Protein 3MTU (pdb70)

Solvent-accessible surface area: 24357 Å² total

Radius of gyration: 39.71 Å; Cα contacts (8 Å, |Δi|>4): 336; chains: 6; bounding box: 40×134×46 Å

Organism: Homo sapiens (NCBI:txid9606)

Sequence (392 aa):
GASDAIKKKQLKLDKENALDRAEQAEADKDFYFGKLRNIELICQENEGENNDPVLQRIVDILYATDEGFVIPDGASDAIKKKQLKLDKENNALDRAEQAEADKDDFYFGKLRNIELICQENEGENDPVLQRIVDILYATDSDAIKKKQLKLDKENALDRAEQAEADKDFYFGKLRNIELICQENEGENDPVLQRIVDILYATDSDAIKKKQLKLDKENALDRAEQAEADKDFYFGKLRNIELICQENEGENDPVLQRIVDILYATDEPEEHEDILNKLLDPQSERTEALQQLRVNYGSFVSEYNDLEEKVAHAKEENLNHQLDQTLLELNNPEEHEDILNKLLDPQSERTEALQQLRVNYGSFVSEYNDLEEKVAHAKEENNLNHQLDQTLLELNN

Structure (mmCIF, N/CA/C/O backbone):
data_3MTU
#
_entry.id   3MTU
#
_cell.length_a   89.131
_cell.length_b   285.328
_cell.length_c   43.457
_cell.angle_alpha   90.00
_cell.angle_beta   90.00
_cell.angle_gamma   90.00
#
_symmetry.space_group_name_H-M   'C 2 2 2'
#
loop_
_entity.id
_entity.type
_entity.pdbx_description
1 polymer 'Tropomyosin alpha-1 chain,Microtubule-associated protein RP/EB family member 1'
2 polymer 'Capsid assembly scaffolding protein,Tropomyosin alpha-1 chain'
3 non-polymer 'CHLORIDE ION'
4 non-polymer 1,2-ETHANEDIOL
5 non-polymer ETHANOL
6 water water
#
loop_
_atom_site.group_PDB
_atom_site.id
_atom_site.type_symbol
_atom_site.label_atom_id
_atom_site.label_alt_id
_atom_site.label_comp_id
_atom_site.label_asym_id
_atom_site.label_entity_id
_atom_site.label_seq_id
_atom_site.pdbx_PDB_ins_code
_atom_site.Cartn_x
_atom_site.Cartn_y
_atom_site.Cartn_z
_atom_site.occupancy
_atom_site.B_iso_or_equiv
_atom_site.auth_seq_id
_atom_site.auth_comp_id
_atom_site.auth_asym_id
_atom_site.auth_atom_id
_atom_site.pdbx_PDB_model_num
ATOM 1 N N . GLY A 1 1 ? 14.870 39.336 50.878 1.00 26.90 -2 GLY A N 1
ATOM 2 C CA . GLY A 1 1 ? 16.000 39.645 51.000 1.00 25.16 -2 GLY A CA 1
ATOM 3 C C . GLY A 1 1 ? 16.579 41.016 51.506 1.00 25.32 -2 GLY A C 1
ATOM 4 O O . GLY A 1 1 ? 15.840 41.924 51.114 1.00 20.02 -2 GLY A O 1
ATOM 5 N N . ALA A 1 2 ? 17.900 41.155 51.667 1.00 21.11 -1 ALA A N 1
ATOM 6 C CA . ALA A 1 2 ? 18.589 42.441 51.560 1.00 20.46 -1 ALA A CA 1
ATOM 7 C C . ALA A 1 2 ? 18.356 43.157 50.241 1.00 17.41 -1 ALA A C 1
ATOM 8 O O . ALA A 1 2 ? 18.203 44.368 50.232 1.00 19.70 -1 ALA A O 1
ATOM 10 N N . SER A 1 3 ? 18.299 42.424 49.135 1.00 15.10 0 SER A N 1
ATOM 11 C CA . SER A 1 3 ? 18.093 43.066 47.842 1.00 13.87 0 SER A CA 1
ATOM 12 C C . SER A 1 3 ? 16.678 43.651 47.705 1.00 18.00 0 SER A C 1
ATOM 13 O O . SER A 1 3 ? 16.515 44.738 47.167 1.00 15.55 0 SER A O 1
ATOM 24 N N . ASP A 1 5 ? 14.751 44.545 50.295 1.00 14.77 2 ASP A N 1
ATOM 25 C CA . ASP A 1 5 ? 14.722 45.676 51.232 1.00 13.99 2 ASP A CA 1
ATOM 26 C C . ASP A 1 5 ? 15.381 46.919 50.650 1.00 14.72 2 ASP A C 1
ATOM 27 O O . ASP A 1 5 ? 14.935 48.030 50.919 1.00 16.02 2 ASP A O 1
ATOM 32 N N . ALA A 1 6 ? 16.447 46.735 49.873 1.00 14.61 3 ALA A N 1
ATOM 33 C CA . ALA A 1 6 ? 17.144 47.879 49.268 1.00 17.86 3 ALA A CA 1
ATOM 34 C C . ALA A 1 6 ? 16.227 48.579 48.253 1.00 19.10 3 ALA A C 1
ATOM 35 O O . ALA A 1 6 ? 16.246 49.808 48.116 1.00 21.05 3 ALA A O 1
ATOM 37 N N . ILE A 1 7 ? 15.407 47.795 47.563 1.00 18.59 4 ILE A N 1
ATOM 38 C CA . ILE A 1 7 ? 14.397 48.360 46.648 1.00 20.35 4 ILE A CA 1
ATOM 39 C C . ILE A 1 7 ? 13.396 49.204 47.429 1.00 16.60 4 ILE A C 1
ATOM 40 O O . ILE A 1 7 ? 13.107 50.326 47.038 1.00 18.84 4 ILE A O 1
ATOM 45 N N . LYS A 1 8 ? 12.891 48.678 48.541 1.00 10.87 5 LYS A N 1
ATOM 46 C CA . LYS A 1 8 ? 11.901 49.410 49.332 1.00 15.97 5 LYS A CA 1
ATOM 47 C C . LYS A 1 8 ? 12.492 50.682 49.923 1.00 14.88 5 LYS A C 1
ATOM 48 O O . LYS A 1 8 ? 11.846 51.720 49.928 1.00 15.94 5 LYS A O 1
ATOM 54 N N . LYS A 1 9 ? 13.725 50.601 50.402 1.00 14.74 6 LYS A N 1
ATOM 55 C CA . LYS A 1 9 ? 14.395 51.776 50.958 1.00 16.42 6 LYS A CA 1
ATOM 56 C C . LYS A 1 9 ? 14.523 52.894 49.910 1.00 19.99 6 LYS A C 1
ATOM 57 O O . LYS A 1 9 ? 14.237 54.066 50.199 1.00 16.82 6 LYS A O 1
ATOM 63 N N . LYS A 1 10 ? 14.950 52.544 48.704 1.00 19.02 7 LYS A N 1
ATOM 64 C CA . LYS A 1 10 ? 15.168 53.581 47.681 1.00 23.21 7 LYS A CA 1
ATOM 65 C C . LYS A 1 10 ? 13.848 54.188 47.203 1.00 17.83 7 LYS A C 1
ATOM 66 O O . LYS A 1 10 ? 13.766 55.381 46.949 1.00 22.39 7 LYS A O 1
ATOM 84 N N . GLN A 1 12 ? 11.230 54.627 49.103 1.00 18.42 9 GLN A N 1
ATOM 85 C CA . GLN A 1 12 ? 10.931 55.609 50.158 1.00 20.75 9 GLN A CA 1
ATOM 86 C C . GLN A 1 12 ? 11.738 56.893 49.958 1.00 17.81 9 GLN A C 1
ATOM 87 O O . GLN A 1 12 ? 11.180 57.995 50.055 1.00 16.70 9 GLN A O 1
ATOM 106 N N . LEU A 1 14 ? 13.146 58.101 47.192 1.00 15.84 11 LEU A N 1
ATOM 107 C CA . LEU A 1 14 ? 12.705 58.816 45.989 1.00 18.57 11 LEU A CA 1
ATOM 108 C C . LEU A 1 14 ? 11.408 59.592 46.241 1.00 18.75 11 LEU A C 1
ATOM 109 O O . LEU A 1 14 ? 11.260 60.713 45.750 1.00 16.23 11 LEU A O 1
ATOM 114 N N . LYS A 1 15 ? 10.482 59.007 47.004 1.00 16.42 12 LYS A N 1
ATOM 115 C CA . LYS A 1 15 ? 9.256 59.717 47.374 1.00 19.39 12 LYS A CA 1
ATOM 116 C C . LYS A 1 15 ? 9.550 60.901 48.302 1.00 23.91 12 LYS A C 1
ATOM 117 O O . LYS A 1 15 ? 8.919 61.964 48.195 1.00 19.62 12 LYS A O 1
ATOM 123 N N . LEU A 1 16 ? 10.486 60.696 49.229 1.00 21.91 13 LEU A N 1
ATOM 124 C CA . LEU A 1 16 ? 10.912 61.757 50.127 1.00 20.31 13 LEU A CA 1
ATOM 125 C C . LEU A 1 16 ? 11.610 62.878 49.363 1.00 19.76 13 LEU A C 1
ATOM 126 O O . LEU A 1 16 ? 11.349 64.050 49.644 1.00 20.57 13 LEU A O 1
ATOM 131 N N . ASP A 1 17 ? 12.485 62.524 48.410 1.00 16.80 14 ASP A N 1
ATOM 132 C CA . ASP A 1 17 ? 13.186 63.506 47.575 1.00 20.62 14 ASP A CA 1
ATOM 133 C C . ASP A 1 17 ? 12.176 64.400 46.836 1.00 22.35 14 ASP A C 1
ATOM 134 O O . ASP A 1 17 ? 12.357 65.625 46.753 1.00 20.46 14 ASP A O 1
ATOM 139 N N . LYS A 1 18 ? 11.119 63.773 46.309 1.00 18.25 15 LYS A N 1
ATOM 140 C CA . LYS A 1 18 ? 10.041 64.494 45.631 1.00 19.74 15 LYS A CA 1
ATOM 141 C C . LYS A 1 18 ? 9.311 65.445 46.589 1.00 21.40 15 LYS A C 1
ATOM 142 O O . LYS A 1 18 ? 9.157 66.629 46.287 1.00 21.89 15 LYS A O 1
ATOM 148 N N . GLU A 1 19 ? 8.872 64.927 47.734 1.00 22.12 16 GLU A N 1
ATOM 149 C CA . GLU A 1 19 ? 8.199 65.748 48.743 1.00 25.97 16 GLU A CA 1
ATOM 150 C C . GLU A 1 19 ? 9.030 66.946 49.203 1.00 25.96 16 GLU A C 1
ATOM 151 O O . GLU A 1 19 ? 8.495 68.038 49.350 1.00 27.53 16 GLU A O 1
ATOM 157 N N . ASN A 1 20 ? 10.333 66.747 49.398 1.00 25.42 17 ASN A N 1
ATOM 158 C CA . ASN A 1 20 ? 11.230 67.835 49.802 1.00 25.03 17 ASN A CA 1
ATOM 159 C C . ASN A 1 20 ? 11.355 68.915 48.716 1.00 26.41 17 ASN A C 1
ATOM 160 O O . ASN A 1 20 ? 11.480 70.099 49.019 1.00 25.84 17 ASN A O 1
ATOM 165 N N . ALA A 1 21 ? 11.352 68.489 47.457 1.00 20.23 18 ALA A N 1
ATOM 166 C CA . ALA A 1 21 ? 11.430 69.416 46.323 1.00 19.45 18 ALA A CA 1
ATOM 167 C C . ALA A 1 21 ? 10.130 70.216 46.172 1.00 22.18 18 ALA A C 1
ATOM 168 O O . ALA A 1 21 ? 10.172 71.403 45.864 1.00 22.76 18 ALA A O 1
ATOM 170 N N . LEU A 1 22 ? 8.987 69.560 46.383 1.00 23.34 19 LEU A N 1
ATOM 171 C CA . LEU A 1 22 ? 7.686 70.226 46.352 1.00 26.53 19 LEU A CA 1
ATOM 172 C C . LEU A 1 22 ? 7.536 71.250 47.475 1.00 31.05 19 LEU A C 1
ATOM 173 O O . LEU A 1 22 ? 7.000 72.337 47.252 1.00 28.85 19 LEU A O 1
ATOM 178 N N . ASP A 1 23 ? 8.015 70.900 48.669 1.00 29.45 20 ASP A N 1
ATOM 179 C CA . ASP A 1 23 ? 8.134 71.850 49.772 1.00 29.58 20 ASP A CA 1
ATOM 180 C C . ASP A 1 23 ? 8.963 73.085 49.401 1.00 29.64 20 ASP A C 1
ATOM 181 O O . ASP A 1 23 ? 8.548 74.202 49.683 1.00 29.84 20 ASP A O 1
ATOM 186 N N . ARG A 1 24 ? 10.125 72.874 48.779 1.00 24.22 21 ARG A N 1
ATOM 187 C CA . ARG A 1 24 ? 10.963 73.969 48.298 1.00 26.46 21 ARG A CA 1
ATOM 188 C C . ARG A 1 24 ? 10.235 74.851 47.276 1.00 26.30 21 ARG A C 1
ATOM 189 O O . ARG A 1 24 ? 10.333 76.081 47.338 1.00 28.34 21 ARG A O 1
ATOM 197 N N . ALA A 1 25 ? 9.536 74.211 46.334 1.00 23.35 22 ALA A N 1
ATOM 198 C CA . ALA A 1 25 ? 8.793 74.891 45.271 1.00 19.88 22 ALA A CA 1
ATOM 199 C C . ALA A 1 25 ? 7.684 75.761 45.855 1.00 25.20 22 ALA A C 1
ATOM 200 O O . ALA A 1 25 ? 7.564 76.936 45.504 1.00 28.15 22 ALA A O 1
ATOM 202 N N . GLU A 1 26 ? 6.879 75.181 46.742 1.00 26.66 23 GLU A N 1
ATOM 203 C CA . GLU A 1 26 ? 5.761 75.895 47.353 1.00 30.56 23 GLU A CA 1
ATOM 204 C C . GLU A 1 26 ? 6.228 77.099 48.179 1.00 30.12 23 GLU A C 1
ATOM 205 O O . GLU A 1 26 ? 5.633 78.175 48.104 1.00 31.43 23 GLU A O 1
ATOM 211 N N . GLN A 1 27 ? 7.294 76.917 48.952 1.00 26.78 24 GLN A N 1
ATOM 212 C CA . GLN A 1 27 ? 7.841 78.003 49.746 1.00 27.17 24 GLN A CA 1
ATOM 213 C C . GLN A 1 27 ? 8.424 79.124 48.871 1.00 29.12 24 GLN A C 1
ATOM 214 O O . GLN A 1 27 ? 8.189 80.309 49.136 1.00 29.36 24 GLN A O 1
ATOM 220 N N . ALA A 1 28 ? 9.190 78.747 47.846 1.00 22.16 25 ALA A N 1
ATOM 221 C CA . ALA A 1 28 ? 9.784 79.717 46.946 1.00 24.27 25 ALA A CA 1
ATOM 222 C C . ALA A 1 28 ? 8.715 80.464 46.167 1.00 18.92 25 ALA A C 1
ATOM 223 O O . ALA A 1 28 ? 8.849 81.650 45.937 1.00 21.28 25 ALA A O 1
ATOM 225 N N . GLU A 1 29 ? 7.649 79.778 45.764 1.00 21.60 26 GLU A N 1
ATOM 226 C CA . GLU A 1 29 ? 6.563 80.449 45.049 1.00 24.91 26 GLU A CA 1
ATOM 227 C C . GLU A 1 29 ? 5.831 81.470 45.936 1.00 28.63 26 GLU A C 1
ATOM 228 O O . GLU A 1 29 ? 5.358 82.493 45.437 1.00 28.51 26 GLU A O 1
ATOM 234 N N . ALA A 1 30 ? 5.759 81.197 47.237 1.00 28.85 27 ALA A N 1
ATOM 235 C CA . ALA A 1 30 ? 5.120 82.113 48.194 1.00 29.76 27 ALA A CA 1
ATOM 236 C C . ALA A 1 30 ? 5.963 83.372 48.390 1.00 27.61 27 ALA A C 1
ATOM 237 O O . ALA A 1 30 ? 5.433 84.484 48.414 1.00 28.21 27 ALA A O 1
ATOM 239 N N . ASP A 1 31 ? 7.273 83.190 48.533 1.00 23.65 28 ASP A N 1
ATOM 240 C CA . ASP A 1 31 ? 8.200 84.306 48.632 1.00 26.05 28 ASP A CA 1
ATOM 241 C C . ASP A 1 31 ? 8.179 85.135 47.339 1.00 26.04 28 ASP A C 1
ATOM 242 O O . ASP A 1 31 ? 8.086 86.360 47.382 1.00 26.37 28 ASP A O 1
ATOM 247 N N . LYS A 1 32 ? 8.248 84.458 46.198 1.00 23.42 29 LYS A N 1
ATOM 248 C CA . LYS A 1 32 ? 8.145 85.106 44.893 1.00 22.39 29 LYS A CA 1
ATOM 249 C C . LYS A 1 32 ? 6.914 86.022 44.818 1.00 24.13 29 LYS A C 1
ATOM 250 O O . LYS A 1 32 ? 7.010 87.172 44.370 1.00 19.00 29 LYS A O 1
ATOM 256 N N . ASP A 1 33 ? 5.766 85.506 45.257 1.00 24.88 215 ASP A N 1
ATOM 257 C CA . ASP A 1 33 ? 4.512 86.268 45.250 1.00 27.15 215 ASP A CA 1
ATOM 258 C C . ASP A 1 33 ? 4.579 87.469 46.177 1.00 23.90 215 ASP A C 1
ATOM 259 O O . ASP A 1 33 ? 4.149 88.558 45.817 1.00 29.53 215 ASP A O 1
ATOM 264 N N . PHE A 1 34 ? 5.120 87.255 47.367 1.00 20.25 216 PHE A N 1
ATOM 265 C CA . PHE A 1 34 ? 5.320 88.316 48.347 1.00 24.10 216 PHE A CA 1
ATOM 266 C C . PHE A 1 34 ? 6.183 89.431 47.725 1.00 25.44 216 PHE A C 1
ATOM 267 O O . PHE A 1 34 ? 5.804 90.616 47.741 1.00 23.71 216 PHE A O 1
ATOM 275 N N . TYR A 1 35 ? 7.300 89.034 47.115 1.00 19.10 217 TYR A N 1
ATOM 276 C CA . TYR A 1 35 ? 8.205 89.988 46.464 1.00 20.77 217 TYR A CA 1
ATOM 277 C C . TYR A 1 35 ? 7.570 90.706 45.290 1.00 16.87 217 TYR A C 1
ATOM 278 O O . TYR A 1 35 ? 7.752 91.911 45.135 1.00 18.74 217 TYR A O 1
ATOM 287 N N . PHE A 1 36 ? 6.850 89.958 44.455 1.00 17.22 218 PHE A N 1
ATOM 288 C CA . PHE A 1 36 ? 6.222 90.515 43.252 1.00 20.87 218 PHE A CA 1
ATOM 289 C C . PHE A 1 36 ? 5.184 91.577 43.623 1.00 24.38 218 PHE A C 1
ATOM 290 O O . PHE A 1 36 ? 5.038 92.572 42.920 1.00 26.38 218 PHE A O 1
ATOM 298 N N . GLY A 1 37 ? 4.484 91.349 44.734 1.00 26.47 219 GLY A N 1
ATOM 299 C CA . GLY A 1 37 ? 3.523 92.302 45.271 1.00 30.32 219 GLY A CA 1
ATOM 300 C C . GLY A 1 37 ? 4.171 93.644 45.569 1.00 23.13 219 GLY A C 1
ATOM 301 O O . GLY A 1 37 ? 3.633 94.670 45.221 1.00 21.49 219 GLY A O 1
ATOM 302 N N . LYS A 1 38 ? 5.328 93.624 46.223 1.00 21.13 220 LYS A N 1
ATOM 303 C CA . LYS A 1 38 ? 6.093 94.841 46.490 1.00 18.77 220 LYS A CA 1
ATOM 304 C C . LYS A 1 38 ? 6.539 95.535 45.199 1.00 18.23 220 LYS A C 1
ATOM 305 O O . LYS A 1 38 ? 6.437 96.754 45.081 1.00 20.60 220 LYS A O 1
ATOM 311 N N . LEU A 1 39 ? 7.016 94.755 44.232 1.00 15.32 221 LEU A N 1
ATOM 312 C CA . LEU A 1 39 ? 7.512 95.316 42.981 1.00 18.07 221 LEU A CA 1
ATOM 313 C C . LEU A 1 39 ? 6.394 96.003 42.193 1.00 17.32 221 LEU A C 1
ATOM 314 O O . LEU A 1 39 ? 6.609 97.070 41.631 1.00 16.73 221 LEU A O 1
ATOM 319 N N . ARG A 1 40 ? 5.202 95.399 42.175 1.00 17.17 222 ARG A N 1
ATOM 320 C CA . ARG A 1 40 ? 4.037 96.028 41.529 1.00 20.46 222 ARG A CA 1
ATOM 321 C C . ARG A 1 40 ? 3.627 97.354 42.177 1.00 14.68 222 ARG A C 1
ATOM 322 O O . ARG A 1 40 ? 3.324 98.313 41.480 1.00 15.56 222 ARG A O 1
ATOM 330 N N . ASN A 1 41 ? 3.598 97.400 43.508 1.00 15.68 223 ASN A N 1
ATOM 331 C CA . ASN A 1 41 ? 3.287 98.656 44.197 1.00 16.87 223 ASN A CA 1
ATOM 332 C C . ASN A 1 41 ? 4.310 99.731 43.869 1.00 14.93 223 ASN A C 1
ATOM 333 O O . ASN A 1 41 ? 3.947 100.872 43.594 1.00 14.60 223 ASN A O 1
ATOM 338 N N . ILE A 1 42 ? 5.589 99.341 43.860 1.00 15.40 224 ILE A N 1
ATOM 339 C CA . ILE A 1 42 ? 6.687 100.260 43.507 1.00 15.13 224 ILE A CA 1
ATOM 340 C C . ILE A 1 42 ? 6.583 100.754 42.052 1.00 13.14 224 ILE A C 1
ATOM 341 O O . ILE A 1 42 ? 6.759 101.942 41.765 1.00 15.54 224 ILE A O 1
ATOM 346 N N . GLU A 1 43 ? 6.270 99.850 41.135 1.00 15.89 225 GLU A N 1
ATOM 347 C CA . GLU A 1 43 ? 6.066 100.227 39.731 1.00 15.18 225 GLU A CA 1
ATOM 348 C C . GLU A 1 43 ? 5.001 101.307 39.584 1.00 16.89 225 GLU A C 1
ATOM 349 O O . GLU A 1 43 ? 5.205 102.326 38.908 1.00 17.39 225 GLU A O 1
ATOM 355 N N . LEU A 1 44 ? 3.863 101.080 40.233 1.00 16.09 226 LEU A N 1
ATOM 356 C CA . LEU A 1 44 ? 2.771 102.040 40.209 1.00 18.72 226 LEU A CA 1
ATOM 357 C C . LEU A 1 44 ? 3.221 103.420 40.725 1.00 17.24 226 LEU A C 1
ATOM 358 O O . LEU A 1 44 ? 2.869 104.442 40.149 1.00 16.91 226 LEU A O 1
ATOM 363 N N . ILE A 1 45 ? 4.011 103.442 41.799 1.00 18.63 227 ILE A N 1
ATOM 364 C CA . ILE A 1 45 ? 4.530 104.702 42.345 1.00 18.50 227 ILE A CA 1
ATOM 365 C C . ILE A 1 45 ? 5.440 105.402 41.343 1.00 17.40 227 ILE A C 1
ATOM 366 O O . ILE A 1 45 ? 5.309 106.604 41.114 1.00 16.60 227 ILE A O 1
ATOM 371 N N . CYS A 1 46 ? 6.357 104.646 40.746 1.00 14.86 228 CYS A N 1
ATOM 372 C CA . CYS A 1 46 ? 7.223 105.185 39.687 1.00 17.25 228 CYS A CA 1
ATOM 373 C C . CYS A 1 46 ? 6.410 105.752 38.499 1.00 18.69 228 CYS A C 1
ATOM 374 O O . CYS A 1 46 ? 6.673 106.864 38.056 1.00 17.65 228 CYS A O 1
ATOM 377 N N . GLN A 1 47 ? 5.390 105.017 38.044 1.00 18.45 229 GLN A N 1
ATOM 378 C CA . GLN A 1 47 ? 4.551 105.446 36.909 1.00 21.49 229 GLN A CA 1
ATOM 379 C C . GLN A 1 47 ? 3.854 106.780 37.165 1.00 25.21 229 GLN A C 1
ATOM 380 O O . GLN A 1 47 ? 3.830 107.645 36.288 1.00 25.68 229 GLN A O 1
ATOM 386 N N . GLU A 1 48 ? 3.312 106.940 38.374 1.00 25.16 230 GLU A N 1
ATOM 387 C CA . GLU A 1 48 ? 2.687 108.192 38.816 1.00 26.90 230 GLU A CA 1
ATOM 388 C C . GLU A 1 48 ? 3.612 109.380 38.675 1.00 26.44 230 GLU A C 1
ATOM 389 O O . GLU A 1 48 ? 3.162 110.488 38.448 1.00 28.03 230 GLU A O 1
ATOM 395 N N . ASN A 1 49 ? 4.905 109.131 38.842 1.00 21.77 231 ASN A N 1
ATOM 396 C CA . ASN A 1 49 ? 5.901 110.186 38.934 1.00 24.52 231 ASN A CA 1
ATOM 397 C C . ASN A 1 49 ? 6.796 110.340 37.708 1.00 26.29 231 ASN A C 1
ATOM 398 O O . ASN A 1 49 ? 7.826 111.030 37.765 1.00 24.40 231 ASN A O 1
ATOM 403 N N . GLU A 1 50 ? 6.396 109.722 36.598 1.00 23.68 232 GLU A N 1
ATOM 404 C CA . GLU A 1 50 ? 7.251 109.689 35.419 1.00 31.04 232 GLU A CA 1
ATOM 405 C C . GLU A 1 50 ? 7.520 111.104 34.889 1.00 33.29 232 GLU A C 1
ATOM 406 O O . GLU A 1 50 ? 8.640 111.404 34.457 1.00 27.31 232 GLU A O 1
ATOM 412 N N . GLY A 1 51 ? 6.503 111.963 34.966 1.00 33.64 233 GLY A N 1
ATOM 413 C CA . GLY A 1 51 ? 6.600 113.343 34.492 1.00 37.73 233 GLY A CA 1
ATOM 414 C C . GLY A 1 51 ? 7.652 114.186 35.192 1.00 39.76 233 GLY A C 1
ATOM 415 O O . GLY A 1 51 ? 8.148 115.153 34.622 1.00 42.32 233 GLY A O 1
ATOM 416 N N . GLU A 1 52 ? 7.999 113.817 36.424 1.00 36.81 234 GLU A N 1
ATOM 417 C CA . GLU A 1 52 ? 9.016 114.535 37.198 1.00 35.20 234 GLU A CA 1
ATOM 418 C C . GLU A 1 52 ? 10.444 114.334 36.681 1.00 32.66 234 GLU A C 1
ATOM 419 O O . GLU A 1 52 ? 11.328 115.119 37.011 1.00 36.60 234 GLU A O 1
ATOM 425 N N . ASN A 1 53 ? 10.660 113.283 35.884 1.00 27.57 235 ASN A N 1
ATOM 426 C CA A ASN A 1 53 ? 11.998 112.844 35.454 0.50 29.54 235 ASN A CA 1
ATOM 427 C CA B ASN A 1 53 ? 12.008 112.903 35.442 0.50 29.20 235 ASN A CA 1
ATOM 428 C C . ASN A 1 53 ? 13.015 112.834 36.604 1.00 29.36 235 ASN A C 1
ATOM 429 O O . ASN A 1 53 ? 14.131 113.336 36.494 1.00 32.59 235 ASN A O 1
ATOM 438 N N . ASP A 1 54 ? 12.609 112.241 37.721 1.00 27.24 236 ASP A N 1
ATOM 439 C CA . ASP A 1 54 ? 13.476 112.092 38.875 1.00 26.60 236 ASP A CA 1
ATOM 440 C C . ASP A 1 54 ? 14.485 110.995 38.518 1.00 27.18 236 ASP A C 1
ATOM 441 O O . ASP A 1 54 ? 14.085 109.873 38.193 1.00 25.04 236 ASP A O 1
ATOM 446 N N . PRO A 1 55 ? 15.792 111.311 38.562 1.00 27.37 237 PRO A N 1
ATOM 447 C CA . PRO A 1 55 ? 16.774 110.300 38.156 1.00 27.76 237 PRO A CA 1
ATOM 448 C C . PRO A 1 55 ? 16.750 109.056 39.050 1.00 21.55 237 PRO A C 1
ATOM 449 O O . PRO A 1 55 ? 16.987 107.948 38.566 1.00 20.61 237 PRO A O 1
ATOM 453 N N . VAL A 1 56 ? 16.444 109.240 40.327 1.00 21.41 238 VAL A N 1
ATOM 454 C CA . VAL A 1 56 ? 16.394 108.120 41.271 1.00 21.58 238 VAL A CA 1
ATOM 455 C C . VAL A 1 56 ? 15.196 107.212 40.951 1.00 20.87 238 VAL A C 1
ATOM 456 O O . VAL A 1 56 ? 15.335 105.997 40.950 1.00 19.98 238 VAL A O 1
ATOM 460 N N . LEU A 1 57 ? 14.038 107.796 40.636 1.00 17.82 239 LEU A N 1
ATOM 461 C CA . LEU A 1 57 ? 12.889 106.990 40.198 1.00 17.36 239 LEU A CA 1
ATOM 462 C C . LEU A 1 57 ? 13.142 106.305 38.858 1.00 18.53 239 LEU A C 1
ATOM 463 O O . LEU A 1 57 ? 12.722 105.167 38.645 1.00 19.85 239 LEU A O 1
ATOM 468 N N . GLN A 1 58 ? 13.844 106.984 37.956 1.00 17.23 240 GLN A N 1
ATOM 469 C CA . GLN A 1 58 ? 14.106 106.388 36.657 1.00 17.86 240 GLN A CA 1
ATOM 470 C C . GLN A 1 58 ? 15.100 105.225 36.772 1.00 12.77 240 GLN A C 1
ATOM 471 O O . GLN A 1 58 ? 14.991 104.238 36.059 1.00 15.47 240 GLN A O 1
ATOM 477 N N . ARG A 1 59 ? 16.026 105.325 37.714 1.00 11.88 241 ARG A N 1
ATOM 478 C CA . ARG A 1 59 ? 16.893 104.187 38.018 1.00 14.60 241 ARG A CA 1
ATOM 479 C C . ARG A 1 59 ? 16.134 102.989 38.590 1.00 12.35 241 ARG A C 1
ATOM 480 O O . ARG A 1 59 ? 16.422 101.854 38.242 1.00 13.94 241 ARG A O 1
ATOM 488 N N . ILE A 1 60 ? 15.176 103.260 39.475 1.00 13.67 242 ILE A N 1
ATOM 489 C CA . ILE A 1 60 ? 14.302 102.220 40.020 1.00 13.31 242 ILE A CA 1
ATOM 490 C C . ILE A 1 60 ? 13.483 101.550 38.925 1.00 13.52 242 ILE A C 1
ATOM 491 O O . ILE A 1 60 ? 13.357 100.323 38.912 1.00 14.97 242 ILE A O 1
ATOM 496 N N . VAL A 1 61 ? 12.956 102.353 37.994 1.00 13.28 243 VAL A N 1
ATOM 497 C CA . VAL A 1 61 ? 12.259 101.835 36.804 1.00 13.78 243 VAL A CA 1
ATOM 498 C C . VAL A 1 61 ? 13.131 100.849 36.011 1.00 13.11 243 VAL A C 1
ATOM 499 O O . VAL A 1 61 ? 12.686 99.770 35.644 1.00 16.16 243 VAL A O 1
ATOM 503 N N . ASP A 1 62 ? 14.383 101.218 35.773 1.00 14.31 244 ASP A N 1
ATOM 504 C CA . ASP A 1 62 ? 15.302 100.334 35.061 1.00 19.03 244 ASP A CA 1
ATOM 505 C C . ASP A 1 62 ? 15.555 99.014 35.791 1.00 15.20 244 ASP A C 1
ATOM 506 O O . ASP A 1 62 ? 15.651 97.967 35.160 1.00 17.63 244 ASP A O 1
ATOM 511 N N . ILE A 1 63 ? 15.643 99.075 37.116 1.00 12.12 245 ILE A N 1
ATOM 512 C CA . ILE A 1 63 ? 15.759 97.861 37.928 1.00 13.34 245 ILE A CA 1
ATOM 513 C C . ILE A 1 63 ? 14.505 97.006 37.764 1.00 12.55 245 ILE A C 1
ATOM 514 O O . ILE A 1 63 ? 14.591 95.799 37.541 1.00 13.20 245 ILE A O 1
ATOM 519 N N . LEU A 1 64 ? 13.341 97.641 37.876 1.00 10.35 246 LEU A N 1
ATOM 520 C CA . LEU A 1 64 ? 12.062 96.942 37.701 1.00 11.27 246 LEU A CA 1
ATOM 521 C C . LEU A 1 64 ? 11.998 96.157 36.393 1.00 11.86 246 LEU A C 1
ATOM 522 O O . LEU A 1 64 ? 11.594 94.999 36.376 1.00 13.57 246 LEU A O 1
ATOM 527 N N . TYR A 1 65 ? 12.398 96.799 35.305 1.00 15.27 247 TYR A N 1
ATOM 528 C CA . TYR A 1 65 ? 12.213 96.215 33.977 1.00 15.56 247 TYR A CA 1
ATOM 529 C C . TYR A 1 65 ? 13.451 95.487 33.413 1.00 16.06 247 TYR A C 1
ATOM 530 O O . TYR A 1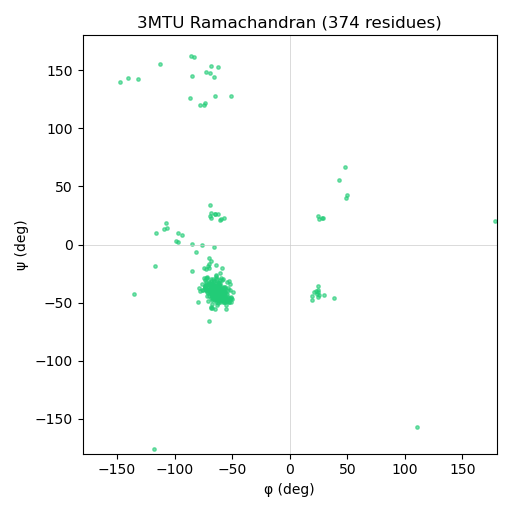 65 ? 13.414 95.000 32.289 1.00 19.98 247 TYR A O 1
ATOM 539 N N . ALA A 1 66 ? 14.534 95.418 34.187 1.00 11.99 248 ALA A N 1
ATOM 540 C CA . ALA A 1 66 ? 15.724 94.638 33.793 1.00 14.90 248 ALA A CA 1
ATOM 541 C C . ALA A 1 66 ? 15.389 93.152 33.652 1.00 18.20 248 ALA A C 1
ATOM 542 O O . ALA A 1 66 ? 14.451 92.647 34.278 1.00 13.81 248 ALA A O 1
ATOM 544 N N . THR A 1 67 ? 16.143 92.467 32.800 1.00 17.97 249 THR A N 1
ATOM 545 C CA . THR A 1 67 ? 16.140 91.010 32.760 1.00 18.98 249 THR A CA 1
ATOM 546 C C . THR A 1 67 ? 17.559 90.551 33.113 1.00 19.35 249 THR A C 1
ATOM 547 O O . THR A 1 67 ? 18.430 91.384 33.378 1.00 20.97 249 THR A O 1
ATOM 551 N N . ASP A 1 68 ? 17.814 89.244 33.057 1.00 22.00 250 ASP A N 1
ATOM 552 C CA . ASP A 1 68 ? 19.151 88.688 33.327 1.00 25.57 250 ASP A CA 1
ATOM 553 C C . ASP A 1 68 ? 20.259 89.215 32.393 1.00 32.42 250 ASP A C 1
ATOM 554 O O . ASP A 1 68 ? 21.445 89.148 32.736 1.00 38.18 250 ASP A O 1
ATOM 559 N N . GLU A 1 69 ? 19.868 89.743 31.231 1.00 28.63 251 GLU A N 1
ATOM 560 C CA . GLU A 1 69 ? 20.806 90.379 30.301 1.00 34.37 251 GLU A CA 1
ATOM 561 C C . GLU A 1 69 ? 21.128 91.819 30.702 1.00 36.16 251 GLU A C 1
ATOM 562 O O . GLU A 1 69 ? 21.993 92.462 30.102 1.00 39.16 251 GLU A O 1
ATOM 568 N N . GLY A 1 70 ? 20.437 92.317 31.720 1.00 31.24 252 GLY A N 1
ATOM 569 C CA . GLY A 1 70 ? 20.627 93.694 32.160 1.00 27.98 252 GLY A CA 1
ATOM 570 C C . GLY A 1 70 ? 19.433 94.581 31.850 1.00 26.72 252 GLY A C 1
ATOM 571 O O . GLY A 1 70 ? 18.307 94.104 31.671 1.00 19.63 252 GLY A O 1
ATOM 572 N N . PHE A 1 71 ? 19.692 95.879 31.779 1.00 28.85 253 PHE A N 1
ATOM 573 C CA . PHE A 1 71 ? 18.648 96.858 31.545 1.00 26.68 253 PHE A CA 1
ATOM 574 C C . PHE A 1 71 ? 18.057 96.691 30.159 1.00 25.66 253 PHE A C 1
ATOM 575 O O . PHE A 1 71 ? 18.763 96.334 29.216 1.00 26.08 253 PHE A O 1
ATOM 583 N N . VAL A 1 72 ? 16.751 96.916 30.045 1.00 20.84 254 VAL A N 1
ATOM 584 C CA . VAL A 1 72 ? 16.146 97.019 28.733 1.00 26.80 254 VAL A CA 1
ATOM 585 C C . VAL A 1 72 ? 16.338 98.483 28.303 1.00 30.93 254 VAL A C 1
ATOM 586 O O . VAL A 1 72 ? 16.318 99.429 29.136 1.00 36.44 254 VAL A O 1
ATOM 590 N N . ILE A 1 73 ? 16.553 98.648 27.011 1.00 32.32 255 ILE A N 1
ATOM 591 C CA . ILE A 1 73 ? 16.798 99.940 26.376 1.00 31.52 255 ILE A CA 1
ATOM 592 C C . ILE A 1 73 ? 17.850 100.772 27.132 1.00 29.29 255 ILE A C 1
ATOM 593 O O . ILE A 1 73 ? 17.537 101.817 27.707 1.00 28.91 255 ILE A O 1
ATOM 598 N N . PRO A 1 74 ? 19.109 100.302 27.135 1.00 37.83 256 PRO A N 1
ATOM 599 C CA . PRO A 1 74 ? 20.186 100.954 27.889 1.00 46.18 256 PRO A CA 1
ATOM 600 C C . PRO A 1 74 ? 20.350 102.465 27.655 1.00 52.85 256 PRO A C 1
ATOM 601 O O . PRO A 1 74 ? 20.432 102.924 26.513 1.00 50.38 256 PRO A O 1
ATOM 605 N N . ASP A 1 75 ? 20.358 103.195 28.774 1.00 59.72 257 ASP A N 1
ATOM 606 C CA . ASP A 1 75 ? 20.663 104.634 28.903 1.00 61.60 257 ASP A CA 1
ATOM 607 C C . ASP A 1 75 ? 19.830 105.611 28.082 1.00 65.78 257 ASP A C 1
ATOM 608 O O . ASP A 1 75 ? 19.266 106.540 28.659 1.00 64.56 257 ASP A O 1
ATOM 614 N N . GLY B 1 1 ? 10.302 38.556 34.600 1.00 28.15 -2 GLY B N 1
ATOM 615 C CA . GLY B 1 1 ? 8.878 38.451 34.159 1.00 26.25 -2 GLY B CA 1
ATOM 616 C C . GLY B 1 1 ? 8.073 39.629 34.663 1.00 27.62 -2 GLY B C 1
ATOM 617 O O . GLY B 1 1 ? 8.628 40.711 34.891 1.00 20.28 -2 GLY B O 1
ATOM 618 N N . ALA B 1 2 ? 6.769 39.417 34.850 1.00 23.27 -1 ALA B N 1
ATOM 619 C CA . ALA B 1 2 ? 5.830 40.497 35.174 1.00 22.75 -1 ALA B CA 1
ATOM 620 C C . ALA B 1 2 ? 6.197 41.320 36.415 1.00 20.31 -1 ALA B C 1
ATOM 621 O O . ALA B 1 2 ? 6.122 42.547 36.384 1.00 20.70 -1 ALA B O 1
ATOM 623 N N . SER B 1 3 ? 6.586 40.651 37.501 1.00 16.25 0 SER B N 1
ATOM 624 C CA . SER B 1 3 ? 6.859 41.338 38.775 1.00 17.17 0 SER B CA 1
ATOM 625 C C . SER B 1 3 ? 8.099 42.214 38.684 1.00 16.14 0 SER B C 1
ATOM 626 O O . SER B 1 3 ? 8.066 43.375 39.085 1.00 15.44 0 SER B O 1
ATOM 637 N N . ASP B 1 5 ? 9.395 43.456 35.922 1.00 14.53 2 ASP B N 1
ATOM 638 C CA . ASP B 1 5 ? 9.008 44.564 35.036 1.00 12.57 2 ASP B CA 1
ATOM 639 C C . ASP B 1 5 ? 8.177 45.641 35.724 1.00 14.56 2 ASP B C 1
ATOM 640 O O . ASP B 1 5 ? 8.420 46.838 35.530 1.00 14.56 2 ASP B O 1
ATOM 645 N N . ALA B 1 6 ? 7.204 45.227 36.528 1.00 16.64 3 ALA B N 1
ATOM 646 C CA . ALA B 1 6 ? 6.367 46.177 37.269 1.00 15.61 3 ALA B CA 1
ATOM 647 C C . ALA B 1 6 ? 7.169 46.979 38.298 1.00 16.25 3 ALA B C 1
ATOM 648 O O . ALA B 1 6 ? 6.921 48.175 38.491 1.00 14.72 3 ALA B O 1
ATOM 650 N N . ILE B 1 7 ? 8.131 46.323 38.955 1.00 12.83 4 ILE B N 1
ATOM 651 C CA . ILE B 1 7 ? 9.003 47.001 39.916 1.00 13.67 4 ILE B CA 1
ATOM 652 C C . ILE B 1 7 ? 9.837 48.074 39.199 1.00 12.51 4 ILE B C 1
ATOM 653 O O . ILE B 1 7 ? 9.898 49.222 39.651 1.00 14.34 4 ILE B O 1
ATOM 658 N N . LYS B 1 8 ? 10.434 47.705 38.065 1.00 11.41 5 LYS B N 1
ATOM 659 C CA . LYS B 1 8 ? 11.226 48.651 37.268 1.00 15.60 5 LYS B CA 1
ATOM 660 C C . LYS B 1 8 ? 10.381 49.850 36.805 1.00 17.76 5 LYS B C 1
ATOM 661 O O . LYS B 1 8 ? 10.829 50.996 36.871 1.00 15.31 5 LYS B O 1
ATOM 667 N N . LYS B 1 9 ? 9.160 49.578 36.343 1.00 16.05 6 LYS B N 1
ATOM 668 C CA . LYS B 1 9 ? 8.250 50.633 35.895 1.00 14.57 6 LYS B CA 1
ATOM 669 C C . LYS B 1 9 ? 7.883 51.595 37.040 1.00 14.59 6 LYS B C 1
ATOM 670 O O . LYS B 1 9 ? 7.916 52.812 36.865 1.00 15.28 6 LYS B O 1
ATOM 676 N N . LYS B 1 10 ? 7.571 51.053 38.214 1.00 15.49 7 LYS B N 1
ATOM 677 C CA . LYS B 1 10 ? 7.342 51.860 39.418 1.00 19.80 7 LYS B CA 1
ATOM 678 C C . LYS B 1 10 ? 8.529 52.757 39.791 1.00 19.25 7 LYS B C 1
ATOM 679 O O . LYS B 1 10 ? 8.349 53.937 40.086 1.00 17.76 7 LYS B O 1
ATOM 698 N N . GLN B 1 12 ? 10.854 53.820 37.857 1.00 12.10 9 GLN B N 1
ATOM 699 C CA . GLN B 1 12 ? 10.972 54.874 36.819 1.00 13.97 9 GLN B CA 1
ATOM 700 C C . GLN B 1 12 ? 9.992 56.027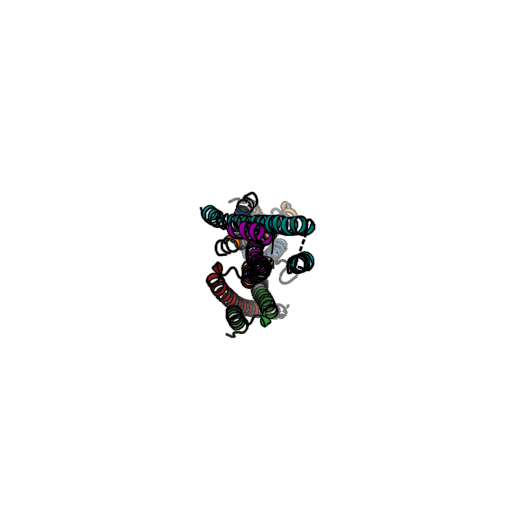 37.082 1.00 15.61 9 GLN B C 1
ATOM 701 O O . GLN B 1 12 ? 10.388 57.191 37.016 1.00 14.35 9 GLN B O 1
ATOM 715 N N . LEU B 1 14 ? 8.590 56.915 39.970 1.00 15.43 11 LEU B N 1
ATOM 716 C CA . LEU B 1 14 ? 9.069 57.654 41.125 1.00 17.60 11 LEU B CA 1
ATOM 717 C C . LEU B 1 14 ? 10.223 58.576 40.752 1.00 16.95 11 LEU B C 1
ATOM 718 O O . LEU B 1 14 ? 10.259 59.710 41.201 1.00 16.50 11 LEU B O 1
ATOM 723 N N . LYS B 1 15 ? 11.156 58.088 39.931 1.00 17.34 12 LYS B N 1
ATOM 724 C CA . LYS B 1 15 ? 12.304 58.900 39.502 1.00 15.56 12 LYS B CA 1
ATOM 725 C C . LYS B 1 15 ? 11.845 60.105 38.668 1.00 16.68 12 LYS B C 1
ATOM 726 O O . LYS B 1 15 ? 12.249 61.239 38.950 1.00 15.89 12 LYS B O 1
ATOM 732 N N . LEU B 1 16 ? 10.990 59.863 37.667 1.00 14.73 13 LEU B N 1
ATOM 733 C CA . LEU B 1 16 ? 10.431 60.961 36.865 1.00 17.68 13 LEU B CA 1
ATOM 734 C C . LEU B 1 16 ? 9.673 61.986 37.733 1.00 20.09 13 LEU B C 1
ATOM 735 O O . LEU B 1 16 ? 9.828 63.184 37.524 1.00 21.36 13 LEU B O 1
ATOM 740 N N . ASP B 1 17 ? 8.882 61.517 38.707 1.00 18.74 14 ASP B N 1
ATOM 741 C CA . ASP B 1 17 ? 8.209 62.418 39.657 1.00 19.79 14 ASP B CA 1
ATOM 742 C C . ASP B 1 17 ? 9.193 63.270 40.453 1.00 21.97 14 ASP B C 1
ATOM 743 O O . ASP B 1 17 ? 8.992 64.483 40.628 1.00 21.73 14 ASP B O 1
ATOM 748 N N . LYS B 1 18 ? 10.240 62.626 40.969 1.00 15.59 15 LYS B N 1
ATOM 749 C CA . LYS B 1 18 ? 11.279 63.341 41.706 1.00 15.44 15 LYS B CA 1
ATOM 750 C C . LYS B 1 18 ? 11.865 64.466 40.835 1.00 14.73 15 LYS B C 1
ATOM 751 O O . LYS B 1 18 ? 11.973 65.616 41.275 1.00 17.53 15 LYS B O 1
ATOM 757 N N . GLU B 1 19 ? 1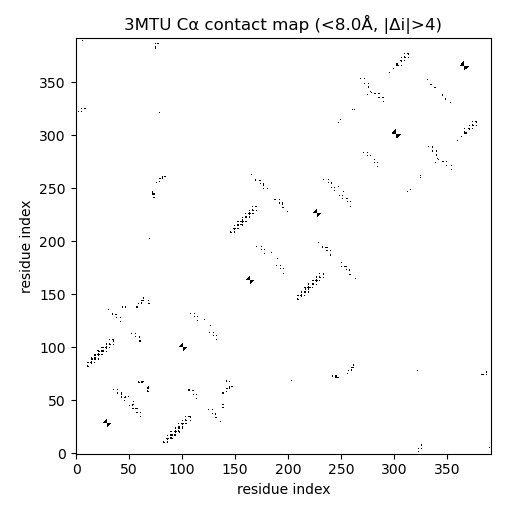2.234 64.130 39.605 1.00 14.11 16 GLU B N 1
ATOM 758 C CA . GLU B 1 19 ? 12.909 65.080 38.720 1.00 16.75 16 GLU B CA 1
ATOM 759 C C . GLU B 1 19 ? 11.996 66.243 38.278 1.00 19.82 16 GLU B C 1
ATOM 760 O O . GLU B 1 19 ? 12.468 67.374 38.100 1.00 17.88 16 GLU B O 1
ATOM 766 N N A ASN B 1 20 ? 10.708 65.960 38.098 0.70 18.80 17 ASN B N 1
ATOM 767 N N B ASN B 1 20 ? 10.707 65.949 38.094 0.30 18.69 17 ASN B N 1
ATOM 768 C CA A ASN B 1 20 ? 9.752 67.019 37.788 0.70 24.97 17 ASN B CA 1
ATOM 769 C CA B ASN B 1 20 ? 9.702 66.980 37.823 0.30 21.44 17 ASN B CA 1
ATOM 770 C C A ASN B 1 20 ? 9.598 67.976 38.982 0.70 24.55 17 ASN B C 1
ATOM 771 C C B ASN B 1 20 ? 9.639 67.965 38.983 0.30 21.01 17 ASN B C 1
ATOM 772 O O A ASN B 1 20 ? 9.549 69.187 38.800 0.70 24.06 17 ASN B O 1
ATOM 773 O O B ASN B 1 20 ? 9.690 69.177 38.780 0.30 19.52 17 ASN B O 1
ATOM 782 N N . ALA B 1 21 ? 9.556 67.425 40.197 1.00 20.06 18 ALA B N 1
ATOM 783 C CA . ALA B 1 21 ? 9.506 68.233 41.408 1.00 18.62 18 ALA B CA 1
ATOM 784 C C . ALA B 1 21 ? 10.768 69.083 41.575 1.00 19.44 18 ALA B C 1
ATOM 785 O O . ALA B 1 21 ? 10.669 70.255 41.934 1.00 22.11 18 ALA B O 1
ATOM 787 N N . LEU B 1 22 ? 11.943 68.509 41.301 1.00 17.85 19 LEU B N 1
ATOM 788 C CA . LEU B 1 22 ? 13.201 69.272 41.389 1.00 18.39 19 LEU B CA 1
ATOM 789 C C . LEU B 1 22 ? 13.250 70.411 40.371 1.00 19.84 19 LEU B C 1
ATOM 790 O O . LEU B 1 22 ? 13.696 71.511 40.688 1.00 19.45 19 LEU B O 1
ATOM 795 N N . ASP B 1 23 ? 12.793 70.138 39.153 1.00 20.53 20 ASP B N 1
ATOM 796 C CA . ASP B 1 23 ? 12.689 71.166 38.122 1.00 22.14 20 ASP B CA 1
ATOM 797 C C . ASP B 1 23 ? 11.792 72.326 38.553 1.00 22.32 20 ASP B C 1
ATOM 798 O O . ASP B 1 23 ? 12.146 73.491 38.349 1.00 22.03 20 ASP B O 1
ATOM 803 N N . ARG B 1 24 ? 10.630 71.996 39.119 1.00 22.26 21 ARG B N 1
ATOM 804 C CA . ARG B 1 24 ? 9.698 72.989 39.642 1.00 27.98 21 ARG B CA 1
ATOM 805 C C . ARG B 1 24 ? 10.321 73.817 40.774 1.00 26.13 21 ARG B C 1
ATOM 806 O O . ARG B 1 24 ? 10.158 75.040 40.815 1.00 26.29 21 ARG B O 1
ATOM 814 N N . ALA B 1 25 ? 11.021 73.151 41.693 1.00 20.60 22 ALA B N 1
ATOM 815 C CA . ALA B 1 25 ? 11.700 73.848 42.787 1.00 18.77 22 ALA B CA 1
ATOM 816 C C . ALA B 1 25 ? 12.770 74.794 42.261 1.00 21.34 22 ALA B C 1
ATOM 817 O O . ALA B 1 25 ? 12.876 75.927 42.731 1.00 20.27 22 ALA B O 1
ATOM 819 N N . GLU B 1 26 ? 13.581 74.321 41.312 1.00 20.13 23 GLU B N 1
ATOM 820 C CA . GLU B 1 26 ? 14.668 75.144 40.759 1.00 22.56 23 GLU B CA 1
ATOM 821 C C . GLU B 1 26 ? 14.144 76.390 40.042 1.00 20.73 23 GLU B C 1
ATOM 822 O O . GLU B 1 26 ? 14.702 77.479 40.184 1.00 21.65 23 GLU B O 1
ATOM 828 N N . GLN B 1 27 ? 13.077 76.216 39.272 1.00 21.03 24 GLN B N 1
ATOM 829 C CA . GLN B 1 27 ? 12.451 77.326 38.565 1.00 24.69 24 GLN B CA 1
ATOM 830 C C . GLN B 1 27 ? 11.827 78.326 39.549 1.00 25.13 24 GLN B C 1
ATOM 831 O O . GLN B 1 27 ? 11.976 79.535 39.375 1.00 25.21 24 GLN B O 1
ATOM 837 N N . ALA B 1 28 ? 11.137 77.819 40.573 1.00 21.34 25 ALA B N 1
ATOM 838 C CA . ALA B 1 28 ? 10.546 78.684 41.601 1.00 21.32 25 ALA B CA 1
ATOM 839 C C . ALA B 1 28 ? 11.624 79.474 42.332 1.00 20.87 25 ALA B C 1
ATOM 840 O O . ALA B 1 28 ? 11.471 80.674 42.558 1.00 22.13 25 ALA B O 1
ATOM 842 N N . GLU B 1 29 ? 12.732 78.816 42.669 1.00 17.61 26 GLU B N 1
ATOM 843 C CA . GLU B 1 29 ? 13.840 79.505 43.322 1.00 20.01 26 GLU B CA 1
ATOM 844 C C . GLU B 1 29 ? 14.482 80.584 42.455 1.00 20.81 26 GLU B C 1
ATOM 845 O O . GLU B 1 29 ? 14.817 81.661 42.964 1.00 21.17 26 GLU B O 1
ATOM 851 N N . ALA B 1 30 ? 14.603 80.319 41.155 1.00 16.89 27 ALA B N 1
ATOM 852 C CA . ALA B 1 30 ? 15.135 81.296 40.199 1.00 21.15 27 ALA B CA 1
ATOM 853 C C . ALA B 1 30 ? 14.230 82.532 40.094 1.00 21.24 27 ALA B C 1
ATOM 854 O O . ALA B 1 30 ? 14.707 83.667 40.133 1.00 20.92 27 ALA B O 1
ATOM 856 N N . ASP B 1 31 ? 12.925 82.306 39.956 1.00 21.33 28 ASP B N 1
ATOM 857 C CA . ASP B 1 31 ? 11.971 83.407 39.859 1.00 22.15 28 ASP B CA 1
ATOM 858 C C . ASP B 1 31 ? 12.006 84.256 41.106 1.00 22.58 28 ASP B C 1
ATOM 859 O O . ASP B 1 31 ? 12.041 85.487 41.022 1.00 21.80 28 ASP B O 1
ATOM 864 N N . LYS B 1 32 ? 12.023 83.587 42.259 1.00 22.10 29 LYS B N 1
ATOM 865 C CA . LYS B 1 32 ? 12.091 84.252 43.541 1.00 18.06 29 LYS B CA 1
ATOM 866 C C . LYS B 1 32 ? 13.348 85.114 43.651 1.00 20.10 29 LYS B C 1
ATOM 867 O O . LYS B 1 32 ? 13.291 86.234 44.154 1.00 18.84 29 LYS B O 1
ATOM 873 N N . ASP B 1 33 ? 14.483 84.570 43.213 1.00 19.32 215 ASP B N 1
ATOM 874 C CA A ASP B 1 33 ? 15.755 85.273 43.290 0.50 18.18 215 ASP B CA 1
ATOM 875 C CA B ASP B 1 33 ? 15.758 85.273 43.291 0.50 19.68 215 ASP B CA 1
ATOM 876 C C . ASP B 1 33 ? 15.773 86.486 42.359 1.00 15.14 215 ASP B C 1
ATOM 877 O O . ASP B 1 33 ? 16.367 87.493 42.685 1.00 19.23 215 ASP B O 1
ATOM 886 N N . PHE B 1 34 ? 15.113 86.361 41.205 1.00 14.63 216 PHE B N 1
ATOM 887 C CA . PHE B 1 34 ? 14.993 87.426 40.211 1.00 16.49 216 PHE B CA 1
ATOM 888 C C . PHE B 1 34 ? 14.286 88.611 40.856 1.00 19.73 216 PHE B C 1
ATOM 889 O O . PHE B 1 34 ? 14.773 89.733 40.793 1.00 16.47 216 PHE B O 1
ATOM 897 N N . TYR B 1 35 ? 13.158 88.356 41.517 1.00 19.67 217 TYR B N 1
ATOM 898 C CA . TYR B 1 35 ? 12.410 89.433 42.182 1.00 18.19 217 TYR B CA 1
ATOM 899 C C . TYR B 1 35 ? 13.102 89.966 43.418 1.00 18.53 217 TYR B C 1
ATOM 900 O O . TYR B 1 35 ? 13.096 91.167 43.667 1.00 17.40 217 TYR B O 1
ATOM 909 N N . PHE B 1 36 ? 13.712 89.073 44.185 1.00 17.30 218 PHE B N 1
ATOM 910 C CA . PHE B 1 36 ? 14.436 89.487 45.354 1.00 17.65 218 PHE B CA 1
ATOM 911 C C . PHE B 1 36 ? 15.604 90.410 45.020 1.00 17.93 218 PHE B C 1
ATOM 912 O O . PHE B 1 36 ? 15.822 91.389 45.718 1.00 17.94 218 PHE B O 1
ATOM 920 N N . GLY B 1 37 ? 16.369 90.077 43.979 1.00 14.78 219 GLY B N 1
ATOM 921 C CA . GLY B 1 37 ? 17.472 90.927 43.561 1.00 15.06 219 GLY B CA 1
ATOM 922 C C . GLY B 1 37 ? 17.009 92.333 43.231 1.00 12.70 219 GLY B C 1
ATOM 923 O O . GLY B 1 37 ? 17.693 93.299 43.524 1.00 15.98 219 GLY B O 1
ATOM 924 N N . LYS B 1 38 ? 15.825 92.462 42.637 1.00 12.97 220 LYS B N 1
ATOM 925 C CA . LYS B 1 38 ? 15.305 93.797 42.322 1.00 13.97 220 LYS B CA 1
ATOM 926 C C . LYS B 1 38 ? 15.021 94.612 43.573 1.00 12.83 220 LYS B C 1
ATOM 927 O O . LYS B 1 38 ? 15.427 95.769 43.675 1.00 10.85 220 LYS B O 1
ATOM 933 N N . LEU B 1 39 ? 14.358 93.993 44.547 1.00 14.51 221 LEU B N 1
ATOM 934 C CA . LEU B 1 39 ? 14.004 94.681 45.782 1.00 13.55 221 LEU B CA 1
ATOM 935 C C . LEU B 1 39 ? 15.257 95.070 46.549 1.00 11.24 221 LEU B C 1
ATOM 936 O O . LEU B 1 39 ? 15.360 96.176 47.064 1.00 12.32 221 LEU B O 1
ATOM 941 N N . ARG B 1 40 ? 16.232 94.172 46.592 1.00 10.48 222 ARG B N 1
ATOM 942 C CA . ARG B 1 40 ? 17.497 94.486 47.274 1.00 14.17 222 ARG B CA 1
ATOM 943 C C . ARG B 1 40 ? 18.186 95.674 46.607 1.00 15.39 222 ARG B C 1
ATOM 944 O O . ARG B 1 40 ? 18.641 96.589 47.282 1.00 16.10 222 ARG B O 1
ATOM 952 N N . ASN B 1 41 ? 18.221 95.685 45.274 1.00 17.26 223 ASN B N 1
ATOM 953 C CA . ASN B 1 41 ? 18.820 96.830 44.570 1.00 16.11 223 ASN B CA 1
ATOM 954 C C . ASN B 1 41 ? 18.051 98.115 44.815 1.00 15.19 223 ASN B C 1
ATOM 955 O O . ASN B 1 41 ? 18.637 99.176 45.063 1.00 15.29 223 ASN B O 1
ATOM 960 N N . ILE B 1 42 ? 16.726 98.031 44.751 1.00 14.29 224 ILE B N 1
ATOM 961 C CA . ILE B 1 42 ? 15.912 99.198 45.090 1.00 13.02 224 ILE B CA 1
ATOM 962 C C . ILE B 1 42 ? 16.164 99.640 46.534 1.00 14.68 224 ILE B C 1
ATOM 963 O O . ILE B 1 42 ? 16.262 100.846 46.828 1.00 16.82 224 ILE B O 1
ATOM 968 N N . GLU B 1 43 ? 16.300 98.683 47.445 1.00 13.69 225 GLU B N 1
ATOM 969 C CA . GLU B 1 43 ? 16.676 99.041 48.807 1.00 15.23 225 GLU B CA 1
ATOM 970 C C . GLU B 1 43 ? 18.001 99.829 48.859 1.00 17.17 225 GLU B C 1
ATOM 971 O O . GLU B 1 43 ? 18.114 100.832 49.559 1.00 15.25 225 GLU B O 1
ATOM 977 N N . LEU B 1 44 ? 19.000 99.378 48.111 1.00 17.51 226 LEU B N 1
ATOM 978 C CA . LEU B 1 44 ? 20.294 100.072 48.096 1.00 21.25 226 LEU B CA 1
ATOM 979 C C . LEU B 1 44 ? 20.153 101.502 47.592 1.00 21.42 226 LEU B C 1
ATOM 980 O O . LEU B 1 44 ? 20.745 102.427 48.147 1.00 23.64 226 LEU B O 1
ATOM 985 N N . ILE B 1 45 ? 19.321 101.683 46.574 1.00 17.62 227 ILE B N 1
ATOM 986 C CA . ILE B 1 45 ? 19.080 103.009 46.020 1.00 21.85 227 ILE B CA 1
ATOM 987 C C . ILE B 1 45 ? 18.454 103.906 47.077 1.00 24.69 227 ILE B C 1
ATOM 988 O O . ILE B 1 45 ? 18.884 105.047 47.266 1.00 26.91 227 ILE B O 1
ATOM 993 N N . CYS B 1 46 ? 17.467 103.381 47.799 1.00 21.26 228 CYS B N 1
ATOM 994 C CA . CYS B 1 46 ? 16.828 104.156 48.851 1.00 24.36 228 CYS B CA 1
ATOM 995 C C . CYS B 1 46 ? 17.822 104.521 49.960 1.00 28.24 228 CYS B C 1
ATOM 996 O O . CYS B 1 46 ? 17.760 105.612 50.504 1.00 28.99 228 CYS B O 1
ATOM 999 N N . GLN B 1 47 ? 18.736 103.604 50.271 1.00 34.13 229 GLN B N 1
ATOM 1000 C CA . GLN B 1 47 ? 19.747 103.820 51.304 1.00 39.41 229 GLN B CA 1
ATOM 1001 C C . GLN B 1 47 ? 20.783 104.876 50.903 1.00 44.86 229 GLN B C 1
ATOM 1002 O O . GLN B 1 47 ? 21.209 105.657 51.750 1.00 51.13 229 GLN B O 1
ATOM 1008 N N . GLU B 1 48 ? 21.161 104.912 49.621 1.00 43.83 230 GLU B N 1
ATOM 1009 C CA . GLU B 1 48 ? 21.959 106.015 49.053 1.00 45.35 230 GLU B CA 1
ATOM 1010 C C . GLU B 1 48 ? 21.334 107.386 49.321 1.00 45.96 230 GLU B C 1
ATOM 1011 O O . GLU B 1 48 ? 22.035 108.382 49.456 1.00 49.71 230 GLU B O 1
ATOM 1017 N N . ASN B 1 49 ? 20.009 107.420 49.383 1.00 43.91 231 ASN B N 1
ATOM 1018 C CA . ASN B 1 49 ? 19.251 108.661 49.333 1.00 43.96 231 ASN B CA 1
ATOM 1019 C C . ASN B 1 49 ? 18.463 108.960 50.607 1.00 45.68 231 ASN B C 1
ATOM 1020 O O . ASN B 1 49 ? 17.658 109.898 50.640 1.00 45.12 231 ASN B O 1
ATOM 1025 N N . GLU B 1 50 ? 18.722 108.170 51.649 1.00 52.47 232 GLU B N 1
ATOM 1026 C CA . GLU B 1 50 ? 18.028 108.261 52.944 1.00 59.45 232 GLU B CA 1
ATOM 1027 C C . GLU B 1 50 ? 18.004 109.660 53.563 1.00 67.74 232 GLU B C 1
ATOM 1028 O O . GLU B 1 50 ? 17.033 110.027 54.225 1.00 70.90 232 GLU B O 1
ATOM 1030 N N . GLY B 1 51 ? 19.073 110.427 53.346 1.00 70.05 233 GLY B N 1
ATOM 1031 C CA . GLY B 1 51 ? 19.212 111.770 53.913 1.00 69.52 233 GLY B CA 1
ATOM 1032 C C . GLY B 1 51 ? 18.273 112.81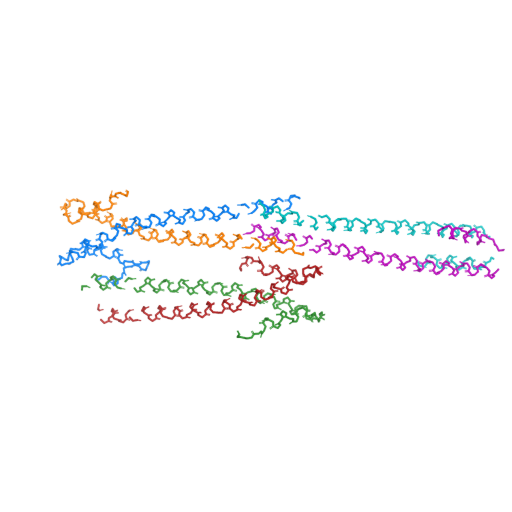7 53.339 1.00 67.13 233 GLY B C 1
ATOM 1033 O O . GLY B 1 51 ? 17.737 113.636 54.082 1.00 66.78 233 GLY B O 1
ATOM 1034 N N . GLU B 1 52 ? 18.065 112.781 52.022 1.00 65.95 234 GLU B N 1
ATOM 1035 C CA . GLU B 1 52 ? 17.275 113.801 51.309 1.00 64.09 234 GLU B CA 1
ATOM 1036 C C . GLU B 1 52 ? 15.775 113.844 51.655 1.00 63.37 234 GLU B C 1
ATOM 1037 O O . GLU B 1 52 ? 15.043 114.697 51.137 1.00 62.71 234 GLU B O 1
ATOM 1039 N N . ASN B 1 53 ? 15.327 112.931 52.519 1.00 62.02 235 ASN B N 1
ATOM 1040 C CA . ASN B 1 53 ? 13.939 112.902 53.005 1.00 64.44 235 ASN B CA 1
ATOM 1041 C C . ASN B 1 53 ? 12.875 113.151 51.922 1.00 60.30 235 ASN B C 1
ATOM 1042 O O . ASN B 1 53 ? 12.044 114.058 52.045 1.00 63.30 235 ASN B O 1
ATOM 1047 N N . ASP B 1 54 ? 12.921 112.343 50.864 1.00 50.30 236 ASP B N 1
ATOM 1048 C CA . ASP B 1 54 ? 12.011 112.483 49.731 1.00 45.30 236 ASP B CA 1
ATOM 1049 C C . ASP B 1 54 ? 10.723 111.705 49.996 1.00 38.50 236 ASP B C 1
ATOM 1050 O O . ASP B 1 54 ? 10.772 110.514 50.290 1.00 36.03 236 ASP B O 1
ATOM 1055 N N . PRO B 1 55 ? 9.562 112.372 49.885 1.00 38.17 237 PRO B N 1
ATOM 1056 C CA . PRO B 1 55 ? 8.303 111.693 50.190 1.00 35.45 237 PRO B CA 1
ATOM 1057 C C . PRO B 1 55 ? 7.971 110.514 49.255 1.00 33.53 237 PRO B C 1
ATOM 1058 O O . PRO B 1 55 ? 7.283 109.584 49.676 1.00 33.23 237 PRO B O 1
ATOM 1062 N N . VAL B 1 56 ? 8.430 110.553 48.004 1.00 31.83 238 VAL B N 1
ATOM 1063 C CA . VAL B 1 56 ? 8.174 109.435 47.081 1.00 28.65 238 VAL B CA 1
ATOM 1064 C C . VAL B 1 56 ? 9.004 108.219 47.491 1.00 25.65 238 VAL B C 1
ATOM 1065 O O . VAL B 1 56 ? 8.466 107.118 47.610 1.00 23.14 238 VAL B O 1
ATOM 1069 N N . LEU B 1 57 ? 10.303 108.432 47.727 1.00 21.23 239 LEU B N 1
ATOM 1070 C CA . LEU B 1 57 ? 11.182 107.378 48.214 1.00 24.67 239 LEU B CA 1
ATOM 1071 C C . LEU B 1 57 ? 10.710 106.825 49.560 1.00 25.18 239 LEU B C 1
ATOM 1072 O O . LEU B 1 57 ? 10.845 105.621 49.830 1.00 24.11 239 LEU B O 1
ATOM 1077 N N . GLN B 1 58 ? 10.161 107.696 50.400 1.00 20.27 240 GLN B N 1
ATOM 1078 C CA . GLN B 1 58 ? 9.618 107.230 51.682 1.00 25.72 240 GLN B CA 1
ATOM 1079 C C . GLN B 1 58 ? 8.482 106.225 51.479 1.00 23.58 240 GLN B C 1
ATOM 1080 O O . GLN B 1 58 ? 8.412 105.231 52.195 1.00 27.26 240 GLN B O 1
ATOM 1086 N N . ARG B 1 59 ? 7.613 106.482 50.499 1.00 22.09 241 ARG B N 1
ATOM 1087 C CA . ARG B 1 59 ? 6.559 105.539 50.131 1.00 23.89 241 ARG B CA 1
ATOM 1088 C C . ARG B 1 59 ? 7.150 104.201 49.670 1.00 21.25 241 ARG B C 1
ATOM 1089 O O . ARG B 1 59 ? 6.637 103.126 49.999 1.00 21.75 241 ARG B O 1
ATOM 1097 N N . ILE B 1 60 ? 8.231 104.275 48.897 1.00 17.38 242 ILE B N 1
ATOM 1098 C CA . ILE B 1 60 ? 8.869 103.073 48.390 1.00 16.67 242 ILE B CA 1
ATOM 1099 C C . ILE B 1 60 ? 9.506 102.289 49.543 1.00 14.58 242 ILE B C 1
ATOM 1100 O O . ILE B 1 60 ? 9.380 101.083 49.592 1.00 15.05 242 ILE B O 1
ATOM 1105 N N . VAL B 1 61 ? 10.185 102.993 50.446 1.00 19.23 243 VAL B N 1
ATOM 1106 C CA . VAL B 1 61 ? 10.817 102.400 51.632 1.00 22.09 243 VAL B CA 1
ATOM 1107 C C . VAL B 1 61 ? 9.780 101.682 52.492 1.00 21.78 243 VAL B C 1
ATOM 1108 O O . VAL B 1 61 ? 10.016 100.562 52.932 1.00 20.09 243 VAL B O 1
ATOM 1112 N N . ASP B 1 62 ? 8.625 102.313 52.690 1.00 20.58 244 ASP B N 1
ATOM 1113 C CA . ASP B 1 62 ? 7.536 101.697 53.443 1.00 22.79 244 ASP B CA 1
ATOM 1114 C C . ASP B 1 62 ? 7.032 100.428 52.799 1.00 23.74 244 ASP B C 1
ATOM 1115 O O . ASP B 1 62 ? 6.647 99.496 53.506 1.00 24.31 244 ASP B O 1
ATOM 1120 N N . ILE B 1 63 ? 7.021 100.384 51.463 1.00 17.21 245 ILE B N 1
ATOM 1121 C CA . ILE B 1 63 ? 6.683 99.133 50.771 1.00 16.29 245 ILE B CA 1
ATOM 1122 C C . ILE B 1 63 ? 7.746 98.054 50.994 1.00 17.46 245 ILE B C 1
ATOM 1123 O O . ILE B 1 63 ? 7.412 96.905 51.280 1.00 17.48 245 ILE B O 1
ATOM 1128 N N . LEU B 1 64 ? 9.020 98.421 50.888 1.00 18.27 246 LEU B N 1
ATOM 1129 C CA . LEU B 1 64 ? 10.102 97.447 51.062 1.00 20.70 246 LEU B CA 1
ATOM 1130 C C . LEU B 1 64 ? 10.012 96.721 52.408 1.00 18.84 246 LEU B C 1
ATOM 1131 O O . LEU B 1 64 ? 10.224 95.502 52.488 1.00 17.34 246 LEU B O 1
ATOM 1136 N N . TYR B 1 65 ? 9.706 97.477 53.461 1.00 18.46 247 TYR B N 1
ATOM 1137 C CA . TYR B 1 65 ? 9.710 96.942 54.820 1.00 25.62 247 TYR B CA 1
ATOM 1138 C C . TYR B 1 65 ? 8.330 96.544 55.355 1.00 30.58 247 TYR B C 1
ATOM 1139 O O . TYR B 1 65 ? 8.214 96.139 56.509 1.00 30.93 247 TYR B O 1
ATOM 1148 N N . ALA B 1 66 ? 7.294 96.655 54.522 1.00 31.77 248 ALA B N 1
ATOM 1149 C CA . ALA B 1 66 ? 5.951 96.174 54.885 1.00 36.52 248 ALA B CA 1
ATOM 1150 C C . ALA B 1 66 ? 5.909 94.657 54.968 1.00 42.85 248 ALA B C 1
ATOM 1151 O O . ALA B 1 66 ? 6.686 93.956 54.310 1.00 44.79 248 ALA B O 1
ATOM 1153 N N . THR B 1 67 ? 4.990 94.135 55.764 1.00 55.08 249 THR B N 1
ATOM 1154 C CA . THR B 1 67 ? 4.958 92.696 55.984 1.00 64.39 249 THR B CA 1
ATOM 1155 C C . THR B 1 67 ? 3.567 92.081 55.818 1.00 72.39 249 THR B C 1
ATOM 1156 O O . THR B 1 67 ? 2.550 92.675 56.210 1.00 74.01 249 THR B O 1
ATOM 1160 N N . ASP B 1 68 ? 3.554 90.883 55.237 1.00 75.85 250 ASP B N 1
ATOM 1161 C CA . ASP B 1 68 ? 2.340 90.114 54.990 1.00 82.47 250 ASP B CA 1
ATOM 1162 C C . ASP B 1 68 ? 1.796 89.505 56.282 1.00 85.17 250 ASP B C 1
ATOM 1163 O O . ASP B 1 68 ? 0.719 89.873 56.753 1.00 87.36 250 ASP B O 1
ATOM 1168 N N . SER C 1 3 ? 4.951 106.962 26.834 1.00 48.62 0 SER C N 1
ATOM 1169 C CA . SER C 1 3 ? 6.036 107.125 27.840 1.00 42.57 0 SER C CA 1
ATOM 1170 C C . SER C 1 3 ? 7.144 106.091 27.639 1.00 39.90 0 SER C C 1
ATOM 1171 O O . SER C 1 3 ? 6.878 104.983 27.185 1.00 35.93 0 SER C O 1
ATOM 1182 N N . ASP C 1 5 ? 8.729 104.659 30.121 1.00 27.37 2 ASP C N 1
ATOM 1183 C CA . ASP C 1 5 ? 8.397 103.606 31.087 1.00 29.13 2 ASP C CA 1
ATOM 1184 C C . ASP C 1 5 ? 7.580 102.479 30.432 1.00 27.64 2 ASP C C 1
ATOM 1185 O O . ASP C 1 5 ? 7.861 101.294 30.651 1.00 24.89 2 ASP C O 1
ATOM 1190 N N . ALA C 1 6 ? 6.560 102.856 29.656 1.00 28.30 3 ALA C N 1
ATOM 1191 C CA . ALA C 1 6 ? 5.690 101.880 28.973 1.00 30.38 3 ALA C CA 1
ATOM 1192 C C . ALA C 1 6 ? 6.437 101.118 27.877 1.00 28.13 3 ALA C C 1
ATOM 1193 O O . ALA C 1 6 ? 6.178 99.933 27.654 1.00 27.62 3 ALA C O 1
ATOM 1195 N N . ILE C 1 7 ? 7.355 101.797 27.192 1.00 25.22 4 ILE C N 1
ATOM 1196 C CA . ILE C 1 7 ? 8.166 101.136 26.164 1.00 29.46 4 ILE C CA 1
ATOM 1197 C C . ILE C 1 7 ? 9.144 100.142 26.810 1.00 28.68 4 ILE C C 1
ATOM 1198 O O . ILE C 1 7 ? 9.332 99.039 26.305 1.00 26.71 4 ILE C O 1
ATOM 1203 N N . LYS C 1 8 ? 9.744 100.532 27.936 1.00 26.56 5 LYS C N 1
ATOM 1204 C CA . LYS C 1 8 ? 10.599 99.620 28.686 1.00 23.39 5 LYS C CA 1
ATOM 1205 C C . LYS C 1 8 ? 9.827 98.424 29.228 1.00 21.96 5 LYS C C 1
ATOM 1206 O O . LYS C 1 8 ? 10.288 97.287 29.119 1.00 24.52 5 LYS C O 1
ATOM 1212 N N . LYS C 1 9 ? 8.647 98.670 29.790 1.00 19.98 6 LYS C N 1
ATOM 1213 C CA . LYS C 1 9 ? 7.795 97.583 30.283 1.00 22.34 6 LYS C CA 1
ATOM 1214 C C . LYS C 1 9 ? 7.451 96.577 29.166 1.00 24.06 6 LYS C C 1
ATOM 1215 O O . LYS C 1 9 ? 7.469 95.360 29.377 1.00 23.08 6 LYS C O 1
ATOM 1221 N N . LYS C 1 10 ? 7.142 97.086 27.981 1.00 24.97 7 LYS C N 1
ATOM 1222 C CA . LYS C 1 10 ? 6.845 96.213 26.850 1.00 25.66 7 LYS C CA 1
ATOM 1223 C C . LYS C 1 10 ? 8.096 95.442 26.377 1.00 22.06 7 LYS C C 1
ATOM 1224 O O . LYS C 1 10 ? 8.022 94.249 26.127 1.00 23.30 7 LYS C O 1
ATOM 1238 N N . GLN C 1 12 ? 10.726 94.600 28.177 1.00 17.86 9 GLN C N 1
ATOM 1239 C CA . GLN C 1 12 ? 10.941 93.537 29.179 1.00 20.65 9 GLN C CA 1
ATOM 1240 C C . GLN C 1 12 ? 10.065 92.314 28.925 1.00 23.64 9 GLN C C 1
ATOM 1241 O O . GLN C 1 12 ? 10.551 91.177 28.956 1.00 24.01 9 GLN C O 1
ATOM 1255 N N . LEU C 1 14 ? 8.679 91.325 26.181 1.00 24.26 11 LEU C N 1
ATOM 1256 C CA . LEU C 1 14 ? 9.063 90.623 24.952 1.00 21.71 11 LEU C CA 1
ATOM 1257 C C . LEU C 1 14 ? 10.280 89.743 25.194 1.00 21.62 11 LEU C C 1
ATOM 1258 O O . LEU C 1 14 ? 10.337 88.620 24.699 1.00 23.87 11 LEU C O 1
ATOM 1263 N N . LYS C 1 15 ? 11.242 90.260 25.963 1.00 20.77 12 LYS C N 1
ATOM 1264 C CA . LYS C 1 15 ? 12.448 89.508 26.293 1.00 22.17 12 LYS C CA 1
ATOM 1265 C C . LYS C 1 15 ? 12.117 88.281 27.142 1.00 23.11 12 LYS C C 1
ATOM 1266 O O . LYS C 1 15 ? 12.595 87.176 26.859 1.00 21.55 12 LYS C O 1
ATOM 1272 N N . LEU C 1 16 ? 11.273 88.472 28.152 1.00 24.85 13 LEU C N 1
ATOM 1273 C CA . LEU C 1 16 ? 10.863 87.367 29.040 1.00 25.29 13 LEU C CA 1
ATOM 1274 C C . LEU C 1 16 ? 10.031 86.313 28.304 1.00 25.71 13 LEU C C 1
ATOM 1275 O O . LEU C 1 16 ? 10.215 85.120 28.536 1.00 25.66 13 LEU C O 1
ATOM 1280 N N . ASP C 1 17 ? 9.151 86.743 27.396 1.00 23.00 14 ASP C N 1
ATOM 1281 C CA . ASP C 1 17 ? 8.415 85.797 26.566 1.00 27.00 14 ASP C CA 1
ATOM 1282 C C . ASP C 1 17 ? 9.362 85.033 25.635 1.00 28.55 14 ASP C C 1
ATOM 1283 O O . ASP C 1 17 ? 9.226 83.816 25.475 1.00 29.48 14 ASP C O 1
ATOM 1288 N N . LYS C 1 18 ? 10.316 85.736 25.028 1.00 27.77 15 LYS C N 1
ATOM 1289 C CA . LYS C 1 18 ? 11.346 85.060 24.230 1.00 27.56 15 LYS C CA 1
ATOM 1290 C C . LYS C 1 18 ? 12.063 84.001 25.099 1.00 25.70 15 LYS C C 1
ATOM 1291 O O . LYS C 1 18 ? 12.231 82.868 24.668 1.00 23.69 15 LYS C O 1
ATOM 1297 N N . GLU C 1 19 ? 12.470 84.381 26.313 1.00 25.82 16 GLU C N 1
ATOM 1298 C CA . GLU C 1 19 ? 13.136 83.469 27.246 1.00 26.84 16 GLU C CA 1
ATOM 1299 C C . GLU C 1 19 ? 12.282 82.248 27.574 1.00 25.63 16 GLU C C 1
ATOM 1300 O O . GLU C 1 19 ? 12.786 81.123 27.569 1.00 24.63 16 GLU C O 1
ATOM 1306 N N . ASN C 1 20 ? 11.008 82.483 27.894 1.00 23.67 17 ASN C N 1
ATOM 1307 C CA . ASN C 1 20 ? 10.068 81.409 28.194 1.00 28.00 17 ASN C CA 1
ATOM 1308 C C . ASN C 1 20 ? 9.956 80.434 27.029 1.00 29.80 17 ASN C C 1
ATOM 1309 O O . ASN C 1 20 ? 10.068 79.228 27.224 1.00 29.85 17 ASN C O 1
ATOM 1314 N N . ALA C 1 21 ? 9.758 80.971 25.824 1.00 23.54 18 ALA C N 1
ATOM 1315 C CA . ALA C 1 21 ? 9.611 80.151 24.624 1.00 21.98 18 ALA C CA 1
ATOM 1316 C C . ALA C 1 21 ? 10.847 79.283 24.367 1.00 23.80 18 ALA C C 1
ATOM 1317 O O . ALA C 1 21 ? 10.712 78.101 24.082 1.00 25.42 18 ALA C O 1
ATOM 1319 N N . LEU C 1 22 ? 12.042 79.867 24.499 1.00 25.07 19 LEU C N 1
ATOM 1320 C CA . LEU C 1 22 ? 13.296 79.120 24.345 1.00 25.85 19 LEU C CA 1
ATOM 1321 C C . LEU C 1 22 ? 13.467 78.014 25.399 1.00 28.12 19 LEU C C 1
ATOM 1322 O O . LEU C 1 22 ? 13.872 76.898 25.069 1.00 23.96 19 LEU C O 1
ATOM 1327 N N . ASP C 1 23 ? 13.178 78.337 26.660 1.00 26.36 20 ASP C N 1
ATOM 1328 C CA . ASP C 1 23 ? 13.147 77.335 27.724 1.00 27.97 20 ASP C CA 1
ATOM 1329 C C . ASP C 1 23 ? 12.235 76.163 27.350 1.00 27.59 20 ASP C C 1
ATOM 1330 O O . ASP C 1 23 ? 12.627 75.008 27.447 1.00 28.20 20 ASP C O 1
ATOM 1335 N N . ARG C 1 24 ? 11.025 76.484 26.907 1.00 28.13 21 ARG C N 1
ATOM 1336 C CA . ARG C 1 24 ? 10.058 75.490 26.483 1.00 30.81 21 ARG C CA 1
ATOM 1337 C C . ARG C 1 24 ? 10.556 74.622 25.314 1.00 29.23 21 ARG C C 1
ATOM 1338 O O . ARG C 1 24 ? 10.372 73.410 25.329 1.00 29.17 21 ARG C O 1
ATOM 1346 N N . ALA C 1 25 ? 11.177 75.242 24.309 1.00 27.95 22 ALA C N 1
ATOM 1347 C CA . ALA C 1 25 ? 11.747 74.505 23.190 1.00 24.57 22 ALA C CA 1
ATOM 1348 C C . ALA C 1 25 ? 12.899 73.618 23.645 1.00 28.60 22 ALA C C 1
ATOM 1349 O O . ALA C 1 25 ? 13.053 72.500 23.153 1.00 27.25 22 ALA C O 1
ATOM 1351 N N . GLU C 1 26 ? 13.721 74.120 24.567 1.00 26.54 23 GLU C N 1
ATOM 1352 C CA . GLU C 1 26 ? 14.869 73.350 25.035 1.00 27.96 23 GLU C CA 1
ATOM 1353 C C . GLU C 1 2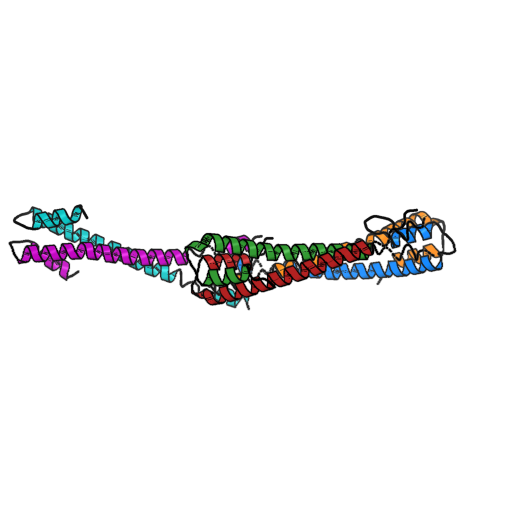6 ? 14.398 72.090 25.770 1.00 26.81 23 GLU C C 1
ATOM 1354 O O . GLU C 1 26 ? 14.912 70.996 25.529 1.00 27.14 23 GLU C O 1
ATOM 1360 N N . GLN C 1 27 ? 13.410 72.255 26.646 1.00 24.05 24 GLN C N 1
ATOM 1361 C CA . GLN C 1 27 ? 12.859 71.144 27.412 1.00 29.43 24 GLN C CA 1
ATOM 1362 C C . GLN C 1 27 ? 12.163 70.138 26.484 1.00 31.32 24 GLN C C 1
ATOM 1363 O O . GLN C 1 27 ? 12.333 68.933 26.651 1.00 31.27 24 GLN C O 1
ATOM 1369 N N . ALA C 1 28 ? 11.400 70.636 25.507 1.00 27.56 25 ALA C N 1
ATOM 1370 C CA . ALA C 1 28 ? 10.715 69.768 24.550 1.00 29.37 25 ALA C CA 1
ATOM 1371 C C . ALA C 1 28 ? 11.722 68.934 23.761 1.00 28.59 25 ALA C C 1
ATOM 1372 O O . ALA C 1 28 ? 11.534 67.732 23.568 1.00 30.29 25 ALA C O 1
ATOM 1374 N N . GLU C 1 29 ? 12.802 69.573 23.330 1.00 24.61 26 GLU C N 1
ATOM 1375 C CA . GLU C 1 29 ? 13.870 68.886 22.623 1.00 25.19 26 GLU C CA 1
ATOM 1376 C C . GLU C 1 29 ? 14.569 67.830 23.481 1.00 28.43 26 GLU C C 1
ATOM 1377 O O . GLU C 1 29 ? 14.894 66.748 22.981 1.00 30.38 26 GLU C O 1
ATOM 1383 N N . ALA C 1 30 ? 14.786 68.142 24.760 1.00 21.62 27 ALA C N 1
ATOM 1384 C CA . ALA C 1 30 ? 15.344 67.180 25.707 1.00 24.84 27 ALA C CA 1
ATOM 1385 C C . ALA C 1 30 ? 14.431 65.952 25.871 1.00 26.26 27 ALA C C 1
ATOM 1386 O O . ALA C 1 30 ? 14.905 64.828 25.804 1.00 26.69 27 ALA C O 1
ATOM 1388 N N . ASP C 1 31 ? 13.130 66.180 26.068 1.00 21.84 28 ASP C N 1
ATOM 1389 C CA . ASP C 1 31 ? 12.165 65.092 26.238 1.00 26.88 28 ASP C CA 1
ATOM 1390 C C . ASP C 1 31 ? 12.097 64.199 24.988 1.00 27.77 28 ASP C C 1
ATOM 1391 O O . ASP C 1 31 ? 12.104 62.968 25.081 1.00 27.43 28 ASP C O 1
ATOM 1396 N N . LYS C 1 32 ? 12.054 64.841 23.826 1.00 24.50 29 LYS C N 1
ATOM 1397 C CA . LYS C 1 32 ? 12.074 64.163 22.534 1.00 25.78 29 LYS C CA 1
ATOM 1398 C C . LYS C 1 32 ? 13.321 63.301 22.346 1.00 23.91 29 LYS C C 1
ATOM 1399 O O . LYS C 1 32 ? 13.222 62.164 21.873 1.00 24.10 29 LYS C O 1
ATOM 1405 N N . ASP C 1 33 ? 14.485 63.846 22.692 1.00 21.91 215 ASP C N 1
ATOM 1406 C CA . ASP C 1 33 ? 15.741 63.116 22.554 1.00 23.83 215 ASP C CA 1
ATOM 1407 C C . ASP C 1 33 ? 15.779 61.924 23.504 1.00 22.52 215 ASP C C 1
ATOM 1408 O O . ASP C 1 33 ? 16.289 60.878 23.141 1.00 23.34 215 ASP C O 1
ATOM 1413 N N . PHE C 1 34 ? 15.239 62.092 24.710 1.00 23.57 216 PHE C N 1
ATOM 1414 C CA . PHE C 1 34 ? 15.152 60.997 25.683 1.00 28.49 216 PHE C CA 1
ATOM 1415 C C . PHE C 1 34 ? 14.432 59.805 25.058 1.00 28.78 216 PHE C C 1
ATOM 1416 O O . PHE C 1 34 ? 14.971 58.699 25.019 1.00 25.65 216 PHE C O 1
ATOM 1424 N N . TYR C 1 35 ? 13.221 60.042 24.554 1.00 28.55 217 TYR C N 1
ATOM 1425 C CA . TYR C 1 35 ? 12.418 58.970 23.970 1.00 25.67 217 TYR C CA 1
ATOM 1426 C C . TYR C 1 35 ? 13.024 58.439 22.686 1.00 22.73 217 TYR C C 1
ATOM 1427 O O . TYR C 1 35 ? 13.004 57.229 22.432 1.00 20.81 217 TYR C O 1
ATOM 1436 N N . PHE C 1 36 ? 13.599 59.326 21.889 1.00 19.54 218 PHE C N 1
ATOM 1437 C CA . PHE C 1 36 ? 14.214 58.874 20.649 1.00 22.27 218 PHE C CA 1
ATOM 1438 C C . PHE C 1 36 ? 15.416 57.987 20.943 1.00 19.51 218 PHE C C 1
ATOM 1439 O O . PHE C 1 36 ? 15.639 56.985 20.261 1.00 18.60 218 PHE C O 1
ATOM 1447 N N . GLY C 1 37 ? 16.191 58.366 21.952 1.00 19.29 219 GLY C N 1
ATOM 1448 C CA . GLY C 1 37 ? 17.347 57.566 22.371 1.00 17.04 219 GLY C CA 1
ATOM 1449 C C . GLY C 1 37 ? 16.916 56.147 22.719 1.00 15.23 219 GLY C C 1
ATOM 1450 O O . GLY C 1 37 ? 17.636 55.197 22.444 1.00 17.24 219 GLY C O 1
ATOM 1451 N N . LYS C 1 38 ? 15.736 55.997 23.319 1.00 16.73 220 LYS C N 1
ATOM 1452 C CA . LYS C 1 38 ? 15.238 54.649 23.657 1.00 16.40 220 LYS C CA 1
ATOM 1453 C C . LYS C 1 38 ? 14.894 53.852 22.401 1.00 14.89 220 LYS C C 1
ATOM 1454 O O . LYS C 1 38 ? 15.198 52.663 22.297 1.00 15.16 220 LYS C O 1
ATOM 1460 N N . LEU C 1 39 ? 14.275 54.504 21.428 1.00 12.49 221 LEU C N 1
ATOM 1461 C CA . LEU C 1 39 ? 13.916 53.817 20.192 1.00 12.83 221 LEU C CA 1
ATOM 1462 C C . LEU C 1 39 ? 15.164 53.339 19.465 1.00 11.89 221 LEU C C 1
ATOM 1463 O O . LEU C 1 39 ? 15.205 52.220 18.973 1.00 12.16 221 LEU C O 1
ATOM 1468 N N . ARG C 1 40 ? 16.190 54.184 19.437 1.00 12.69 222 ARG C N 1
ATOM 1469 C CA . ARG C 1 40 ? 17.476 53.833 18.824 1.00 15.53 222 ARG C CA 1
ATOM 1470 C C . ARG C 1 40 ? 18.167 52.655 19.533 1.00 17.31 222 ARG C C 1
ATOM 1471 O O . ARG C 1 40 ? 18.677 51.745 18.876 1.00 16.76 222 ARG C O 1
ATOM 1479 N N . ASN C 1 41 ? 18.170 52.665 20.869 1.00 16.34 223 ASN C N 1
ATOM 1480 C CA . ASN C 1 41 ? 18.705 51.523 21.633 1.00 17.12 223 ASN C CA 1
ATOM 1481 C C . ASN C 1 41 ? 17.943 50.237 21.347 1.00 11.96 223 ASN C C 1
ATOM 1482 O O . ASN C 1 41 ? 18.530 49.162 21.227 1.00 16.42 223 ASN C O 1
ATOM 1487 N N . ILE C 1 42 ? 16.627 50.349 21.216 1.00 13.32 224 ILE C N 1
ATOM 1488 C CA . ILE C 1 42 ? 15.796 49.193 20.865 1.00 14.91 224 ILE C CA 1
ATOM 1489 C C . ILE C 1 42 ? 16.069 48.707 19.429 1.00 14.59 224 ILE C C 1
ATOM 1490 O O . ILE C 1 42 ? 16.134 47.512 19.182 1.00 15.60 224 ILE C O 1
ATOM 1495 N N . GLU C 1 43 ? 16.241 49.645 18.495 1.00 14.23 225 GLU C N 1
ATOM 1496 C CA . GLU C 1 43 ? 16.640 49.308 17.132 1.00 16.71 225 GLU C CA 1
ATOM 1497 C C . GLU C 1 43 ? 17.967 48.522 17.114 1.00 16.82 225 GLU C C 1
ATOM 1498 O O . GLU C 1 43 ? 18.086 47.527 16.427 1.00 16.92 225 GLU C O 1
ATOM 1504 N N . LEU C 1 44 ? 18.954 48.974 17.883 1.00 16.03 226 LEU C N 1
ATOM 1505 C CA . LEU C 1 44 ? 20.241 48.286 17.924 1.00 18.87 226 LEU C CA 1
ATOM 1506 C C . LEU C 1 44 ? 20.084 46.878 18.487 1.00 20.12 226 LEU C C 1
ATOM 1507 O O . LEU C 1 44 ? 20.709 45.932 17.994 1.00 22.56 226 LEU C O 1
ATOM 1512 N N . ILE C 1 45 ? 19.232 46.730 19.501 1.00 19.51 227 ILE C N 1
ATOM 1513 C CA . ILE C 1 45 ? 18.964 45.400 20.072 1.00 20.24 227 ILE C CA 1
ATOM 1514 C C . ILE C 1 45 ? 18.329 44.495 19.023 1.00 20.78 227 ILE C C 1
ATOM 1515 O O . ILE C 1 45 ? 18.745 43.335 18.854 1.00 18.87 227 ILE C O 1
ATOM 1520 N N . CYS C 1 46 ? 17.337 45.027 18.311 1.00 17.30 228 CYS C N 1
ATOM 1521 C CA . CYS C 1 46 ? 16.721 44.285 17.216 1.00 18.95 228 CYS C CA 1
ATOM 1522 C C . CYS C 1 46 ? 17.730 43.898 16.132 1.00 16.94 228 CYS C C 1
ATOM 1523 O O . CYS C 1 46 ? 17.751 42.755 15.719 1.00 18.91 228 CYS C O 1
ATOM 1526 N N . GLN C 1 47 ? 18.572 44.837 15.707 1.00 19.17 229 GLN C N 1
ATOM 1527 C CA . GLN C 1 47 ? 19.567 44.559 14.661 1.00 24.18 229 GLN C CA 1
ATOM 1528 C C . GLN C 1 47 ? 20.548 43.458 15.096 1.00 25.53 229 GLN C C 1
ATOM 1529 O O . GLN C 1 47 ? 20.870 42.555 14.320 1.00 23.83 229 GLN C O 1
ATOM 1535 N N . GLU C 1 48 ? 20.988 43.520 16.351 1.00 22.11 230 GLU C N 1
ATOM 1536 C CA . GLU C 1 48 ? 21.860 42.479 16.923 1.00 28.84 230 GLU C CA 1
ATOM 1537 C C . GLU C 1 48 ? 21.236 41.071 16.885 1.00 29.57 230 GLU C C 1
ATOM 1538 O O . GLU C 1 48 ? 21.943 40.065 16.781 1.00 27.40 230 GLU C O 1
ATOM 1544 N N . ASN C 1 49 ? 19.910 41.018 16.952 1.00 26.14 231 ASN C N 1
ATOM 1545 C CA . ASN C 1 49 ? 19.202 39.758 17.075 1.00 26.24 231 ASN C CA 1
ATOM 1546 C C . ASN C 1 49 ? 18.431 39.362 15.810 1.00 28.67 231 ASN C C 1
ATOM 1547 O O . ASN C 1 49 ? 17.601 38.452 15.839 1.00 24.78 231 ASN C O 1
ATOM 1552 N N . GLU C 1 50 ? 18.729 40.052 14.705 1.00 30.10 232 GLU C N 1
ATOM 1553 C CA . GLU C 1 50 ? 18.112 39.810 13.390 1.00 31.16 232 GLU C CA 1
ATOM 1554 C C . GLU C 1 50 ? 18.172 38.339 12.920 1.00 32.73 232 GLU C C 1
ATOM 1555 O O . GLU C 1 50 ? 17.213 37.826 12.339 1.00 31.12 232 GLU C O 1
ATOM 1561 N N . GLY C 1 51 ? 19.290 37.667 13.187 1.00 34.73 233 GLY C N 1
ATOM 1562 C CA . GLY C 1 51 ? 19.467 36.253 12.830 1.00 40.82 233 GLY C CA 1
ATOM 1563 C C . GLY C 1 51 ? 18.467 35.270 13.436 1.00 41.69 233 GLY C C 1
ATOM 1564 O O . GLY C 1 51 ? 18.167 34.242 12.833 1.00 42.45 233 GLY C O 1
ATOM 1565 N N . GLU C 1 52 ? 17.939 35.586 14.618 1.00 41.79 234 GLU C N 1
ATOM 1566 C CA . GLU C 1 52 ? 16.945 34.731 15.289 1.00 39.50 234 GLU C CA 1
ATOM 1567 C C . GLU C 1 52 ? 15.613 34.575 14.538 1.00 36.12 234 GLU C C 1
ATOM 1568 O O . GLU C 1 52 ? 14.851 33.656 14.832 1.00 37.91 234 GLU C O 1
ATOM 1574 N N . ASN C 1 53 ? 15.333 35.473 13.589 1.00 33.85 235 ASN C N 1
ATOM 1575 C CA . ASN C 1 53 ? 14.029 35.533 12.892 1.00 39.86 235 ASN C CA 1
ATOM 1576 C C . ASN C 1 53 ? 12.805 35.539 13.820 1.00 42.69 235 ASN C C 1
ATOM 1577 O O . ASN C 1 53 ? 11.806 34.859 13.559 1.00 42.23 235 ASN C O 1
ATOM 1582 N N . ASP C 1 54 ? 12.891 36.312 14.902 1.00 39.35 236 ASP C N 1
ATOM 1583 C CA . ASP C 1 54 ? 11.857 36.314 15.935 1.00 34.82 236 ASP C CA 1
ATOM 1584 C C . ASP C 1 54 ? 10.624 37.130 15.506 1.00 31.97 236 ASP C C 1
ATOM 1585 O O . ASP C 1 54 ? 10.729 38.328 15.238 1.00 29.86 236 ASP C O 1
ATOM 1590 N N . PRO C 1 55 ? 9.443 36.486 15.436 1.00 32.03 237 PRO C N 1
ATOM 1591 C CA . PRO C 1 55 ? 8.266 37.247 14.990 1.00 31.21 237 PRO C CA 1
ATOM 1592 C C . PRO C 1 55 ? 7.892 38.397 15.948 1.00 27.11 237 PRO C C 1
ATOM 1593 O O . PRO C 1 55 ? 7.286 39.388 15.525 1.00 25.73 237 PRO C O 1
ATOM 1597 N N . VAL C 1 56 ? 8.243 38.255 17.223 1.00 24.68 238 VAL C N 1
ATOM 1598 C CA . VAL C 1 56 ? 7.981 39.310 18.208 1.00 27.23 238 VAL C CA 1
ATOM 1599 C C . VAL C 1 56 ? 8.862 40.523 17.889 1.00 23.69 238 VAL C C 1
ATOM 1600 O O . VAL C 1 56 ? 8.363 41.635 17.732 1.00 20.07 238 VAL C O 1
ATOM 1604 N N . LEU C 1 57 ? 10.166 40.284 17.772 1.00 20.02 239 LEU C N 1
ATOM 1605 C CA . LEU C 1 57 ? 11.103 41.313 17.362 1.00 22.58 239 LEU C CA 1
ATOM 1606 C C . LEU C 1 57 ? 10.700 41.983 16.037 1.00 22.08 239 LEU C C 1
ATOM 1607 O O . LEU C 1 57 ? 10.852 43.200 15.878 1.00 18.28 239 LEU C O 1
ATOM 1612 N N . GLN C 1 58 ? 10.161 41.201 15.102 1.00 25.75 240 GLN C N 1
ATOM 1613 C CA . GLN C 1 58 ? 9.718 41.761 13.820 1.00 21.49 240 GLN C CA 1
ATOM 1614 C C . GLN C 1 58 ? 8.571 42.752 14.007 1.00 16.93 240 GLN C C 1
ATOM 1615 O O . GLN C 1 58 ? 8.534 43.786 13.333 1.00 18.45 240 GLN C O 1
ATOM 1621 N N . ARG C 1 59 ? 7.637 42.441 14.913 1.00 17.45 241 ARG C N 1
ATOM 1622 C CA . ARG C 1 59 ? 6.545 43.374 15.230 1.00 21.82 241 ARG C CA 1
ATOM 1623 C C . ARG C 1 59 ? 7.122 44.658 15.827 1.00 20.39 241 ARG C C 1
ATOM 1624 O O . ARG C 1 59 ? 6.654 45.748 15.531 1.00 17.63 241 ARG C O 1
ATOM 1632 N N . ILE C 1 60 ? 8.122 44.515 16.696 1.00 16.76 242 ILE C N 1
ATOM 1633 C CA . ILE C 1 60 ? 8.782 45.680 17.284 1.00 17.45 242 ILE C CA 1
ATOM 1634 C C . ILE C 1 60 ? 9.467 46.538 16.211 1.00 14.77 242 ILE C C 1
ATOM 1635 O O . ILE C 1 60 ? 9.315 47.762 16.189 1.00 16.35 242 ILE C O 1
ATOM 1640 N N . VAL C 1 61 ? 10.206 45.891 15.318 1.00 13.60 243 VAL C N 1
ATOM 1641 C CA . VAL C 1 61 ? 10.852 46.577 14.196 1.00 15.51 243 VAL C CA 1
ATOM 1642 C C . VAL C 1 61 ? 9.825 47.321 13.334 1.00 15.84 243 VAL C C 1
ATOM 1643 O O . VAL C 1 61 ? 10.040 48.476 12.941 1.00 17.61 243 VAL C O 1
ATOM 1647 N N . ASP C 1 62 ? 8.686 46.684 13.083 1.00 13.70 244 ASP C N 1
ATOM 1648 C CA . ASP C 1 62 ? 7.633 47.358 12.328 1.00 17.37 244 ASP C CA 1
ATOM 1649 C C . ASP C 1 62 ? 7.105 48.604 13.024 1.00 21.06 244 ASP C C 1
ATOM 1650 O O . ASP C 1 62 ? 6.751 49.584 12.368 1.00 27.74 244 ASP C O 1
ATOM 1655 N N . ILE C 1 63 ? 7.077 48.584 14.348 1.00 16.90 245 ILE C N 1
ATOM 1656 C CA . ILE C 1 63 ? 6.760 49.805 15.100 1.00 17.49 245 ILE C CA 1
ATOM 1657 C C . ILE C 1 63 ? 7.889 50.850 14.946 1.00 16.55 245 ILE C C 1
ATOM 1658 O O . ILE C 1 63 ? 7.631 52.019 14.653 1.00 15.36 245 ILE C O 1
ATOM 1663 N N . LEU C 1 64 ? 9.142 50.428 15.123 1.00 16.58 246 LEU C N 1
ATOM 1664 C CA . LEU C 1 64 ? 10.262 51.366 15.002 1.00 15.85 246 LEU C CA 1
ATOM 1665 C C . LEU C 1 64 ? 10.250 52.148 13.675 1.00 16.96 246 LEU C C 1
ATOM 1666 O O . LEU C 1 64 ? 10.447 53.374 13.669 1.00 17.91 246 LEU C O 1
ATOM 1671 N N . TYR C 1 65 ? 10.032 51.432 12.567 1.00 14.31 247 TYR C N 1
ATOM 1672 C CA . TYR C 1 65 ? 10.103 52.033 11.225 1.00 20.69 247 TYR C CA 1
ATOM 1673 C C . TYR C 1 65 ? 8.769 52.542 10.640 1.00 24.93 247 TYR C C 1
ATOM 1674 O O . TYR C 1 65 ? 8.702 52.936 9.468 1.00 25.40 247 TYR C O 1
ATOM 1683 N N . ALA C 1 66 ? 7.713 52.545 11.449 1.00 24.95 248 ALA C N 1
ATOM 1684 C CA . ALA C 1 66 ? 6.433 53.095 11.006 1.00 26.42 248 ALA C CA 1
ATOM 1685 C C . ALA C 1 66 ? 6.464 54.627 10.931 1.00 28.43 248 ALA C C 1
ATOM 1686 O O . ALA C 1 66 ? 7.179 55.303 11.682 1.00 22.46 248 ALA C O 1
ATOM 1688 N N . THR C 1 67 ? 5.694 55.167 9.995 1.00 34.83 249 THR C N 1
ATOM 1689 C CA . THR C 1 67 ? 5.613 56.606 9.793 1.00 41.16 249 THR C CA 1
ATOM 1690 C C . THR C 1 67 ? 4.216 57.081 10.177 1.00 46.73 249 THR C C 1
ATOM 1691 O O . THR C 1 67 ? 3.262 56.292 10.146 1.00 47.73 249 THR C O 1
ATOM 1695 N N . ASP C 1 68 ? 4.110 58.362 10.532 1.00 50.95 250 ASP C N 1
ATOM 1696 C CA . ASP C 1 68 ? 2.825 59.033 10.789 1.00 64.38 250 ASP C CA 1
ATOM 1697 C C . ASP C 1 68 ? 1.878 58.239 11.696 1.00 71.10 250 ASP C C 1
ATOM 1698 O O . ASP C 1 68 ? 1.545 58.672 12.803 1.00 74.07 250 ASP C O 1
ATOM 1703 N N . SER D 1 3 ? 17.170 105.372 20.393 1.00 46.83 0 SER D N 1
ATOM 1704 C CA . SER D 1 3 ? 16.587 105.606 19.028 1.00 46.89 0 SER D CA 1
ATOM 1705 C C . SER D 1 3 ? 15.295 104.807 18.854 1.00 41.81 0 SER D C 1
ATOM 1706 O O . SER D 1 3 ? 15.280 103.589 19.059 1.00 38.86 0 SER D O 1
ATOM 1717 N N . ASP D 1 5 ? 13.639 104.083 16.086 1.00 36.52 2 ASP D N 1
ATOM 1718 C CA . ASP D 1 5 ? 13.753 103.106 15.004 1.00 36.13 2 ASP D CA 1
ATOM 1719 C C . ASP D 1 5 ? 14.391 101.824 15.510 1.00 32.41 2 ASP D C 1
ATOM 1720 O O . ASP D 1 5 ? 13.940 100.728 15.169 1.00 26.84 2 ASP D O 1
ATOM 1725 N N . ALA D 1 6 ? 15.447 101.975 16.315 1.00 34.56 3 ALA D N 1
ATOM 1726 C CA . ALA D 1 6 ? 16.207 100.841 16.848 1.00 34.77 3 ALA D CA 1
ATOM 1727 C C . ALA D 1 6 ? 15.349 99.992 17.774 1.00 30.30 3 ALA D C 1
ATOM 1728 O O . ALA D 1 6 ? 15.507 98.765 17.820 1.00 28.04 3 ALA D O 1
ATOM 1730 N N . ILE D 1 7 ? 14.473 100.671 18.517 1.00 26.60 4 ILE D N 1
ATOM 1731 C CA . ILE D 1 7 ? 13.515 100.046 19.425 1.00 29.93 4 ILE D CA 1
ATOM 1732 C C . ILE D 1 7 ? 12.461 99.244 18.649 1.00 28.90 4 ILE D C 1
ATOM 1733 O O . ILE D 1 7 ? 12.180 98.100 19.005 1.00 26.11 4 ILE D O 1
ATOM 1738 N N . LYS D 1 8 ? 11.917 99.833 17.578 1.00 27.65 5 LYS D N 1
ATOM 1739 C CA . LYS D 1 8 ? 10.952 99.138 16.717 1.00 25.37 5 LYS D CA 1
ATOM 1740 C C . LYS D 1 8 ? 11.577 97.888 16.119 1.00 22.81 5 LYS D C 1
ATOM 1741 O O . LYS D 1 8 ? 10.983 96.814 16.149 1.00 22.67 5 LYS D O 1
ATOM 1747 N N . LYS D 1 9 ? 12.791 98.037 15.592 1.00 24.11 6 LYS D N 1
ATOM 1748 C CA . LYS D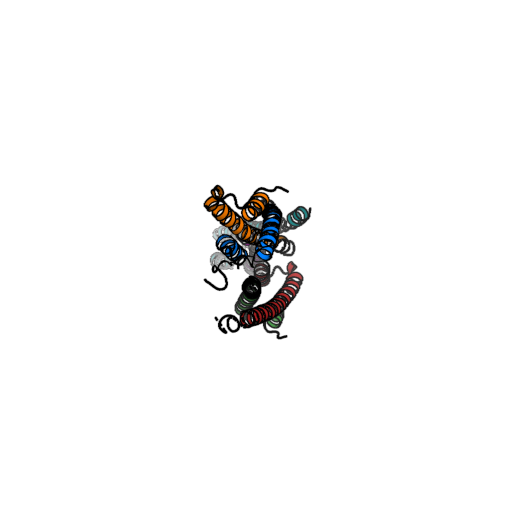 1 9 ? 13.525 96.923 15.015 1.00 22.98 6 LYS D CA 1
ATOM 1749 C C . LYS D 1 9 ? 13.731 95.818 16.047 1.00 22.42 6 LYS D C 1
ATOM 1750 O O . LYS D 1 9 ? 13.519 94.648 15.744 1.00 22.73 6 LYS D O 1
ATOM 1756 N N . LYS D 1 10 ? 14.142 96.197 17.259 1.00 22.96 7 LYS D N 1
ATOM 1757 C CA . LYS D 1 10 ? 14.403 95.227 18.317 1.00 24.24 7 LYS D CA 1
ATOM 1758 C C . LYS D 1 10 ? 13.138 94.481 18.744 1.00 22.72 7 LYS D C 1
ATOM 1759 O O . LYS D 1 10 ? 13.149 93.265 18.906 1.00 22.73 7 LYS D O 1
ATOM 1773 N N . GLN D 1 12 ? 10.496 93.920 16.938 1.00 19.45 9 GLN D N 1
ATOM 1774 C CA . GLN D 1 12 ? 10.187 92.966 15.873 1.00 20.77 9 GLN D CA 1
ATOM 1775 C C . GLN D 1 12 ? 11.059 91.699 15.941 1.00 23.54 9 GLN D C 1
ATOM 1776 O O . GLN D 1 12 ? 10.550 90.584 15.791 1.00 22.38 9 GLN D O 1
ATOM 1790 N N . LEU D 1 14 ? 12.546 90.444 18.596 1.00 20.51 11 LEU D N 1
ATOM 1791 C CA . LEU D 1 14 ? 12.164 89.657 19.784 1.00 21.58 11 LEU D CA 1
ATOM 1792 C C . LEU D 1 14 ? 10.876 88.865 19.540 1.00 21.40 11 LEU D C 1
ATOM 1793 O O . LEU D 1 14 ? 10.793 87.708 19.926 1.00 24.98 11 LEU D O 1
ATOM 1798 N N . LYS D 1 15 ? 9.899 89.473 18.865 1.00 21.43 12 LYS D N 1
ATOM 1799 C CA . LYS D 1 15 ? 8.687 88.759 18.465 1.00 24.91 12 LYS D CA 1
ATOM 1800 C C . LYS D 1 15 ? 8.973 87.566 17.538 1.00 30.22 12 LYS D C 1
ATOM 1801 O O . LYS D 1 15 ? 8.447 86.478 17.753 1.00 27.41 12 LYS D O 1
ATOM 1807 N N . LEU D 1 16 ? 9.804 87.781 16.518 1.00 29.45 13 LEU D N 1
ATOM 1808 C CA . LEU D 1 16 ? 10.163 86.721 15.574 1.00 29.18 13 LEU D CA 1
ATOM 1809 C C . LEU D 1 16 ? 10.926 85.588 16.258 1.00 28.65 13 LEU D C 1
ATOM 1810 O O . LEU D 1 16 ? 10.649 84.408 16.013 1.00 31.22 13 LEU D O 1
ATOM 1815 N N . ASP D 1 17 ? 11.867 85.945 17.128 1.00 24.98 14 ASP D N 1
ATOM 1816 C CA . ASP D 1 17 ? 12.620 84.965 17.902 1.00 26.74 14 ASP D CA 1
ATOM 1817 C C . ASP D 1 17 ? 11.695 84.101 18.774 1.00 30.30 14 ASP D C 1
ATOM 1818 O O . ASP D 1 17 ? 11.882 82.881 18.868 1.00 29.92 14 ASP D O 1
ATOM 1823 N N . LYS D 1 18 ? 10.712 84.736 19.415 1.00 28.63 15 LYS D N 1
ATOM 1824 C CA . LYS D 1 18 ? 9.732 84.012 20.233 1.00 29.77 15 LYS D CA 1
ATOM 1825 C C . LYS D 1 18 ? 8.926 83.048 19.355 1.00 28.06 15 LYS D C 1
ATOM 1826 O O . LYS D 1 18 ? 8.736 81.883 19.704 1.00 25.56 15 LYS D O 1
ATOM 1832 N N . GLU D 1 19 ? 8.468 83.548 18.212 1.00 28.57 16 GLU D N 1
ATOM 1833 C CA . GLU D 1 19 ? 7.695 82.754 17.268 1.00 29.81 16 GLU D CA 1
ATOM 1834 C C . GLU D 1 19 ? 8.456 81.543 16.732 1.00 29.85 16 GLU D C 1
ATOM 1835 O O . GLU D 1 19 ? 7.883 80.453 16.610 1.00 31.17 16 GLU D O 1
ATOM 1841 N N . ASN D 1 20 ? 9.739 81.729 16.422 1.00 28.37 17 ASN D N 1
ATOM 1842 C CA . ASN D 1 20 ? 10.574 80.629 15.952 1.00 30.47 17 ASN D CA 1
ATOM 1843 C C . ASN D 1 20 ? 10.698 79.563 17.036 1.00 33.76 17 ASN D C 1
ATOM 1844 O O . ASN D 1 20 ? 10.638 78.367 16.749 1.00 33.26 17 ASN D O 1
ATOM 1849 N N . ALA D 1 21 ? 10.859 80.008 18.282 1.00 30.04 18 ALA D N 1
ATOM 1850 C CA . ALA D 1 21 ? 11.093 79.101 19.397 1.00 30.43 18 ALA D CA 1
ATOM 1851 C C . ALA D 1 21 ? 9.829 78.310 19.712 1.00 29.19 18 ALA D C 1
ATOM 1852 O O . ALA D 1 21 ? 9.900 77.112 19.966 1.00 30.36 18 ALA D O 1
ATOM 1854 N N . LEU D 1 22 ? 8.682 78.981 19.678 1.00 27.93 19 LEU D N 1
ATOM 1855 C CA . LEU D 1 22 ? 7.397 78.309 19.846 1.00 30.55 19 LEU D CA 1
ATOM 1856 C C . LEU D 1 22 ? 7.183 77.268 18.746 1.00 32.60 19 LEU D C 1
ATOM 1857 O O . LEU D 1 22 ? 6.634 76.201 19.016 1.00 30.41 19 LEU D O 1
ATOM 1862 N N . ASP D 1 23 ? 7.631 77.580 17.525 1.00 31.88 20 ASP D N 1
ATOM 1863 C CA . ASP D 1 23 ? 7.555 76.647 16.401 1.00 30.63 20 ASP D CA 1
ATOM 1864 C C . ASP D 1 23 ? 8.418 75.418 16.660 1.00 32.55 20 ASP D C 1
ATOM 1865 O O . ASP D 1 23 ? 7.971 74.288 16.441 1.00 31.37 20 ASP D O 1
ATOM 1870 N N . ARG D 1 24 ? 9.649 75.648 17.126 1.00 31.54 21 ARG D N 1
ATOM 1871 C CA . ARG D 1 24 ? 10.548 74.573 17.555 1.00 29.87 21 ARG D CA 1
ATOM 1872 C C . ARG D 1 24 ? 9.902 73.715 18.638 1.00 28.25 21 ARG D C 1
ATOM 1873 O O . ARG D 1 24 ? 9.945 72.490 18.564 1.00 27.77 21 ARG D O 1
ATOM 1881 N N . ALA D 1 25 ? 9.312 74.361 19.645 1.00 30.28 22 ALA D N 1
ATOM 1882 C CA . ALA D 1 25 ? 8.726 73.646 20.787 1.00 29.11 22 ALA D CA 1
ATOM 1883 C C . ALA D 1 25 ? 7.574 72.752 20.333 1.00 31.39 22 ALA D C 1
ATOM 1884 O O . ALA D 1 25 ? 7.499 71.586 20.720 1.00 30.04 22 ALA D O 1
ATOM 1886 N N . GLU D 1 26 ? 6.689 73.308 19.504 1.00 29.57 23 GLU D N 1
ATOM 1887 C CA . GLU D 1 26 ? 5.542 72.572 18.988 1.00 30.63 23 GLU D CA 1
ATOM 1888 C C . GLU D 1 26 ? 5.962 71.345 18.167 1.00 29.37 23 GLU D C 1
ATOM 1889 O O . GLU D 1 26 ? 5.371 70.269 18.301 1.00 27.91 23 GLU D O 1
ATOM 1895 N N . GLN D 1 27 ? 6.981 71.511 17.328 1.00 28.17 24 GLN D N 1
ATOM 1896 C CA . GLN D 1 27 ? 7.487 70.420 16.500 1.00 27.45 24 GLN D CA 1
ATOM 1897 C C . GLN D 1 27 ? 8.144 69.314 17.340 1.00 29.88 24 GLN D C 1
ATOM 1898 O O . GLN D 1 27 ? 7.876 68.126 17.133 1.00 30.02 24 GLN D O 1
ATOM 1904 N N . ALA D 1 28 ? 8.997 69.712 18.286 1.00 26.09 25 ALA D N 1
ATOM 1905 C CA . ALA D 1 28 ? 9.629 68.766 19.212 1.00 24.38 25 ALA D CA 1
ATOM 1906 C C . ALA D 1 28 ? 8.595 68.020 20.053 1.00 25.16 25 ALA D C 1
ATOM 1907 O O . ALA D 1 28 ? 8.724 66.814 20.281 1.00 26.85 25 ALA D O 1
ATOM 1909 N N . GLU D 1 29 ? 7.561 68.732 20.500 1.00 22.23 26 GLU D N 1
ATOM 1910 C CA . GLU D 1 29 ? 6.485 68.106 21.270 1.00 25.10 26 GLU D CA 1
ATOM 1911 C C . GLU D 1 29 ? 5.730 67.051 20.458 1.00 29.01 26 GLU D C 1
ATOM 1912 O O . GLU D 1 29 ? 5.386 65.979 20.983 1.00 29.15 26 GLU D O 1
ATOM 1918 N N . ALA D 1 30 ? 5.478 67.354 19.186 1.00 27.09 27 ALA D N 1
ATOM 1919 C CA . ALA D 1 30 ? 4.825 66.405 18.290 1.00 28.47 27 ALA D CA 1
ATOM 1920 C C . ALA D 1 30 ? 5.705 65.164 18.046 1.00 24.84 27 ALA D C 1
ATOM 1921 O O . ALA D 1 30 ? 5.211 64.048 18.091 1.00 23.67 27 ALA D O 1
ATOM 1923 N N . ASP D 1 31 ? 7.000 65.371 17.804 1.00 25.83 28 ASP D N 1
ATOM 1924 C CA . ASP D 1 31 ? 7.953 64.266 17.635 1.00 25.18 28 ASP D CA 1
ATOM 1925 C C . ASP D 1 31 ? 8.029 63.399 18.900 1.00 23.41 28 ASP D C 1
ATOM 1926 O O . ASP D 1 31 ? 7.987 62.165 18.823 1.00 22.99 28 ASP D O 1
ATOM 1931 N N . LYS D 1 32 ? 8.124 64.059 20.052 1.00 22.85 29 LYS D N 1
ATOM 1932 C CA . LYS D 1 32 ? 8.087 63.405 21.358 1.00 24.09 29 LYS D CA 1
ATOM 1933 C C . LYS D 1 32 ? 6.841 62.534 21.564 1.00 26.09 29 LYS D C 1
ATOM 1934 O O . LYS D 1 32 ? 6.954 61.400 22.042 1.00 24.81 29 LYS D O 1
ATOM 1940 N N . ASP D 1 33 ? 5.661 63.060 21.233 1.00 22.74 215 ASP D N 1
ATOM 1941 C CA . ASP D 1 33 ? 4.428 62.264 21.339 1.00 24.02 215 ASP D CA 1
ATOM 1942 C C . ASP D 1 33 ? 4.438 61.037 20.416 1.00 20.11 215 ASP D C 1
ATOM 1943 O O . ASP D 1 33 ? 3.976 59.962 20.795 1.00 22.05 215 ASP D O 1
ATOM 1948 N N . PHE D 1 34 ? 4.965 61.215 19.209 1.00 17.77 216 PHE D N 1
ATOM 1949 C CA . PHE D 1 34 ? 5.038 60.146 18.201 1.00 23.00 216 PHE D CA 1
ATOM 1950 C C . PHE D 1 34 ? 5.946 59.004 18.705 1.00 23.46 216 PHE D C 1
ATOM 1951 O O . PHE D 1 34 ? 5.582 57.827 18.616 1.00 21.87 216 PHE D O 1
ATOM 1959 N N . TYR D 1 35 ? 7.104 59.376 19.254 1.00 21.40 217 TYR D N 1
ATOM 1960 C CA . TYR D 1 35 ? 8.059 58.421 19.814 1.00 21.45 217 TYR D CA 1
ATOM 1961 C C . TYR D 1 35 ? 7.499 57.748 21.052 1.00 20.68 217 TYR D C 1
ATOM 1962 O O . TYR D 1 35 ? 7.629 56.535 21.215 1.00 21.70 217 TYR D O 1
ATOM 1971 N N . PHE D 1 36 ? 6.875 58.532 21.923 1.00 17.86 218 PHE D N 1
ATOM 1972 C CA . PHE D 1 36 ? 6.313 57.981 23.157 1.00 20.24 218 PHE D CA 1
ATOM 1973 C C . PHE D 1 36 ? 5.240 56.956 22.821 1.00 21.65 218 PHE D C 1
ATOM 1974 O O . PHE D 1 36 ? 5.137 55.918 23.480 1.00 20.24 218 PHE D O 1
ATOM 1982 N N . GLY D 1 37 ? 4.452 57.248 21.784 1.00 21.79 219 GLY D N 1
ATOM 1983 C CA . GLY D 1 37 ? 3.434 56.325 21.310 1.00 17.58 219 GLY D CA 1
ATOM 1984 C C . GLY D 1 37 ? 4.019 54.993 20.855 1.00 18.77 219 GLY D C 1
ATOM 1985 O O . GLY D 1 37 ? 3.444 53.939 21.110 1.00 17.06 219 GLY D O 1
ATOM 1986 N N . LYS D 1 38 ? 5.163 55.037 20.176 1.00 17.62 220 LYS D N 1
ATOM 1987 C CA . LYS D 1 38 ? 5.842 53.804 19.736 1.00 16.71 220 LYS D CA 1
ATOM 1988 C C . LYS D 1 38 ? 6.342 53.029 20.948 1.00 16.11 220 LYS D C 1
ATOM 1989 O O . LYS D 1 38 ? 6.179 51.810 21.012 1.00 17.02 220 LYS D O 1
ATOM 1995 N N . LEU D 1 39 ? 6.935 53.740 21.914 1.00 13.17 221 LEU D N 1
ATOM 1996 C CA . LEU D 1 39 ? 7.443 53.081 23.138 1.00 15.36 221 LEU D CA 1
ATOM 1997 C C . LEU D 1 39 ? 6.323 52.370 23.904 1.00 13.69 221 LEU D C 1
ATOM 1998 O O . LEU D 1 39 ? 6.500 51.252 24.396 1.00 14.76 221 LEU D O 1
ATOM 2003 N N . ARG D 1 40 ? 5.155 52.998 23.956 1.00 15.04 222 ARG D N 1
ATOM 2004 C CA . ARG D 1 40 ? 3.987 52.390 24.609 1.00 15.96 222 ARG D CA 1
ATOM 2005 C C . ARG D 1 40 ? 3.520 51.132 23.869 1.00 15.50 222 ARG D C 1
ATOM 2006 O O . ARG D 1 40 ? 3.140 50.147 24.503 1.00 15.58 222 ARG D O 1
ATOM 2014 N N . ASN D 1 41 ? 3.536 51.168 22.531 1.00 15.67 223 ASN D N 1
ATOM 2015 C CA . ASN D 1 41 ? 3.185 49.989 21.742 1.00 15.59 223 ASN D CA 1
ATOM 2016 C C . ASN D 1 41 ? 4.196 48.871 21.958 1.00 17.55 223 ASN D C 1
ATOM 2017 O O . ASN D 1 41 ? 3.816 47.715 22.151 1.00 18.77 223 ASN D O 1
ATOM 2022 N N . ILE D 1 42 ? 5.481 49.230 21.957 1.00 15.04 224 ILE D N 1
ATOM 2023 C CA . ILE D 1 42 ? 6.540 48.257 22.262 1.00 16.06 224 ILE D CA 1
ATOM 2024 C C . ILE D 1 42 ? 6.373 47.653 23.664 1.00 13.66 224 ILE D C 1
ATOM 2025 O O . ILE D 1 42 ? 6.531 46.438 23.849 1.00 15.48 224 ILE D O 1
ATOM 2030 N N . GLU D 1 43 ? 6.037 48.497 24.642 1.00 12.49 225 GLU D N 1
ATOM 2031 C CA . GLU D 1 43 ? 5.762 48.038 26.003 1.00 12.04 225 GLU D CA 1
ATOM 2032 C C . GLU D 1 43 ? 4.642 46.973 26.037 1.00 15.88 225 GLU D C 1
ATOM 2033 O O . GLU D 1 43 ? 4.757 45.941 26.717 1.00 15.48 225 GLU D O 1
ATOM 2039 N N . LEU D 1 44 ? 3.556 47.242 25.312 1.00 15.21 226 LEU D N 1
ATOM 2040 C CA . LEU D 1 44 ? 2.420 46.315 25.230 1.00 16.63 226 LEU D CA 1
ATOM 2041 C C . LEU D 1 44 ? 2.863 44.938 24.728 1.00 20.80 226 LEU D C 1
ATOM 2042 O O . LEU D 1 44 ? 2.534 43.911 25.333 1.00 18.66 226 LEU D O 1
ATOM 2047 N N . ILE D 1 45 ? 3.651 44.939 23.651 1.00 20.18 227 ILE D N 1
ATOM 2048 C CA . ILE D 1 45 ? 4.214 43.721 23.076 1.00 22.76 227 ILE D CA 1
ATOM 2049 C C . ILE D 1 45 ? 5.078 42.960 24.077 1.00 24.08 227 ILE D C 1
ATOM 2050 O O . ILE D 1 45 ? 4.935 41.743 24.217 1.00 25.05 227 ILE D O 1
ATOM 2055 N N . CYS D 1 46 ? 5.960 43.673 24.778 1.00 19.83 228 CYS D N 1
ATOM 2056 C CA . CYS D 1 46 ? 6.777 43.068 25.825 1.00 19.90 228 CYS D CA 1
ATOM 2057 C C . CYS D 1 46 ? 5.926 42.449 26.952 1.00 21.53 228 CYS D C 1
ATOM 2058 O O . CYS D 1 46 ? 6.198 41.338 27.394 1.00 25.25 228 CYS D O 1
ATOM 2061 N N . GLN D 1 47 ? 4.903 43.165 27.411 1.00 21.22 229 GLN D N 1
ATOM 2062 C CA . GLN D 1 47 ? 4.046 42.673 28.499 1.00 23.32 229 GLN D CA 1
ATOM 2063 C C . GLN D 1 47 ? 3.316 41.367 28.128 1.00 28.57 229 GLN D C 1
ATOM 2064 O O . GLN D 1 47 ? 3.122 40.507 28.978 1.00 30.35 229 GLN D O 1
ATOM 2070 N N . GLU D 1 48 ? 2.952 41.212 26.859 1.00 30.81 230 GLU D N 1
ATOM 2071 C CA . GLU D 1 48 ? 2.381 39.947 26.346 1.00 36.50 230 GLU D CA 1
ATOM 2072 C C . GLU D 1 48 ? 3.293 38.744 26.476 1.00 39.21 230 GLU D C 1
ATOM 2073 O O . GLU D 1 48 ? 2.823 37.618 26.609 1.00 40.37 230 GLU D O 1
ATOM 2079 N N . ASN D 1 49 ? 4.597 38.985 26.411 1.00 34.38 231 ASN D N 1
ATOM 2080 C CA . ASN D 1 49 ? 5.560 37.907 26.396 1.00 32.85 231 ASN D CA 1
ATOM 2081 C C . ASN D 1 49 ? 6.328 37.782 27.705 1.00 36.09 231 ASN D C 1
ATOM 2082 O O . ASN D 1 49 ? 7.378 37.140 27.748 1.00 39.12 231 ASN D O 1
ATOM 2087 N N . GLU D 1 50 ? 5.783 38.378 28.768 1.00 35.61 232 GLU D N 1
ATOM 2088 C CA . GLU D 1 50 ? 6.403 38.367 30.093 1.00 44.26 232 GLU D CA 1
ATOM 2089 C C . GLU D 1 50 ? 6.791 36.968 30.557 1.00 52.84 232 GLU D C 1
ATOM 2090 O O . GLU D 1 50 ? 7.891 36.766 31.077 1.00 55.95 232 GLU D O 1
ATOM 2096 N N . GLY D 1 51 ? 5.880 36.016 30.362 1.00 56.09 233 GLY D N 1
ATOM 2097 C CA . GLY D 1 51 ? 6.052 34.645 30.836 1.00 59.81 233 GLY D CA 1
ATOM 2098 C C . GLY D 1 51 ? 7.036 33.826 30.024 1.00 62.00 233 GLY D C 1
ATOM 2099 O O . GLY D 1 51 ? 7.543 32.812 30.505 1.00 65.17 233 GLY D O 1
ATOM 2100 N N . GLU D 1 52 ? 7.309 34.260 28.793 1.00 59.19 234 GLU D N 1
ATOM 2101 C CA . GLU D 1 52 ? 8.278 33.586 27.930 1.00 56.91 234 GLU D CA 1
ATOM 2102 C C . GLU D 1 52 ? 9.714 33.729 28.443 1.00 55.58 234 GLU D C 1
ATOM 2103 O O . GLU D 1 52 ? 10.614 33.022 27.986 1.00 59.90 234 GLU D O 1
ATOM 2109 N N . ASN D 1 53 ? 9.916 34.648 29.384 1.00 50.54 235 ASN D N 1
ATOM 2110 C CA . ASN D 1 53 ? 11.237 34.958 29.941 1.00 51.61 235 ASN D CA 1
ATOM 2111 C C . ASN D 1 53 ? 12.337 35.197 28.894 1.00 45.07 235 ASN D C 1
ATOM 2112 O O . ASN D 1 53 ? 13.478 34.762 29.071 1.00 50.79 235 ASN D O 1
ATOM 2117 N N . ASP D 1 54 ? 11.994 35.893 27.812 1.00 34.13 236 ASP D N 1
ATOM 2118 C CA . ASP D 1 54 ? 12.921 36.095 26.688 1.00 32.76 236 ASP D CA 1
ATOM 2119 C C . ASP D 1 54 ? 14.002 37.131 27.056 1.00 31.18 236 ASP D C 1
ATOM 2120 O O . ASP D 1 54 ? 13.679 38.269 27.373 1.00 30.13 236 ASP D O 1
ATOM 2125 N N . PRO D 1 55 ? 15.290 36.737 27.020 1.00 31.63 237 PRO D N 1
ATOM 2126 C CA . PRO D 1 55 ? 16.361 37.684 27.387 1.00 30.80 237 PRO D CA 1
ATOM 2127 C C . PRO D 1 55 ? 16.444 38.952 26.512 1.00 27.17 237 PRO D C 1
ATOM 2128 O O . PRO D 1 55 ? 16.799 40.018 27.008 1.00 27.06 237 PRO D O 1
ATOM 2132 N N . VAL D 1 56 ? 16.118 38.841 25.232 1.00 22.43 238 VAL D N 1
ATOM 2133 C CA . VAL D 1 56 ? 16.112 40.012 24.346 1.00 19.99 238 VAL D CA 1
ATOM 2134 C C . VAL D 1 56 ? 15.004 40.995 24.750 1.00 20.53 238 VAL D C 1
ATOM 2135 O O . VAL D 1 56 ? 15.251 42.199 24.837 1.00 22.12 238 VAL D O 1
ATOM 2139 N N . LEU D 1 57 ? 13.798 40.486 25.005 1.00 18.50 239 LEU D N 1
ATOM 2140 C CA . LEU D 1 57 ? 12.686 41.343 25.437 1.00 21.13 239 LEU D CA 1
ATOM 2141 C C . LEU D 1 57 ? 12.948 41.937 26.820 1.00 20.80 239 LEU D C 1
ATOM 2142 O O . LEU D 1 57 ? 12.487 43.037 27.125 1.00 19.55 239 LEU D O 1
ATOM 2147 N N . GLN D 1 58 ? 13.700 41.218 27.645 1.00 19.90 240 GLN D N 1
ATOM 2148 C CA . GLN D 1 58 ? 14.059 41.734 28.962 1.00 19.88 240 GLN D CA 1
ATOM 2149 C C . GLN D 1 58 ? 14.972 42.940 28.811 1.00 17.21 240 GLN D C 1
ATOM 2150 O O . GLN D 1 58 ? 14.816 43.920 29.543 1.00 15.72 240 GLN D O 1
ATOM 2156 N N . ARG D 1 59 ? 15.906 42.873 27.853 1.00 17.32 241 ARG D N 1
ATOM 2157 C CA . ARG D 1 59 ? 16.769 44.023 27.518 1.00 19.66 241 ARG D CA 1
ATOM 2158 C C . ARG D 1 59 ? 15.963 45.223 27.030 1.00 15.87 241 ARG D C 1
ATOM 2159 O O . ARG D 1 59 ? 16.255 46.361 27.380 1.00 14.51 241 ARG D O 1
ATOM 2167 N N . ILE D 1 60 ? 14.960 44.955 26.192 1.00 14.67 242 ILE D N 1
ATOM 2168 C CA . ILE D 1 60 ? 14.126 46.008 25.651 1.00 13.78 242 ILE D CA 1
ATOM 2169 C C . ILE D 1 60 ? 13.326 46.660 26.782 1.00 11.77 242 ILE D C 1
ATOM 2170 O O . ILE D 1 60 ? 13.201 47.881 26.831 1.00 12.46 242 ILE D O 1
ATOM 2175 N N . VAL D 1 61 ? 12.797 45.843 27.689 1.00 11.05 243 VAL D N 1
ATOM 2176 C CA . VAL D 1 61 ? 12.073 46.378 28.863 1.00 15.95 243 VAL D CA 1
ATOM 2177 C C . VAL D 1 61 ? 13.002 47.263 29.730 1.00 12.44 243 VAL D C 1
ATOM 2178 O O . VAL D 1 61 ? 12.606 48.317 30.191 1.00 13.72 243 VAL D O 1
ATOM 2182 N N . ASP D 1 62 ? 14.247 46.841 29.905 1.00 10.77 244 ASP D N 1
ATOM 2183 C CA . ASP D 1 62 ? 15.195 47.642 30.674 1.00 11.78 244 ASP D CA 1
ATOM 2184 C C . ASP D 1 62 ? 15.402 49.020 30.004 1.00 11.96 244 ASP D C 1
ATOM 2185 O O . ASP D 1 62 ? 15.466 50.043 30.676 1.00 11.67 244 ASP D O 1
ATOM 2190 N N . ILE D 1 63 ? 15.465 49.035 28.677 1.00 13.17 245 ILE D N 1
ATOM 2191 C CA . ILE D 1 63 ? 15.527 50.303 27.927 1.00 13.64 245 ILE D CA 1
ATOM 2192 C C . ILE D 1 63 ? 14.262 51.147 28.146 1.00 13.89 245 ILE D C 1
ATOM 2193 O O . ILE D 1 63 ? 14.349 52.344 28.423 1.00 16.54 245 ILE D O 1
ATOM 2198 N N . LEU D 1 64 ? 13.089 50.529 28.017 1.00 13.61 246 LEU D N 1
ATOM 2199 C CA . LEU D 1 64 ? 11.839 51.240 28.227 1.00 15.00 246 LEU D CA 1
ATOM 2200 C C . LEU D 1 64 ? 11.772 51.962 29.574 1.00 15.06 246 LEU D C 1
ATOM 2201 O O . LEU D 1 64 ? 11.377 53.131 29.632 1.00 13.47 246 LEU D O 1
ATOM 2206 N N . TYR D 1 65 ? 12.177 51.277 30.648 1.00 11.80 247 TYR D N 1
ATOM 2207 C CA . TYR D 1 65 ? 12.035 51.847 31.990 1.00 13.57 247 TYR D CA 1
ATOM 2208 C C . TYR D 1 65 ? 13.288 52.513 32.536 1.00 9.92 247 TYR D C 1
ATOM 2209 O O . TYR D 1 65 ? 13.336 52.854 33.708 1.00 15.60 247 TYR D O 1
ATOM 2218 N N . ALA D 1 66 ? 14.292 52.690 31.683 1.00 13.50 248 ALA D N 1
ATOM 2219 C CA . ALA D 1 66 ? 15.522 53.368 32.066 1.00 14.60 248 ALA D CA 1
ATOM 2220 C C . ALA D 1 66 ? 15.240 54.836 32.291 1.00 19.64 248 ALA D C 1
ATOM 2221 O O . ALA D 1 66 ? 14.405 55.465 31.624 1.00 15.70 248 ALA D O 1
ATOM 2223 N N . THR D 1 67 ? 15.985 55.387 33.225 1.00 12.55 249 THR D N 1
ATOM 2224 C CA . THR D 1 67 ? 15.805 56.748 33.602 1.00 17.57 249 THR D CA 1
ATOM 2225 C C . THR D 1 67 ? 17.106 57.509 33.266 1.00 22.16 249 THR D C 1
ATOM 2226 O O . THR D 1 67 ? 17.106 58.730 33.145 1.00 25.16 249 THR D O 1
ATOM 2230 N N . ASP D 1 68 ? 18.207 56.772 33.092 1.00 24.46 250 ASP D N 1
ATOM 2231 C CA . ASP D 1 68 ? 19.480 57.378 32.670 1.00 32.99 250 ASP D CA 1
ATOM 2232 C C . ASP D 1 68 ? 19.306 57.934 31.264 1.00 38.02 250 ASP D C 1
ATOM 2233 O O . ASP D 1 68 ? 18.837 57.227 30.362 1.00 38.05 250 ASP D O 1
ATOM 2238 N N . GLU D 1 69 ? 19.660 59.203 31.100 1.00 44.72 251 GLU D N 1
ATOM 2239 C CA . GLU D 1 69 ? 19.458 59.925 29.844 1.00 55.29 251 GLU D CA 1
ATOM 2240 C C . GLU D 1 69 ? 20.657 59.787 28.903 1.00 62.19 251 GLU D C 1
ATOM 2241 O O . GLU D 1 69 ? 21.813 59.789 29.340 1.00 64.07 251 GLU D O 1
ATOM 2247 N N . PRO E 2 8 ? 19.835 -2.040 37.087 1.00 84.05 5 PRO E N 1
ATOM 2248 C CA . PRO E 2 8 ? 20.129 -1.899 38.515 1.00 84.37 5 PRO E CA 1
ATOM 2249 C C . PRO E 2 8 ? 20.280 -3.268 39.178 1.00 86.89 5 PRO E C 1
ATOM 2250 O O . PRO E 2 8 ? 21.404 -3.743 39.370 1.00 86.05 5 PRO E O 1
ATOM 2254 N N . GLU E 2 9 ? 19.150 -3.888 39.514 1.00 88.48 6 GLU E N 1
ATOM 2255 C CA . GLU E 2 9 ? 19.101 -5.271 39.970 1.00 86.37 6 GLU E CA 1
ATOM 2256 C C . GLU E 2 9 ? 19.374 -6.192 38.777 1.00 82.96 6 GLU E C 1
ATOM 2257 O O . GLU E 2 9 ? 19.904 -7.296 38.936 1.00 80.95 6 GLU E O 1
ATOM 2263 N N . GLU E 2 10 ? 19.016 -5.710 37.585 1.00 81.28 7 GLU E N 1
ATOM 2264 C CA . GLU E 2 10 ? 19.231 -6.422 36.320 1.00 79.54 7 GLU E CA 1
ATOM 2265 C C . GLU E 2 10 ? 20.699 -6.413 35.896 1.00 75.78 7 GLU E C 1
ATOM 2266 O O . GLU E 2 10 ? 21.194 -7.398 35.348 1.00 76.18 7 GLU E O 1
ATOM 2272 N N . HIS E 2 11 ? 21.384 -5.297 36.149 1.00 72.55 8 HIS E N 1
ATOM 2273 C CA . HIS E 2 11 ? 22.797 -5.140 35.791 1.00 70.39 8 HIS E CA 1
ATOM 2274 C C . HIS E 2 11 ? 23.710 -6.039 36.624 1.00 67.79 8 HIS E C 1
ATOM 2275 O O . HIS E 2 11 ? 24.710 -6.558 36.117 1.00 65.57 8 HIS E O 1
ATOM 2282 N N . GLU E 2 12 ? 23.362 -6.210 37.898 1.00 67.03 9 GLU E N 1
ATOM 2283 C CA . GLU E 2 12 ? 24.143 -7.036 38.815 1.00 68.36 9 GLU E CA 1
ATOM 2284 C C . GLU E 2 12 ? 24.011 -8.523 38.482 1.00 69.57 9 GLU E C 1
ATOM 2285 O O . GLU E 2 12 ? 24.969 -9.283 38.640 1.00 68.36 9 GLU E O 1
ATOM 2291 N N . ASP E 2 13 ? 22.827 -8.920 38.014 1.00 72.48 10 ASP E N 1
ATOM 2292 C CA . ASP E 2 13 ? 22.577 -10.297 37.570 1.00 75.23 10 ASP E CA 1
ATOM 2293 C C . ASP E 2 13 ? 23.328 -10.653 36.287 1.00 76.30 10 ASP E C 1
ATOM 2294 O O . ASP E 2 13 ? 23.700 -11.810 36.092 1.00 79.44 10 ASP E O 1
ATOM 2299 N N . ILE E 2 14 ? 23.543 -9.664 35.421 1.00 74.48 11 ILE E N 1
ATOM 2300 C CA . ILE E 2 14 ? 24.316 -9.864 34.191 1.00 75.58 11 ILE E CA 1
ATOM 2301 C C . ILE E 2 14 ? 25.807 -10.016 34.508 1.00 75.84 11 ILE E C 1
ATOM 2302 O O . ILE E 2 14 ? 26.518 -10.762 33.832 1.00 75.71 11 ILE E O 1
ATOM 2307 N N . L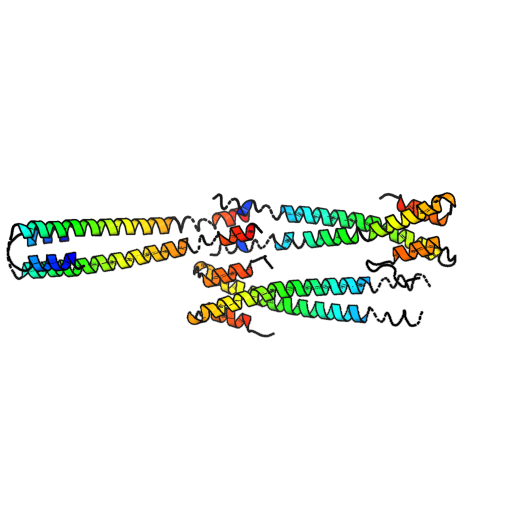EU E 2 15 ? 26.267 -9.314 35.543 1.00 76.91 12 LEU E N 1
ATOM 2308 C CA . LEU E 2 15 ? 27.655 -9.422 36.001 1.00 79.98 12 LEU E CA 1
ATOM 2309 C C . LEU E 2 15 ? 27.900 -10.739 36.734 1.00 82.78 12 LEU E C 1
ATOM 2310 O O . LEU E 2 15 ? 29.015 -11.274 36.720 1.00 83.84 12 LEU E O 1
ATOM 2315 N N . ASN E 2 16 ? 26.852 -11.246 37.381 1.00 83.04 13 ASN E N 1
ATOM 2316 C CA . ASN E 2 16 ? 26.869 -12.575 37.976 1.00 84.09 13 ASN E CA 1
ATOM 2317 C C . ASN E 2 16 ? 26.936 -13.641 36.880 1.00 84.57 13 ASN E C 1
ATOM 2318 O O . ASN E 2 16 ? 27.795 -14.519 36.915 1.00 85.07 13 ASN E O 1
ATOM 2323 N N . LYS E 2 17 ? 26.031 -13.530 35.906 1.00 86.18 14 LYS E N 1
ATOM 2324 C CA . LYS E 2 17 ? 25.908 -14.463 34.781 1.00 89.02 14 LYS E CA 1
ATOM 2325 C C . LYS E 2 17 ? 27.192 -14.584 33.957 1.00 93.31 14 LYS E C 1
ATOM 2326 O O . LYS E 2 17 ? 27.569 -15.683 33.549 1.00 95.56 14 LYS E O 1
ATOM 2332 N N . LEU E 2 18 ? 27.859 -13.455 33.724 1.00 94.97 15 LEU E N 1
ATOM 2333 C CA . LEU E 2 18 ? 29.055 -13.413 32.877 1.00 99.30 15 LEU E CA 1
ATOM 2334 C C . LEU E 2 18 ? 30.327 -13.959 33.537 1.00 100.76 15 LEU E C 1
ATOM 2335 O O . LEU E 2 18 ? 31.386 -13.986 32.907 1.00 102.73 15 LEU E O 1
ATOM 2340 N N . LEU E 2 19 ? 30.222 -14.402 34.789 1.00 99.97 16 LEU E N 1
ATOM 2341 C CA . LEU E 2 19 ? 31.397 -14.804 35.568 1.00 102.63 16 LEU E CA 1
ATOM 2342 C C . LEU E 2 19 ? 32.027 -16.135 35.126 1.00 108.82 16 LEU E C 1
ATOM 2343 O O . LEU E 2 19 ? 33.197 -16.393 35.420 1.00 110.97 16 LEU E O 1
ATOM 2348 N N . ASP E 2 20 ? 31.257 -16.969 34.425 1.00 112.41 17 ASP E N 1
ATOM 2349 C CA . ASP E 2 20 ? 31.749 -18.267 33.940 1.00 116.68 17 ASP E CA 1
ATOM 2350 C C . ASP E 2 20 ? 31.138 -18.697 32.603 1.00 117.54 17 ASP E C 1
ATOM 2351 O O . ASP E 2 20 ? 29.942 -18.497 32.377 1.00 115.89 17 ASP E O 1
ATOM 2356 N N . PRO E 2 21 ? 31.961 -19.292 31.712 1.00 120.61 18 PRO E N 1
ATOM 2357 C CA . PRO E 2 21 ? 31.462 -19.818 30.441 1.00 120.87 18 PRO E CA 1
ATOM 2358 C C . PRO E 2 21 ? 30.864 -21.215 30.596 1.00 118.86 18 PRO E C 1
ATOM 2359 O O . PRO E 2 21 ? 29.698 -21.349 30.967 1.00 115.61 18 PRO E O 1
ATOM 2363 N N . GLN E 2 25 ? 28.267 -19.432 24.925 1.00 128.01 22 GLN E N 1
ATOM 2364 C CA . GLN E 2 25 ? 28.785 -18.485 23.943 1.00 131.97 22 GLN E CA 1
ATOM 2365 C C . GLN E 2 25 ? 27.701 -17.535 23.424 1.00 134.14 22 GLN E C 1
ATOM 2366 O O . GLN E 2 25 ? 27.941 -16.334 23.278 1.00 134.61 22 GLN E O 1
ATOM 2372 N N . SER E 2 26 ? 26.516 -18.082 23.153 1.00 135.22 23 SER E N 1
ATOM 2373 C CA . SER E 2 26 ? 25.376 -17.294 22.679 1.00 135.58 23 SER E CA 1
ATOM 2374 C C . SER E 2 26 ? 24.911 -16.288 23.733 1.00 131.59 23 SER E C 1
ATOM 2375 O O . SER E 2 26 ? 24.592 -15.141 23.411 1.00 130.64 23 SER E O 1
ATOM 2378 N N . GLU E 2 27 ? 24.889 -16.730 24.989 1.00 128.47 24 GLU E N 1
ATOM 2379 C CA . GLU E 2 27 ? 24.446 -15.904 26.109 1.00 125.07 24 GLU E CA 1
ATOM 2380 C C . GLU E 2 27 ? 25.451 -14.824 26.505 1.00 123.22 24 GLU E C 1
ATOM 2381 O O . GLU E 2 27 ? 25.054 -13.720 26.879 1.00 120.95 24 GLU E O 1
ATOM 2387 N N . ARG E 2 28 ? 26.743 -15.142 26.422 1.00 124.41 25 ARG E N 1
ATOM 2388 C CA . ARG E 2 28 ? 27.796 -14.209 26.840 1.00 123.98 25 ARG E CA 1
ATOM 2389 C C . ARG E 2 28 ? 27.951 -13.003 25.907 1.00 123.18 25 ARG E C 1
ATOM 2390 O O . ARG E 2 28 ? 28.251 -11.903 26.370 1.00 122.08 25 ARG E O 1
ATOM 2398 N N . THR E 2 29 ? 27.740 -13.212 24.608 1.00 123.22 26 THR E N 1
ATOM 2399 C CA . THR E 2 29 ? 27.793 -12.124 23.628 1.00 122.96 26 THR E CA 1
ATOM 2400 C C . THR E 2 29 ? 26.526 -11.268 23.710 1.00 119.21 26 THR E C 1
ATOM 2401 O O . THR E 2 29 ? 26.586 -10.039 23.606 1.00 118.42 26 THR E O 1
ATOM 2405 N N . GLU E 2 30 ? 25.390 -11.935 23.910 1.00 116.44 27 GLU E N 1
ATOM 2406 C CA . GLU E 2 30 ? 24.090 -11.284 24.072 1.00 113.57 27 GLU E CA 1
ATOM 2407 C C . GLU E 2 30 ? 24.067 -10.390 25.315 1.00 107.39 27 GLU E C 1
ATOM 2408 O O . GLU E 2 30 ? 23.403 -9.350 25.327 1.00 107.17 27 GLU E O 1
ATOM 2414 N N . ALA E 2 31 ? 24.802 -10.804 26.347 1.00 101.90 28 ALA E N 1
ATOM 2415 C CA . ALA E 2 31 ? 24.888 -10.064 27.606 1.00 95.34 28 ALA E CA 1
ATOM 2416 C C . ALA E 2 31 ? 25.795 -8.837 27.514 1.00 92.31 28 ALA E C 1
ATOM 2417 O O . ALA E 2 31 ? 25.535 -7.822 28.164 1.00 89.43 28 ALA E O 1
ATOM 2419 N N . LEU E 2 32 ? 26.857 -8.932 26.717 1.00 92.27 29 LEU E N 1
ATOM 2420 C CA . LEU E 2 32 ? 27.769 -7.804 26.526 1.00 91.43 29 LEU E CA 1
ATOM 2421 C C . LEU E 2 32 ? 27.131 -6.713 25.663 1.00 91.51 29 LEU E C 1
ATOM 2422 O O . LEU E 2 32 ? 27.353 -5.521 25.899 1.00 88.86 29 LEU E O 1
ATOM 2427 N N . GLN E 2 33 ? 26.330 -7.130 24.680 1.00 92.52 30 GLN E N 1
ATOM 2428 C CA . GLN E 2 33 ? 25.540 -6.204 23.860 1.00 90.80 30 GLN E CA 1
ATOM 2429 C C . GLN E 2 33 ? 24.517 -5.442 24.700 1.00 85.24 30 GLN E C 1
ATOM 2430 O O . GLN E 2 33 ? 24.166 -4.312 24.371 1.00 84.78 30 GLN E O 1
ATOM 2436 N N . GLN E 2 34 ? 24.044 -6.071 25.775 1.00 83.61 31 GLN E N 1
ATOM 2437 C CA . GLN E 2 34 ? 23.199 -5.396 26.759 1.00 84.26 31 GLN E CA 1
ATOM 2438 C C . GLN E 2 34 ? 23.987 -4.276 27.444 1.00 81.63 31 GLN E C 1
ATOM 2439 O O . GLN E 2 34 ? 23.473 -3.172 27.629 1.00 79.45 31 GLN E O 1
ATOM 2445 N N . LEU E 2 35 ? 25.239 -4.576 27.796 1.00 80.75 32 LEU E N 1
ATOM 2446 C CA . LEU E 2 35 ? 26.131 -3.635 28.472 1.00 78.92 32 LEU E CA 1
ATOM 2447 C C . LEU E 2 35 ? 26.668 -2.544 27.544 1.00 81.47 32 LEU E C 1
ATOM 2448 O O . LEU E 2 35 ? 26.973 -1.435 27.997 1.00 79.22 32 LEU E O 1
ATOM 2453 N N . ARG E 2 36 ? 26.794 -2.866 26.257 1.00 84.74 33 ARG E N 1
ATOM 2454 C CA . ARG E 2 36 ? 27.238 -1.903 25.253 1.00 88.15 33 ARG E CA 1
ATOM 2455 C C . ARG E 2 36 ? 26.132 -0.891 24.986 1.00 87.77 33 ARG E C 1
ATOM 2456 O O . ARG E 2 36 ? 26.399 0.298 24.814 1.00 88.90 33 ARG E O 1
ATOM 2464 N N . VAL E 2 37 ? 24.891 -1.376 24.962 1.00 86.38 34 VAL E N 1
ATOM 2465 C CA . VAL E 2 37 ? 23.718 -0.517 24.816 1.00 85.88 34 VAL E CA 1
ATOM 2466 C C . VAL E 2 37 ? 23.536 0.349 26.067 1.00 82.36 34 VAL E C 1
ATOM 2467 O O . VAL E 2 37 ? 23.332 1.559 25.962 1.00 83.68 34 VAL E O 1
ATOM 2471 N N . ASN E 2 38 ? 23.647 -0.278 27.238 1.00 76.54 35 ASN E N 1
ATOM 2472 C CA . ASN E 2 38 ? 23.418 0.385 28.518 1.00 70.34 35 ASN E CA 1
ATOM 2473 C C . ASN E 2 38 ? 24.431 1.486 28.871 1.00 67.98 35 ASN E C 1
ATOM 2474 O O . ASN E 2 38 ? 24.072 2.449 29.541 1.00 68.10 35 ASN E O 1
ATOM 2479 N N . TYR E 2 39 ? 25.680 1.345 28.426 1.00 66.80 36 TYR E N 1
ATOM 2480 C CA . TYR E 2 39 ? 26.708 2.363 28.663 1.00 67.53 36 TYR E CA 1
ATOM 2481 C C . TYR E 2 39 ? 26.385 3.637 27.879 1.00 72.42 36 TYR E C 1
ATOM 2482 O O . TYR E 2 39 ? 26.303 4.724 28.455 1.00 72.49 36 TYR E O 1
ATOM 2491 N N . GLY E 2 40 ? 26.199 3.491 26.568 1.00 76.76 37 GLY E N 1
ATOM 2492 C CA . GLY E 2 40 ? 25.761 4.586 25.708 1.00 78.47 37 GLY E CA 1
ATOM 2493 C C . GLY E 2 40 ? 24.421 5.153 26.143 1.00 77.67 37 GLY E C 1
ATOM 2494 O O . GLY E 2 40 ? 24.203 6.365 26.072 1.00 78.97 37 GLY E O 1
ATOM 2495 N N . SER E 2 41 ? 23.530 4.275 26.601 1.00 75.42 38 SER E N 1
ATOM 2496 C CA . SER E 2 41 ? 22.216 4.670 27.104 1.00 75.72 38 SER E CA 1
ATOM 2497 C C . SER E 2 41 ? 22.315 5.477 28.403 1.00 74.06 38 SER E C 1
ATOM 2498 O O . SER E 2 41 ? 21.501 6.374 28.647 1.00 73.76 38 SER E O 1
ATOM 2501 N N . PHE E 2 42 ? 23.308 5.155 29.232 1.00 71.35 39 PHE E N 1
ATOM 2502 C CA . PHE E 2 42 ? 23.546 5.903 30.464 1.00 67.26 39 PHE E CA 1
ATOM 2503 C C . PHE E 2 42 ? 24.170 7.271 30.167 1.00 63.27 39 PHE E C 1
ATOM 2504 O O . PHE E 2 42 ? 23.878 8.252 30.852 1.00 58.06 39 PHE E O 1
ATOM 2512 N N . VAL E 2 43 ? 25.027 7.318 29.146 1.00 62.34 40 VAL E N 1
ATOM 2513 C CA . VAL E 2 43 ? 25.646 8.561 28.697 1.00 62.34 40 VAL E CA 1
ATOM 2514 C C . VAL E 2 43 ? 24.586 9.489 28.093 1.00 62.88 40 VAL E C 1
ATOM 2515 O O . VAL E 2 43 ? 24.561 10.690 28.384 1.00 59.02 40 VAL E O 1
ATOM 2519 N N . SER E 2 44 ? 23.699 8.913 27.284 1.00 63.45 41 SER E N 1
ATOM 2520 C CA . SER E 2 44 ? 22.604 9.655 26.661 1.00 64.89 41 SER E CA 1
ATOM 2521 C C . SER E 2 44 ? 21.655 10.275 27.689 1.00 61.72 41 SER E C 1
ATOM 2522 O O . SER E 2 44 ? 21.200 11.408 27.514 1.00 58.96 41 SER E O 1
ATOM 2525 N N . GLU E 2 45 ? 21.369 9.525 28.748 1.00 60.66 42 GLU E N 1
ATOM 2526 C CA . GLU E 2 45 ? 20.447 9.949 29.798 1.00 62.56 42 GLU E CA 1
ATOM 2527 C C . GLU E 2 45 ? 21.080 11.023 30.688 1.00 60.81 42 GLU E C 1
ATOM 2528 O O . GLU E 2 45 ? 20.401 11.942 31.152 1.00 58.67 42 GLU E O 1
ATOM 2534 N N . TYR E 2 46 ? 22.383 10.892 30.921 1.00 58.31 43 TYR E N 1
ATOM 2535 C CA . TYR E 2 46 ? 23.143 11.888 31.658 1.00 54.56 43 TYR E CA 1
ATOM 2536 C C . TYR E 2 46 ? 23.170 13.195 30.869 1.00 51.85 43 TYR E C 1
ATOM 2537 O O . TYR E 2 46 ? 22.900 14.264 31.424 1.00 47.37 43 TYR E O 1
ATOM 2546 N N . ASN E 2 47 ? 23.486 13.094 29.577 1.00 49.46 44 ASN E N 1
ATOM 2547 C CA . ASN E 2 47 ? 23.521 14.251 28.686 1.00 49.90 44 ASN E CA 1
ATOM 2548 C C . ASN E 2 47 ? 22.189 14.995 28.649 1.00 53.78 44 ASN E C 1
ATOM 2549 O O . ASN E 2 47 ? 22.170 16.228 28.680 1.00 56.89 44 ASN E O 1
ATOM 2554 N N . ASP E 2 48 ? 21.086 14.247 28.605 1.00 53.28 45 ASP E N 1
ATOM 2555 C CA . ASP E 2 48 ? 19.746 14.836 28.627 1.00 55.92 45 ASP E CA 1
ATOM 2556 C C . ASP E 2 48 ? 19.482 15.599 29.924 1.00 53.43 45 ASP E C 1
ATOM 2557 O O . ASP E 2 48 ? 18.885 16.678 29.901 1.00 52.19 45 ASP E O 1
ATOM 2562 N N . LEU E 2 49 ? 19.930 15.035 31.044 1.00 51.16 256 LEU E N 1
ATOM 2563 C CA . LEU E 2 49 ? 19.730 15.647 32.354 1.00 51.30 256 LEU E CA 1
ATOM 2564 C C . LEU E 2 49 ? 20.599 16.890 32.539 1.00 49.26 256 LEU E C 1
ATOM 2565 O O . LEU E 2 49 ? 20.143 17.886 33.100 1.00 48.39 256 LEU E O 1
ATOM 2570 N N . GLU E 2 50 ? 21.850 16.817 32.080 1.00 46.75 257 GLU E N 1
ATOM 2571 C CA . GLU E 2 50 ? 22.770 17.949 32.144 1.00 47.30 257 GLU E CA 1
ATOM 2572 C C . GLU E 2 50 ? 22.185 19.166 31.415 1.00 48.37 257 GLU E C 1
ATOM 2573 O O . GLU E 2 50 ? 22.346 20.297 31.872 1.00 45.36 257 GLU E O 1
ATOM 2579 N N . GLU E 2 51 ? 21.495 18.915 30.302 1.00 48.89 258 GLU E N 1
ATOM 2580 C CA . GLU E 2 51 ? 20.778 19.957 29.577 1.00 50.26 258 GLU E CA 1
ATOM 2581 C C . GLU E 2 51 ? 19.640 20.553 30.402 1.00 49.12 258 GLU E C 1
ATOM 2582 O O . GLU E 2 51 ? 19.400 21.755 30.333 1.00 48.22 258 GLU E O 1
ATOM 2588 N N . LYS E 2 52 ? 18.940 19.718 31.170 1.00 46.69 259 LYS E N 1
ATOM 2589 C CA . LYS E 2 52 ? 17.916 20.209 32.092 1.00 48.21 259 LYS E CA 1
ATOM 2590 C C . LYS E 2 52 ? 18.506 21.091 33.200 1.00 46.98 259 LYS E C 1
ATOM 2591 O O . LYS E 2 52 ? 17.864 22.051 33.640 1.00 45.91 259 LYS E O 1
ATOM 2597 N N . VAL E 2 53 ? 19.714 20.754 33.656 1.00 43.13 260 VAL E N 1
ATOM 2598 C CA . VAL E 2 53 ? 20.406 21.556 34.662 1.00 41.42 260 VAL E CA 1
ATOM 2599 C C . VAL E 2 53 ? 20.796 22.893 34.044 1.00 39.81 260 VAL E C 1
ATOM 2600 O O . VAL E 2 53 ? 20.444 23.945 34.574 1.00 39.84 260 VAL E O 1
ATOM 2604 N N . ALA E 2 54 ? 21.513 22.841 32.922 1.00 37.64 261 ALA E N 1
ATOM 2605 C CA . ALA E 2 54 ? 21.998 24.040 32.260 1.00 42.79 261 ALA E CA 1
ATOM 2606 C C . ALA E 2 54 ? 20.851 25.016 31.975 1.00 46.22 261 ALA E C 1
ATOM 2607 O O . ALA E 2 54 ? 20.943 26.195 32.318 1.00 47.35 261 ALA E O 1
ATOM 2609 N N . HIS E 2 55 ? 19.764 24.508 31.394 1.00 43.33 262 HIS E N 1
ATOM 2610 C CA . HIS E 2 55 ? 18.576 25.316 31.119 1.00 44.52 262 HIS E CA 1
ATOM 2611 C C . HIS E 2 55 ? 18.079 26.050 32.368 1.00 41.79 262 HIS E C 1
ATOM 2612 O O . HIS E 2 55 ? 17.852 27.262 32.332 1.00 40.96 262 HIS E O 1
ATOM 2619 N N . ALA E 2 56 ? 17.935 25.315 33.468 1.00 37.15 263 ALA E N 1
ATOM 2620 C CA . ALA E 2 56 ? 17.434 25.873 34.718 1.00 36.61 263 ALA E CA 1
ATOM 2621 C C . ALA E 2 56 ? 18.410 26.874 35.347 1.00 38.73 263 ALA E C 1
ATOM 2622 O O . ALA E 2 56 ? 17.989 27.848 35.975 1.00 40.63 263 ALA E O 1
ATOM 2624 N N . LYS E 2 57 ? 19.707 26.627 35.184 1.00 36.97 264 LYS E N 1
ATOM 2625 C CA . LYS E 2 57 ? 20.731 27.543 35.681 1.00 39.91 264 LYS E CA 1
ATOM 2626 C C . LYS E 2 57 ? 20.793 28.806 34.834 1.00 39.15 264 LYS E C 1
ATOM 2627 O O . LYS E 2 57 ? 21.148 29.867 35.331 1.00 38.22 264 LYS E O 1
ATOM 2633 N N . GLU E 2 58 ? 20.444 28.671 33.558 1.00 39.11 265 GLU E N 1
ATOM 2634 C CA . GLU E 2 58 ? 20.420 29.785 32.622 1.00 41.16 265 GLU E CA 1
ATOM 2635 C C . GLU E 2 58 ? 19.242 30.695 32.935 1.00 40.61 265 GLU E C 1
ATOM 2636 O O . GLU E 2 58 ? 19.364 31.922 32.867 1.00 39.03 265 GLU E O 1
ATOM 2642 N N . GLU E 2 59 ? 18.108 30.090 33.287 1.00 40.69 266 GLU E N 1
ATOM 2643 C CA . GLU E 2 59 ? 16.945 30.852 33.730 1.00 42.44 266 GLU E CA 1
ATOM 2644 C C . GLU E 2 59 ? 17.227 31.581 35.048 1.00 36.39 266 GLU E C 1
ATOM 2645 O O . GLU E 2 59 ? 16.851 32.740 35.191 1.00 33.17 266 GLU E O 1
ATOM 2651 N N . ASN E 2 60 ? 17.899 30.906 35.987 1.00 34.63 267 ASN E N 1
ATOM 2652 C CA . ASN E 2 60 ? 18.248 31.502 37.286 1.00 31.48 267 ASN E CA 1
ATOM 2653 C C . ASN E 2 60 ? 19.181 32.690 37.109 1.00 31.06 267 ASN E C 1
ATOM 2654 O O . ASN E 2 60 ? 18.993 33.734 37.734 1.00 31.46 267 ASN E O 1
ATOM 2659 N N . LEU E 2 61 ? 20.176 32.515 36.244 1.00 29.89 268 LEU E N 1
ATOM 2660 C CA . LEU E 2 61 ? 21.139 33.554 35.946 1.00 28.68 268 LEU E CA 1
ATOM 2661 C C . LEU E 2 61 ? 20.478 34.760 35.278 1.00 30.67 268 LEU E C 1
ATOM 2662 O O . LEU E 2 61 ? 20.802 35.902 35.607 1.00 29.93 268 LEU E O 1
ATOM 2667 N N . ASN E 2 62 ? 19.551 34.505 34.358 1.00 29.93 269 ASN E N 1
ATOM 2668 C CA . ASN E 2 62 ? 18.833 35.576 33.671 1.00 30.35 269 ASN E CA 1
ATOM 2669 C C . ASN E 2 62 ? 18.072 36.421 34.677 1.00 21.49 269 ASN E C 1
ATOM 2670 O O . ASN E 2 62 ? 18.067 37.649 34.589 1.00 20.14 269 ASN E O 1
ATOM 2683 N N . HIS E 2 64 ? 18.683 36.715 38.040 1.00 21.99 271 HIS E N 1
ATOM 2684 C CA . HIS E 2 64 ? 19.652 37.455 38.845 1.00 21.85 271 HIS E CA 1
ATOM 2685 C C . HIS E 2 64 ? 20.259 38.646 38.123 1.00 15.26 271 HIS E C 1
ATOM 2686 O O . HIS E 2 64 ? 20.438 39.689 38.729 1.00 20.29 271 HIS E O 1
ATOM 2693 N N . GLN E 2 65 ? 20.578 38.484 36.844 1.00 17.42 272 GLN E N 1
ATOM 2694 C CA . GLN E 2 65 ? 21.174 39.553 36.041 1.00 24.31 272 GLN E CA 1
ATOM 2695 C C . GLN E 2 65 ? 20.223 40.740 35.845 1.00 23.73 272 GLN E C 1
ATOM 2696 O O . GLN E 2 65 ? 20.661 41.899 35.847 1.00 19.47 272 GLN E O 1
ATOM 2714 N N . LEU E 2 67 ? 17.838 41.502 37.949 1.00 16.61 274 LEU E N 1
ATOM 2715 C CA . LEU E 2 67 ? 17.757 42.122 39.265 1.00 18.21 274 LEU E CA 1
ATOM 2716 C C . LEU E 2 67 ? 19.018 42.918 39.575 1.00 15.93 274 LEU E C 1
ATOM 2717 O O . LEU E 2 67 ? 18.917 44.067 40.011 1.00 15.53 274 LEU E O 1
ATOM 2722 N N . ASP E 2 68 ? 20.195 42.321 39.340 1.00 15.88 275 ASP E N 1
ATOM 2723 C CA . ASP E 2 68 ? 21.490 43.019 39.548 1.00 15.89 275 ASP E CA 1
ATOM 2724 C C . ASP E 2 68 ? 21.493 44.380 38.834 1.00 12.39 275 ASP E C 1
ATOM 2725 O O . ASP E 2 68 ? 21.886 45.405 39.390 1.00 15.25 275 ASP E O 1
ATOM 2730 N N . GLN E 2 69 ? 21.111 44.364 37.569 1.00 12.00 276 GLN E N 1
ATOM 2731 C CA . GLN E 2 69 ? 21.126 45.572 36.757 1.00 13.97 276 GLN E CA 1
ATOM 2732 C C . GLN E 2 69 ? 20.115 46.608 37.269 1.00 12.55 276 GLN E C 1
ATOM 2733 O O . GLN E 2 69 ? 20.380 47.811 37.249 1.00 12.00 276 GLN E O 1
ATOM 2739 N N . THR E 2 70 ? 18.961 46.133 37.729 1.00 12.71 277 THR E N 1
ATOM 2740 C CA . THR E 2 70 ? 17.937 47.020 38.291 1.00 14.90 277 THR E CA 1
ATOM 2741 C C . THR E 2 70 ? 18.477 47.737 39.544 1.00 13.56 277 THR E C 1
ATOM 2742 O O . THR E 2 70 ? 18.355 48.948 39.670 1.00 15.52 277 THR E O 1
ATOM 2746 N N . LEU E 2 71 ? 19.099 46.979 40.443 1.00 14.84 278 LEU E N 1
ATOM 2747 C CA . LEU E 2 71 ? 19.747 47.548 41.631 1.00 17.96 278 LEU E CA 1
ATOM 2748 C C . LEU E 2 71 ? 20.823 48.587 41.306 1.00 14.84 278 LEU E C 1
ATOM 2749 O O . LEU E 2 71 ? 20.909 49.604 41.990 1.00 16.26 278 LEU E O 1
ATOM 2754 N N . LEU E 2 72 ? 21.612 48.357 40.247 1.00 13.92 279 LEU E N 1
ATOM 2755 C CA . LEU E 2 72 ? 22.635 49.327 39.821 1.00 13.54 279 LEU E CA 1
ATOM 2756 C C . LEU E 2 72 ? 22.027 50.626 39.340 1.00 14.30 279 LEU E C 1
ATOM 2757 O O . LEU E 2 72 ? 22.508 51.709 39.641 1.00 13.83 279 LEU E O 1
ATOM 2762 N N . GLU E 2 73 ? 20.954 50.502 38.565 1.00 14.51 280 GLU E N 1
ATOM 2763 C CA . GLU E 2 73 ? 20.235 51.653 38.040 1.00 10.14 280 GLU E CA 1
ATOM 2764 C C . GLU E 2 73 ? 19.594 52.418 39.178 1.00 9.97 280 GLU E C 1
ATOM 2765 O O . GLU E 2 73 ? 19.599 53.647 39.208 1.00 13.09 280 GLU E O 1
ATOM 2771 N N . LEU E 2 74 ? 19.010 51.675 40.113 1.00 11.52 281 LEU E N 1
ATOM 2772 C CA . LEU E 2 74 ? 18.413 52.246 41.326 1.00 13.79 281 LEU E CA 1
ATOM 2773 C C . LEU E 2 74 ? 19.415 53.149 42.099 1.00 16.35 281 LEU E C 1
ATOM 2774 O O . LEU E 2 74 ? 19.057 54.224 42.605 1.00 16.69 281 LEU E O 1
ATOM 2779 N N . ASN E 2 75 ? 20.673 52.730 42.152 1.00 19.30 282 ASN E N 1
ATOM 2780 C CA . ASN E 2 75 ? 21.710 53.503 42.855 1.00 19.74 282 ASN E CA 1
ATOM 2781 C C . ASN E 2 75 ? 21.845 54.934 42.335 1.00 21.22 282 ASN E C 1
ATOM 2782 O O . ASN E 2 75 ? 22.018 55.856 43.113 1.00 19.45 282 ASN E O 1
ATOM 2787 N N . ASN E 2 76 ? 21.750 55.098 41.024 1.00 21.45 283 ASN E N 1
ATOM 2788 C CA . ASN E 2 76 ? 21.909 56.390 40.372 1.00 26.83 283 ASN E CA 1
ATOM 2789 C C . ASN E 2 76 ? 20.673 57.301 40.443 1.00 23.53 283 ASN E C 1
ATOM 2790 O O . ASN E 2 76 ? 20.759 58.488 40.146 1.00 25.86 283 ASN E O 1
ATOM 2804 N N . PRO F 2 8 ? 34.693 5.555 27.911 1.00 105.30 5 PRO F N 1
ATOM 2805 C CA . PRO F 2 8 ? 34.442 5.130 26.538 1.00 107.82 5 PRO F CA 1
ATOM 2806 C C . PRO F 2 8 ? 35.484 4.118 26.064 1.00 109.58 5 PRO F C 1
ATOM 2807 O O . PRO F 2 8 ? 35.134 2.982 25.733 1.00 107.48 5 PRO F O 1
ATOM 2811 N N . GLU F 2 9 ? 36.750 4.538 26.037 1.00 113.48 6 GLU F N 1
ATOM 2812 C CA . GLU F 2 9 ? 37.873 3.663 25.691 1.00 114.54 6 GLU F CA 1
ATOM 2813 C C . GLU F 2 9 ? 38.152 2.672 26.822 1.00 107.55 6 GLU F C 1
ATOM 2814 O O . GLU F 2 9 ? 38.585 1.546 26.577 1.00 107.04 6 GLU F O 1
ATOM 2820 N N . GLU F 2 10 ? 37.898 3.107 28.056 1.00 102.38 7 GLU F N 1
ATOM 2821 C CA . GLU F 2 10 ? 38.052 2.266 29.242 1.00 96.48 7 GLU F CA 1
ATOM 2822 C C . GLU F 2 10 ? 37.086 1.082 29.176 1.00 91.26 7 GLU F C 1
ATOM 2823 O O . GLU F 2 10 ? 37.474 -0.065 29.403 1.00 90.68 7 GLU F O 1
ATOM 2829 N N . HIS F 2 11 ? 35.833 1.386 28.842 1.00 87.97 8 HIS F N 1
ATOM 2830 C CA . HIS F 2 11 ? 34.724 0.438 28.898 1.00 83.71 8 HIS F CA 1
ATOM 2831 C C . HIS F 2 11 ? 34.787 -0.661 27.833 1.00 89.02 8 HIS F C 1
ATOM 2832 O O . HIS F 2 11 ? 34.958 -1.837 28.166 1.00 87.53 8 HIS F O 1
ATOM 2839 N N . GLU F 2 12 ? 34.652 -0.275 26.563 1.00 95.51 9 GLU F N 1
ATOM 2840 C CA . GLU F 2 12 ? 34.594 -1.226 25.443 1.00 100.24 9 GLU F CA 1
ATOM 2841 C C . GLU F 2 12 ? 35.710 -2.278 25.467 1.00 103.72 9 GLU F C 1
ATOM 2842 O O . GLU F 2 12 ? 35.461 -3.450 25.179 1.00 105.44 9 GLU F O 1
ATOM 2848 N N . ASP F 2 13 ? 36.926 -1.853 25.813 1.00 105.89 10 ASP F N 1
ATOM 2849 C CA . ASP F 2 13 ? 38.081 -2.752 25.901 1.00 107.13 10 ASP F CA 1
ATOM 2850 C C . ASP F 2 13 ? 37.852 -3.900 26.886 1.00 102.94 10 ASP F C 1
ATOM 2851 O O . ASP F 2 13 ? 38.235 -5.039 26.617 1.00 104.52 10 ASP F O 1
ATOM 2856 N N . ILE F 2 14 ? 37.219 -3.589 28.015 1.00 98.38 11 ILE F N 1
ATOM 2857 C CA . ILE F 2 14 ? 36.841 -4.595 29.007 1.00 94.11 11 ILE F CA 1
ATOM 2858 C C . ILE F 2 14 ? 35.725 -5.499 28.465 1.00 94.68 11 ILE F C 1
ATOM 2859 O O . ILE F 2 14 ? 35.733 -6.709 28.706 1.00 95.00 11 ILE F O 1
ATOM 2864 N N . LEU F 2 15 ? 34.785 -4.917 27.721 1.00 96.44 12 LEU F N 1
ATOM 2865 C CA . LEU F 2 15 ? 33.711 -5.692 27.089 1.00 99.29 12 LEU F CA 1
ATOM 2866 C C . LEU F 2 15 ? 34.244 -6.677 26.044 1.00 105.64 12 LEU F C 1
ATOM 2867 O O . LEU F 2 15 ? 33.621 -7.709 25.780 1.00 107.68 12 LEU F O 1
ATOM 2872 N N . ASN F 2 16 ? 35.394 -6.348 25.457 1.00 108.82 13 ASN F N 1
ATOM 2873 C CA . ASN F 2 16 ? 36.052 -7.219 24.487 1.00 113.57 13 ASN F CA 1
ATOM 2874 C C . ASN F 2 16 ? 36.824 -8.372 25.125 1.00 113.43 13 ASN F C 1
ATOM 2875 O O . ASN F 2 16 ? 36.839 -9.480 24.585 1.00 115.80 13 ASN F O 1
ATOM 2880 N N . LYS F 2 17 ? 37.458 -8.111 26.268 1.00 111.58 14 LYS F N 1
ATOM 2881 C CA . LYS F 2 17 ? 38.177 -9.150 27.016 1.00 111.20 14 LYS F CA 1
ATOM 2882 C C . LYS F 2 17 ? 37.242 -10.272 27.463 1.00 110.97 14 LYS F C 1
ATOM 2883 O O . LYS F 2 17 ? 37.632 -11.440 27.496 1.00 112.01 14 LYS F O 1
ATOM 2889 N N . LEU F 2 18 ? 36.005 -9.902 27.790 1.00 110.51 15 LEU F N 1
ATOM 2890 C CA . LEU F 2 18 ? 35.014 -10.836 28.324 1.00 110.15 15 LEU F CA 1
ATOM 2891 C C . LEU F 2 18 ? 34.244 -11.607 27.243 1.00 112.96 15 LEU F C 1
ATOM 2892 O O . LEU F 2 18 ? 33.383 -12.430 27.565 1.00 114.85 15 LEU F O 1
ATOM 2897 N N . LEU F 2 19 ? 34.557 -11.347 25.974 1.00 114.40 16 LEU F N 1
ATOM 2898 C CA . LEU F 2 19 ? 33.856 -11.984 24.854 1.00 118.76 16 LEU F CA 1
ATOM 2899 C C . LEU F 2 19 ? 34.115 -13.491 24.765 1.00 120.25 16 LEU F C 1
ATOM 2900 O O . LEU F 2 19 ? 33.208 -14.257 24.432 1.00 123.19 16 LEU F O 1
ATOM 2905 N N . ASP F 2 20 ? 35.346 -13.903 25.066 1.00 119.27 17 ASP F N 1
ATOM 2906 C CA . ASP F 2 20 ? 35.740 -15.315 25.008 1.00 121.19 17 ASP F CA 1
ATOM 2907 C C . ASP F 2 20 ? 36.664 -15.716 26.163 1.00 118.43 17 ASP F C 1
ATOM 2908 O O . ASP F 2 20 ? 37.509 -14.920 26.582 1.00 116.26 17 ASP F O 1
ATOM 2913 N N . PRO F 2 21 ? 36.504 -16.951 26.682 1.00 119.43 18 PRO F N 1
ATOM 2914 C CA . PRO F 2 21 ? 37.381 -17.448 27.742 1.00 118.26 18 PRO F CA 1
ATOM 2915 C C . PRO F 2 21 ? 38.658 -18.071 27.180 1.00 119.21 18 PRO F C 1
ATOM 2916 O O . PRO F 2 21 ? 39.747 -17.537 27.387 1.00 118.90 18 PRO F O 1
ATOM 2920 N N . GLN F 2 25 ? 41.227 -17.169 33.978 1.00 124.49 22 GLN F N 1
ATOM 2921 C CA . GLN F 2 25 ? 40.070 -16.277 33.963 1.00 122.99 22 GLN F CA 1
ATOM 2922 C C . GLN F 2 25 ? 39.841 -15.580 35.313 1.00 125.44 22 GLN F C 1
ATOM 2923 O O . GLN F 2 25 ? 38.740 -15.105 35.601 1.00 125.49 22 GLN F O 1
ATOM 2929 N N . SER F 2 26 ? 40.885 -15.520 36.137 1.00 128.05 23 SER F N 1
ATOM 2930 C CA . SER F 2 26 ? 40.834 -14.758 37.384 1.00 130.63 23 SER F CA 1
ATOM 2931 C C . SER F 2 26 ? 40.804 -13.259 37.086 1.00 127.42 23 SER F C 1
ATOM 2932 O O . SER F 2 26 ? 40.384 -12.457 37.922 1.00 128.85 23 SER F O 1
ATOM 2935 N N . GLU F 2 27 ? 41.248 -12.898 35.884 1.00 123.78 24 GLU F N 1
ATOM 2936 C CA . GLU F 2 27 ? 41.205 -11.520 35.406 1.00 121.68 24 GLU F CA 1
ATOM 2937 C C . GLU F 2 27 ? 39.784 -11.067 35.070 1.00 115.48 24 GLU F C 1
ATOM 2938 O O . GLU F 2 27 ? 39.477 -9.875 35.157 1.00 113.38 24 GLU F O 1
ATOM 2944 N N . ARG F 2 28 ? 38.927 -12.015 34.686 1.00 111.99 25 ARG F N 1
ATOM 2945 C CA . ARG F 2 28 ? 37.541 -11.704 34.325 1.00 108.16 25 ARG F CA 1
ATOM 2946 C C . ARG F 2 28 ? 36.713 -11.256 35.534 1.00 107.50 25 ARG F C 1
ATOM 2947 O O . ARG F 2 28 ? 35.782 -10.467 35.388 1.00 106.23 25 ARG F O 1
ATOM 2955 N N . THR F 2 29 ? 37.063 -11.763 36.716 1.00 108.47 26 THR F N 1
ATOM 2956 C CA . THR F 2 29 ? 36.443 -11.335 37.969 1.00 108.14 26 THR F CA 1
ATOM 2957 C C . THR F 2 29 ? 36.881 -9.906 38.289 1.00 105.93 26 THR F C 1
ATOM 2958 O O . THR F 2 29 ? 36.086 -9.095 38.769 1.00 106.37 26 THR F O 1
ATOM 2962 N N . GLU F 2 30 ? 38.149 -9.614 38.005 1.00 103.93 27 GLU F N 1
ATOM 2963 C CA . GLU F 2 30 ? 38.723 -8.289 38.202 1.00 102.92 27 GLU F CA 1
ATOM 2964 C C . GLU F 2 30 ? 38.146 -7.283 37.200 1.00 97.29 27 GLU F C 1
ATOM 2965 O O . GLU F 2 30 ? 37.974 -6.105 37.522 1.00 97.53 27 GLU F O 1
ATOM 2971 N N . ALA F 2 31 ? 37.841 -7.759 35.995 1.00 91.65 28 ALA F N 1
ATOM 2972 C CA . ALA F 2 31 ? 37.270 -6.921 34.943 1.00 85.91 28 ALA F CA 1
ATOM 2973 C C . ALA F 2 31 ? 35.788 -6.616 35.174 1.00 81.89 28 ALA F C 1
ATOM 2974 O O . ALA F 2 31 ? 35.338 -5.498 34.914 1.00 81.47 28 ALA F O 1
ATOM 2976 N N . LEU F 2 32 ? 35.039 -7.608 35.655 1.00 78.69 29 LEU F N 1
ATOM 2977 C CA . LEU F 2 32 ? 33.614 -7.431 35.958 1.00 76.49 29 LEU F CA 1
ATOM 2978 C C . LEU F 2 32 ? 33.389 -6.513 37.156 1.00 78.58 29 LEU F C 1
ATOM 2979 O O . LEU F 2 32 ? 32.401 -5.774 37.203 1.00 77.52 29 LEU F O 1
ATOM 2984 N N . GLN F 2 33 ? 34.310 -6.569 38.117 1.00 81.34 30 GLN F N 1
ATOM 2985 C CA . GLN F 2 33 ? 34.304 -5.664 39.261 1.00 83.40 30 GLN F CA 1
ATOM 2986 C C . GLN F 2 33 ? 34.536 -4.223 38.805 1.00 82.58 30 GLN F C 1
ATOM 2987 O O . GLN F 2 33 ? 33.962 -3.290 39.371 1.00 83.28 30 GLN F O 1
ATOM 2993 N N . GLN F 2 34 ? 35.370 -4.055 37.778 1.00 80.65 31 GLN F N 1
ATOM 2994 C CA . GLN F 2 34 ? 35.620 -2.743 37.182 1.00 79.05 31 GLN F CA 1
ATOM 2995 C C . GLN F 2 34 ? 34.365 -2.189 36.509 1.00 73.69 31 GLN F C 1
ATOM 2996 O O . GLN F 2 34 ? 34.156 -0.976 36.478 1.00 72.24 31 GLN F O 1
ATOM 3002 N N . LEU F 2 35 ? 33.536 -3.087 35.980 1.00 71.17 32 LEU F N 1
ATOM 3003 C CA . LEU F 2 35 ? 32.242 -2.714 35.414 1.00 69.20 32 LEU F CA 1
ATOM 3004 C C . LEU F 2 35 ? 31.231 -2.371 36.505 1.00 69.71 32 LEU F C 1
ATOM 3005 O O . LEU F 2 35 ? 30.428 -1.454 36.342 1.00 71.14 32 LEU F O 1
ATOM 3010 N N . ARG F 2 36 ? 31.282 -3.117 37.607 1.00 70.46 33 ARG F N 1
ATOM 3011 C CA . ARG F 2 36 ? 30.396 -2.920 38.754 1.00 71.20 33 ARG F CA 1
ATOM 3012 C C . ARG F 2 36 ? 30.616 -1.554 39.399 1.00 68.25 33 ARG F C 1
ATOM 3013 O O . ARG F 2 36 ? 29.659 -0.859 39.741 1.00 66.60 33 ARG F O 1
ATOM 3021 N N . VAL F 2 37 ? 31.886 -1.191 39.566 1.00 67.91 34 VAL F N 1
ATOM 3022 C CA . VAL F 2 37 ? 32.278 0.069 40.190 1.00 69.03 34 VAL F CA 1
ATOM 3023 C C . VAL F 2 37 ? 31.963 1.246 39.266 1.00 67.12 34 VAL F C 1
ATOM 3024 O O . VAL F 2 37 ? 31.508 2.294 39.728 1.00 66.17 34 VAL F O 1
ATOM 3028 N N . ASN F 2 38 ? 32.194 1.062 37.967 1.00 66.58 35 ASN F N 1
ATOM 3029 C CA . ASN F 2 38 ? 31.874 2.092 36.973 1.00 63.47 35 ASN F CA 1
ATOM 3030 C C . ASN F 2 38 ? 30.378 2.410 36.948 1.00 58.04 35 ASN F C 1
ATOM 3031 O O . ASN F 2 38 ? 29.988 3.573 36.984 1.00 57.86 35 ASN F O 1
ATOM 3036 N N . TYR F 2 39 ? 29.553 1.366 36.886 1.00 55.70 36 TYR F N 1
ATOM 3037 C CA . TYR F 2 39 ? 28.104 1.504 37.004 1.00 53.61 36 TYR F CA 1
ATOM 3038 C C . TYR F 2 39 ? 27.733 2.239 38.298 1.00 57.93 36 TYR F C 1
ATOM 3039 O O . TYR F 2 39 ? 26.845 3.096 38.301 1.00 56.62 36 TYR F O 1
ATOM 3048 N N . GLY F 2 40 ? 28.409 1.890 39.392 1.00 60.68 37 GLY F N 1
ATOM 3049 C CA . GLY F 2 40 ? 28.243 2.594 40.660 1.00 64.01 37 GLY F CA 1
ATOM 3050 C C . GLY F 2 40 ? 28.507 4.080 40.496 1.00 65.09 37 GLY F C 1
ATOM 3051 O O . GLY F 2 40 ? 27.673 4.911 40.858 1.00 64.95 37 GLY F O 1
ATOM 3052 N N . SER F 2 41 ? 29.660 4.414 39.924 1.00 66.12 38 SER F N 1
ATOM 3053 C CA . SER F 2 41 ? 30.043 5.807 39.721 1.00 70.03 38 SER F CA 1
ATOM 3054 C C . SER F 2 41 ? 29.199 6.486 38.640 1.00 68.05 38 SER F C 1
ATOM 3055 O O . SER F 2 41 ? 29.241 7.706 38.499 1.00 70.99 38 SER F O 1
ATOM 3058 N N . PHE F 2 42 ? 28.439 5.695 37.887 1.00 64.47 39 PHE F N 1
ATOM 3059 C CA . PHE F 2 42 ? 27.466 6.231 36.934 1.00 63.33 39 PHE F CA 1
ATOM 3060 C C . PHE F 2 42 ? 26.174 6.679 37.609 1.00 60.07 39 PHE F C 1
ATOM 3061 O O . PHE F 2 42 ? 25.698 7.788 37.357 1.00 56.89 39 PHE F O 1
ATOM 3069 N N . VAL F 2 43 ? 25.601 5.818 38.453 1.00 59.85 40 VAL F N 1
ATOM 3070 C CA . VAL F 2 43 ? 24.355 6.156 39.139 1.00 62.48 40 VAL F CA 1
ATOM 3071 C C . VAL F 2 43 ? 24.567 7.310 40.126 1.00 63.80 40 VAL F C 1
ATOM 3072 O O . VAL F 2 43 ? 23.683 8.149 40.302 1.00 62.37 40 VAL F O 1
ATOM 3076 N N . SER F 2 44 ? 25.746 7.351 40.748 1.00 64.74 41 SER F N 1
ATOM 3077 C CA . SER F 2 44 ? 26.050 8.367 41.749 1.00 69.42 41 SER F CA 1
ATOM 3078 C C . SER F 2 44 ? 26.268 9.730 41.093 1.00 65.10 41 SER F C 1
ATOM 3079 O O . SER F 2 44 ? 25.885 10.753 41.656 1.00 65.14 41 SER F O 1
ATOM 3082 N N . GLU F 2 45 ? 26.874 9.733 39.905 1.00 61.68 42 GLU F N 1
ATOM 3083 C CA . GLU F 2 45 ? 27.024 10.958 39.120 1.00 60.13 42 GLU F CA 1
ATOM 3084 C C . GLU F 2 45 ? 25.679 11.469 38.615 1.00 59.98 42 GLU F C 1
ATOM 3085 O O . GLU F 2 45 ? 25.448 12.681 38.572 1.00 60.31 42 GLU F O 1
ATOM 3091 N N . TYR F 2 46 ? 24.799 10.540 38.241 1.00 58.75 43 TYR F N 1
ATOM 3092 C CA . TYR F 2 46 ? 23.439 10.878 37.827 1.00 58.66 43 TYR F CA 1
ATOM 3093 C C . TYR F 2 46 ? 22.650 11.410 39.017 1.00 63.43 43 TYR F C 1
ATOM 3094 O O . TYR F 2 46 ? 21.864 12.350 38.877 1.00 63.60 43 TYR F O 1
ATOM 3103 N N . ASN F 2 47 ? 22.877 10.807 40.182 1.00 66.02 44 ASN F N 1
ATOM 3104 C CA . ASN F 2 47 ? 22.257 11.239 41.431 1.00 69.45 44 ASN F CA 1
ATOM 3105 C C . ASN F 2 47 ? 22.587 12.694 41.766 1.00 66.87 44 ASN F C 1
ATOM 3106 O O . ASN F 2 47 ? 21.696 13.478 42.086 1.00 66.99 44 ASN F O 1
ATOM 3111 N N . ASP F 2 48 ? 23.869 13.040 41.673 1.00 67.86 45 ASP F N 1
ATOM 3112 C CA . ASP F 2 48 ? 24.346 14.402 41.900 1.00 71.16 45 ASP F CA 1
ATOM 3113 C C . ASP F 2 48 ? 23.693 15.387 40.936 1.00 67.22 45 ASP F C 1
ATOM 3114 O O . ASP F 2 48 ? 23.486 16.552 41.271 1.00 66.82 45 ASP F O 1
ATOM 3119 N N . LEU F 2 49 ? 23.369 14.900 39.742 1.00 64.85 256 LEU F N 1
ATOM 3120 C CA . LEU F 2 49 ? 22.765 15.719 38.700 1.00 62.58 256 LEU F CA 1
ATOM 3121 C C . LEU F 2 49 ? 21.274 15.942 38.943 1.00 60.28 256 LEU F C 1
ATOM 3122 O O . LEU F 2 49 ? 20.776 17.046 38.725 1.00 61.23 256 LEU F O 1
ATOM 3127 N N . GLU F 2 50 ? 20.573 14.902 39.398 1.00 56.39 257 GLU F N 1
ATOM 3128 C CA . GLU F 2 50 ? 19.143 14.994 39.702 1.00 60.17 257 GLU F CA 1
ATOM 3129 C C . GLU F 2 50 ? 18.870 16.009 40.804 1.00 63.03 257 GLU F C 1
ATOM 3130 O O . GLU F 2 50 ? 17.828 16.671 40.808 1.00 64.71 257 GLU F O 1
ATOM 3136 N N . GLU F 2 51 ? 19.802 16.102 41.749 1.00 62.80 258 GLU F N 1
ATOM 3137 C CA . GLU F 2 51 ? 19.642 16.968 42.903 1.00 66.24 258 GLU F CA 1
ATOM 3138 C C . GLU F 2 51 ? 20.080 18.400 42.592 1.00 64.49 258 GLU F C 1
ATOM 3139 O O . GLU F 2 51 ? 19.636 19.337 43.253 1.00 67.45 258 GLU F O 1
ATOM 3145 N N . LYS F 2 52 ? 20.934 18.564 41.580 1.00 60.13 259 LYS F N 1
ATOM 3146 C CA . LYS F 2 52 ? 21.254 19.888 41.047 1.00 57.38 259 LYS F CA 1
ATOM 3147 C C . LYS F 2 52 ? 20.018 20.488 40.380 1.00 56.62 259 LYS F C 1
ATOM 3148 O O . LYS F 2 52 ? 19.726 21.672 40.547 1.00 57.01 259 LYS F O 1
ATOM 3154 N N . VAL F 2 53 ? 19.301 19.651 39.635 1.00 52.94 260 VAL F N 1
ATOM 3155 C CA . VAL F 2 53 ? 18.041 20.018 38.996 1.00 53.65 260 VAL F CA 1
ATOM 3156 C C . VAL F 2 53 ? 16.984 20.432 40.022 1.00 53.74 260 VAL F C 1
ATOM 3157 O O . VAL F 2 53 ? 16.318 21.450 39.847 1.00 51.91 260 VAL F O 1
ATOM 3161 N N . ALA F 2 54 ? 16.841 19.647 41.090 1.00 55.92 261 ALA F N 1
ATOM 3162 C CA . ALA F 2 54 ? 15.855 19.929 42.135 1.00 57.54 261 ALA F CA 1
ATOM 3163 C C . ALA F 2 54 ? 16.159 21.243 42.858 1.00 57.21 261 ALA F C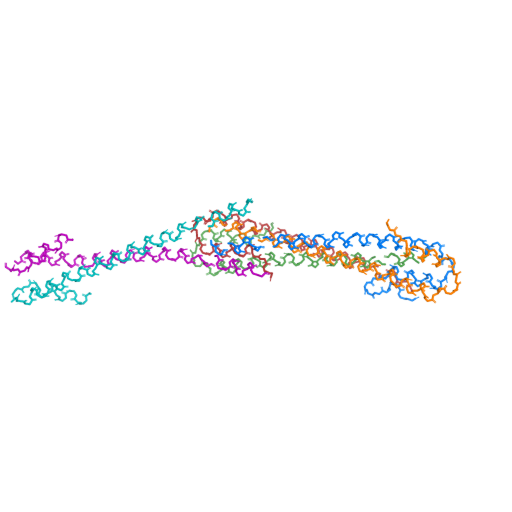 1
ATOM 3164 O O . ALA F 2 54 ? 15.243 21.968 43.244 1.00 59.74 261 ALA F O 1
ATOM 3166 N N . HIS F 2 55 ? 17.450 21.528 43.031 1.00 50.90 262 HIS F N 1
ATOM 3167 C CA . HIS F 2 55 ? 17.909 22.750 43.665 1.00 51.79 262 HIS F CA 1
ATOM 3168 C C . HIS F 2 55 ? 17.690 23.961 42.760 1.00 49.16 262 HIS F C 1
ATOM 3169 O O . HIS F 2 55 ? 17.229 25.002 43.224 1.00 50.59 262 HIS F O 1
ATOM 3176 N N . ALA F 2 56 ? 18.015 23.820 41.475 1.00 43.21 263 ALA F N 1
ATOM 3177 C CA . ALA F 2 56 ? 17.804 24.899 40.511 1.00 41.56 263 ALA F CA 1
ATOM 3178 C C . ALA F 2 56 ? 16.322 25.247 40.392 1.00 43.77 263 ALA F C 1
ATOM 3179 O O . ALA F 2 56 ? 15.958 26.426 40.323 1.00 42.93 263 ALA F O 1
ATOM 3181 N N . LYS F 2 57 ? 15.477 24.217 40.379 1.00 43.44 264 LYS F N 1
ATOM 3182 C CA . LYS F 2 57 ? 14.026 24.387 40.405 1.00 48.90 264 LYS F CA 1
ATOM 3183 C C . LYS F 2 57 ? 13.556 25.115 41.660 1.00 48.89 264 LYS F C 1
ATOM 3184 O O . LYS F 2 57 ? 12.670 25.965 41.587 1.00 49.42 264 LYS F O 1
ATOM 3190 N N . GLU F 2 58 ? 14.148 24.773 42.803 1.00 51.23 265 GLU F N 1
ATOM 3191 C CA . GLU F 2 58 ? 13.797 25.392 44.079 1.00 56.58 265 GLU F CA 1
ATOM 3192 C C . GLU F 2 58 ? 14.161 26.876 44.064 1.00 54.04 265 GLU F C 1
ATOM 3193 O O . GLU F 2 58 ? 13.307 27.731 44.306 1.00 56.33 265 GLU F O 1
ATOM 3199 N N . GLU F 2 59 ? 15.430 27.159 43.766 1.00 48.88 266 GLU F N 1
ATOM 3200 C CA . GLU F 2 59 ? 15.954 28.513 43.660 1.00 46.29 266 GLU F CA 1
ATOM 3201 C C . GLU F 2 59 ? 15.100 29.388 42.743 1.00 40.99 266 GLU F C 1
ATOM 3202 O O . GLU F 2 59 ? 14.772 30.517 43.101 1.00 38.43 266 GLU F O 1
ATOM 3208 N N . ASN F 2 60 ? 14.738 28.862 41.571 1.00 38.73 267 ASN F N 1
ATOM 3209 C CA A ASN F 2 60 ? 13.912 29.584 40.598 0.50 38.23 267 ASN F CA 1
ATOM 3210 C CA B ASN F 2 60 ? 13.937 29.629 40.630 0.50 37.49 267 ASN F CA 1
ATOM 3211 C C . ASN F 2 60 ? 12.553 29.951 41.175 1.00 38.95 267 ASN F C 1
ATOM 3212 O O . ASN F 2 60 ? 12.101 31.097 41.078 1.00 37.37 267 ASN F O 1
ATOM 3221 N N . LEU F 2 61 ? 11.903 28.955 41.767 1.00 42.36 268 LEU F N 1
ATOM 3222 C CA . LEU F 2 61 ? 10.581 29.132 42.340 1.00 42.55 268 LEU F CA 1
ATOM 3223 C C . LEU F 2 61 ? 10.582 30.194 43.437 1.00 38.91 268 LEU F C 1
ATOM 3224 O O . LEU F 2 61 ? 9.719 31.069 43.450 1.00 40.89 268 LEU F O 1
ATOM 3229 N N . ASN F 2 62 ? 11.550 30.107 44.346 1.00 33.61 269 ASN F N 1
ATOM 3230 C CA . ASN F 2 62 ? 11.658 31.042 45.460 1.00 37.52 269 ASN F CA 1
ATOM 3231 C C . ASN F 2 62 ? 11.891 32.478 45.009 1.00 35.74 269 ASN F C 1
ATOM 3232 O O . ASN F 2 62 ? 11.380 33.416 45.618 1.00 33.19 269 ASN F O 1
ATOM 3245 N N . HIS F 2 64 ? 10.998 33.859 42.055 1.00 26.24 271 HIS F N 1
ATOM 3246 C CA . HIS F 2 64 ? 9.713 34.320 41.545 1.00 27.04 271 HIS F CA 1
ATOM 3247 C C . HIS F 2 64 ? 8.785 34.678 42.704 1.00 33.52 271 HIS F C 1
ATOM 3248 O O . HIS F 2 64 ? 8.150 35.733 42.695 1.00 34.43 271 HIS F O 1
ATOM 3255 N N . GLN F 2 65 ? 8.733 33.812 43.715 1.00 35.64 272 GLN F N 1
ATOM 3256 C CA . GLN F 2 65 ? 7.892 34.054 44.886 1.00 35.11 272 GLN F CA 1
ATOM 3257 C C . GLN F 2 65 ? 8.285 35.343 45.588 1.00 27.51 272 GLN F C 1
ATOM 3258 O O . GLN F 2 65 ? 7.425 36.149 45.939 1.00 28.48 272 GLN F O 1
ATOM 3272 N N . LEU F 2 67 ? 9.932 37.992 44.333 1.00 20.92 274 LEU F N 1
ATOM 3273 C CA . LEU F 2 67 ? 9.622 39.146 43.498 1.00 23.14 274 LEU F CA 1
ATOM 3274 C C . LEU F 2 67 ? 8.113 39.427 43.476 1.00 16.53 274 LEU F C 1
ATOM 3275 O O . LEU F 2 67 ? 7.698 40.575 43.593 1.00 18.25 274 LEU F O 1
ATOM 3280 N N . ASP F 2 68 ? 7.301 38.385 43.334 1.00 18.01 275 ASP F N 1
ATOM 3281 C CA . ASP F 2 68 ? 5.842 38.568 43.365 1.00 22.96 275 ASP F CA 1
ATOM 3282 C C . ASP F 2 68 ? 5.422 39.179 44.688 1.00 24.43 275 ASP F C 1
ATOM 3283 O O . ASP F 2 68 ? 4.652 40.133 44.716 1.00 29.43 275 ASP F O 1
ATOM 3288 N N . GLN F 2 69 ? 5.960 38.637 45.779 1.00 25.86 276 GLN F N 1
ATOM 3289 C CA . GLN F 2 69 ? 5.641 39.097 47.123 1.00 29.44 276 GLN F CA 1
ATOM 3290 C C . GLN F 2 69 ? 6.134 40.521 47.381 1.00 30.12 276 GLN F C 1
ATOM 3291 O O . GLN F 2 69 ? 5.430 41.316 48.018 1.00 28.81 276 GLN F O 1
ATOM 3297 N N . THR F 2 70 ? 7.330 40.852 46.883 1.00 25.37 277 THR F N 1
ATOM 3298 C CA . THR F 2 70 ? 7.843 42.220 47.003 1.00 22.78 277 THR F CA 1
ATOM 3299 C C . THR F 2 70 ? 6.960 43.234 46.263 1.00 19.53 277 THR F C 1
ATOM 3300 O O . THR F 2 70 ? 6.701 44.311 46.785 1.00 26.07 277 THR F O 1
ATOM 3304 N N . LEU F 2 71 ? 6.506 42.887 45.059 1.00 19.26 278 LEU F N 1
ATOM 3305 C CA . LEU F 2 71 ? 5.580 43.743 44.312 1.00 22.61 278 LEU F CA 1
ATOM 3306 C C . LEU F 2 71 ? 4.276 44.019 45.093 1.00 27.06 278 LEU F C 1
ATOM 3307 O O . LEU F 2 71 ? 3.837 45.174 45.176 1.00 24.61 278 LEU F O 1
ATOM 3312 N N . LEU F 2 72 ? 3.671 42.967 45.652 1.00 28.23 279 LEU F N 1
ATOM 3313 C CA . LEU F 2 72 ? 2.498 43.123 46.537 1.00 28.75 279 LEU F CA 1
ATOM 3314 C C . LEU F 2 72 ? 2.800 44.076 47.682 1.00 31.69 279 LEU F C 1
ATOM 3315 O O . LEU F 2 72 ? 2.010 44.988 47.947 1.00 32.55 279 LEU F O 1
ATOM 3320 N N . GLU F 2 73 ? 3.941 43.867 48.353 1.00 30.46 280 GLU F N 1
ATOM 3321 C CA . GLU F 2 73 ? 4.320 44.702 49.489 1.00 31.18 280 GLU F CA 1
ATOM 3322 C C . GLU F 2 73 ? 4.528 46.136 49.018 1.00 27.68 280 GLU F C 1
ATOM 3323 O O . GLU F 2 73 ? 4.053 47.066 49.651 1.00 26.70 280 GLU F O 1
ATOM 3329 N N . LEU F 2 74 ? 5.209 46.312 47.888 1.00 25.77 281 LEU F N 1
ATOM 3330 C CA . LEU F 2 74 ? 5.452 47.657 47.354 1.00 28.50 281 LEU F CA 1
ATOM 3331 C C . LEU F 2 74 ? 4.145 48.407 47.082 1.00 32.05 281 LEU F C 1
ATOM 3332 O O . LEU F 2 74 ? 4.056 49.604 47.361 1.00 36.53 281 LEU F O 1
ATOM 3337 N N . ASN F 2 75 ? 3.142 47.691 46.560 1.00 28.41 282 ASN F N 1
ATOM 3338 C CA . ASN F 2 75 ? 1.813 48.260 46.305 1.00 32.11 282 ASN F CA 1
ATOM 3339 C C . ASN F 2 75 ? 0.991 48.575 47.569 1.00 34.83 282 ASN F C 1
ATOM 3340 O O . ASN F 2 75 ? 0.010 49.322 47.493 1.00 36.51 282 ASN F O 1
ATOM 3345 N N . ASN F 2 76 ? 1.389 48.011 48.713 1.00 30.50 283 ASN F N 1
ATOM 3346 C CA . ASN F 2 76 ? 0.750 48.317 49.998 1.00 33.39 283 ASN F CA 1
ATOM 3347 C C . ASN F 2 76 ? 1.505 49.391 50.761 1.00 39.53 283 ASN F C 1
ATOM 3348 O O . ASN F 2 76 ? 1.289 49.572 51.961 1.00 41.45 283 ASN F O 1
#

Secondary structure (DSSP, 8-state):
----HHHH---HHHHHHHHHHHHHHHHHHHHHHHHHHHHHHHHHHTGGGT-HHHHHHHHHHH-BTTB-SS--/----HHHH---HHHHHHHHHHHHHHHHHHHHHHHHHHHHHHHHHHTGGG--HHHHHHHHHHT---/--HHHH---HHHHHHHHHHHHHHHHHHHHHHHHHHHHHHHHHHTGGG--HHHHHHHHHHT---/--HHHH---HHHHHHHHHHHHHHHHHHHHHHHHHHHHHHHHHHTGGGT-HHHHHHHHHHT----/-HHHHHHHHHTT---HHHHHHHHHHHHHHHHHHHHHHHHHHHHHHHHHHHH----HHHHHHHH-/-HHHHHHHHHTT---HHHHHHHHHHHHHHHHHHHHHHHHHHHHHHHHHHHH----HHHHHHHH-

Foldseek 3Di:
DVVVVVVVVVVVVVVVVVVVVVVVVVVVVVVVVVVLVVLVVVLVVCVVVVDVVSVVSVQVSCADPVGGDPDD/DVVVVVVVCVVVVVVVVVVVVVVVVVVVVVVVVVVLVVLVVVLVVVVPVPDPVSVVSVCVSPDDD/DVVVVVVVVVVVVVVVVVVVVVVVVVVCVVVVVLVVLVVVLVVCVVVVDVVSVVSVCVSPDDD/DVVVVVVVVVVVVVVVVVVVVVVVVVVVVVVVVLVVLVVVLVVCVVVPDPVSVVSVCVSPDPDD/DVVLVVLVVVCPDDPPSNVVSVVVVVCVVVVVVVVVVVVVVVVVVVVVVVVVVCCVVVVVVVVD/DVLPVVLVVVPPDDPPVVVVSVVVVVVVVVVVVVVVVVVVVVVVVVVVVVVVVCVVVVVVVVVD

CATH classification: 1.20.5.1430

B-factor: mean 41.19, std 27.77, range [0.41, 152.44]

Nearest PDB structures (foldseek):
  3mtu-assembly2_C  TM=1.007E+00  e=1.452E-07  Gallus gallus
  6yf5-assembly1_B  TM=7.667E-01  e=1.098E-04  Homo sapiens
  6yf5-assembly1_A  TM=7.667E-01  e=1.098E-04  Homo sapiens
  3mtu-assembly2_D  TM=1.007E+00  e=3.140E-08  Gallus gallus
  3mtu-assembly2_A  TM=1.007E+00  e=4.459E-09  Gallus gallus

GO terms:
  GO:0005925 focal adhesion (C, IDA)
  GO:0008104 intracellular protein localization (P, TAS)
  GO:0016477 cell migration (P, IMP)
  GO:0005515 protein binding (F, IPI)
  GO:0120283 protein serine/threonine kinase binding (F, IPI)
  GO:0097431 mitotic spindle pole (C, IDA)
  GO:0051010 microtubule plus-end binding (F, IDA)
  GO:0035372 protein localization to microtubule (P, IDA)
  GO:0005813 centrosome (C, IDA)
  GO:0005874 microtubule (C, IDA)
  GO:1902888 protein localization to astral microtubule (P, IDA)
  GO:0051315 attachment of mitotic spindle microtubules to kinetochore (P, IDA)
  GO:0000132 establishment of mitotic spindle orientation (P, IDA)
  GO:0005794 Golgi apparatus (C, EXP)
  GO:0031116 positive regulation of microtubule polymerization (P, IMP)
  GO:0005515 protein binding (F, TAS)
  GO:0005829 cytosol (C, TAS)
  GO:0042802 identical protein binding (F, IPI)
  GO:0045296 cadherin binding (F, HDA)
  GO:0036064 ciliary basal body (C, IDA)

InterPro domains:
  IPR001715 Calponin homology domain [PF00307] (17-117)
  IPR001715 Calponin homology domain [PS50021] (14-116)
  IPR004953 EB1, C-terminal [PF03271] (210-248)
  IPR004953 EB1, C-terminal [PS51230] (185-255)
  IPR027328 Microtubule-associated protein RP/EB [PTHR10623] (1-267)
  IPR036133 EB1, C-terminal domain superfamily [SSF140612] (194-254)
  IPR036872 CH domain superfamily [G3DSA:1.10.418.10] (1-130)
  IPR036872 CH domain superfamily [SSF47576] (1-130)